Protein 6Z9U (pdb70)

Secondary structure (DSSP, 8-state):
-HHHHHHHHHHHHHTT-EEE--GGGTT-EEEE---SSEEEPEEEEEE--TTSEEETT-----SSEEEEEEEE-TTS-EEEEEEEE---/-TTGGGGGSHHHHHHHHT--S-HHHHHHHHHHHHIIIIIS--SEEEEEEETTTTEEEEEEESSTTSPEEEEEEEETT---BHHHHHHHHHHHHHHTTS-SS--EEEEEEE-TT--EEEEEEEES---/-THHHHHHHHHHHHHTT-EEES---BTB-EEEE-SHHHHTS--EEEEE--TTSB--THHHHHHHHTT-STT-EEEEEEE-TTS-EEEEEEEEE--/-GGGGG-HHHHHHHHT--S-HHHHHHHHHHHHIIIIIS--SEEEEEEETTTTEEEEEEESSTTS--EEEEEEETT-EEEHHHHHHHHHHHHHHHT-TTS--EEEEEEE-TTS-EEEEEEEES---S-TT-EEE-

Sequence (444 aa):
AHELRYSIYRDLWERGFFLSAAGKFGGDFLVYPGDPLRFHAHYIAQCWAPEDTIPLQDLGTSVRKTLLLCSPQPDGKVVYTSLQWASLPEDAWMGTHPKYLEMMELDIGDATQVYVAFLVYLDLMESKSWHEVNCVGLPELQLICLVGTEIEGEGLQTVVPTPITASLSHNRIREILKASRKLQGDPDLPMSFTLAIVESDSTIVYYKLTDGFMLPAHELRYSIYRDLWERGFFLSAAGKFGGDFLVYPGDPLRFHAHYIAQCCWAPEDTIPLQDLVAAGRLGTSVRKTLLLCSPQPDGKVVYTSLQWASLDAWMGTHPKYLEMMELDIGDATQVYVAFLVYLDLMESKSWHEVNCVGLPELQLICLVGTEIEGEGLQTVVPTPITASLSHNRIREILKASRKLQGDPDLPMSFTLAIVESDSTIVYYKLTDGFMLPDPQNISLR

Structure (mmCIF, N/CA/C/O backbone):
data_6Z9U
#
_entry.id   6Z9U
#
_cell.length_a   34.848
_cell.length_b   69.277
_cell.length_c   94.790
_cell.angle_alpha   90.000
_cell.angle_beta   98.308
_cell.angle_gamma   90.000
#
_symmetry.space_group_name_H-M   'P 1 21 1'
#
loop_
_entity.id
_entity.type
_entity.pdbx_description
1 polymer 'tRNA-splicing endonuclease subunit Sen34'
2 polymer 'tRNA-splicing endonuclease subunit Sen15'
3 non-polymer GLYCEROL
4 water water
#
loop_
_atom_site.group_PDB
_atom_site.id
_atom_site.type_symbol
_atom_site.label_atom_id
_atom_site.label_alt_id
_atom_site.label_comp_id
_atom_site.label_asym_id
_atom_site.label_entity_id
_atom_site.label_seq_id
_atom_site.pdbx_PDB_ins_code
_atom_site.Cartn_x
_atom_site.Cartn_y
_atom_site.Cartn_z
_atom_site.occupancy
_atom_site.B_iso_or_equiv
_atom_site.auth_seq_id
_atom_site.auth_comp_id
_atom_site.auth_asym_id
_atom_site.auth_atom_id
_atom_site.pdbx_PDB_model_num
ATOM 1 N N . ALA A 1 10 ? -5.67159 -29.27115 -34.12668 1.000 80.23080 216 ALA A N 1
ATOM 2 C CA . ALA A 1 10 ? -6.05842 -27.87330 -34.25453 1.000 71.24943 216 ALA A CA 1
ATOM 3 C C . ALA A 1 10 ? -5.81660 -27.11098 -32.95405 1.000 68.89122 216 ALA A C 1
ATOM 4 O O . ALA A 1 10 ? -5.04360 -26.14497 -32.92106 1.000 54.36566 216 ALA A O 1
ATOM 6 N N . HIS A 1 11 ? -6.43938 -27.60641 -31.88061 1.000 68.91202 217 HIS A N 1
ATOM 7 C CA . HIS A 1 11 ? -6.78688 -26.76547 -30.73599 1.000 74.64630 217 HIS A CA 1
ATOM 8 C C . HIS A 1 11 ? -5.57428 -26.43079 -29.87013 1.000 70.61031 217 HIS A C 1
ATOM 9 O O . HIS A 1 11 ? -5.28769 -25.25406 -29.61535 1.000 61.08821 217 HIS A O 1
ATOM 16 N N . GLU A 1 12 ? -4.88352 -27.45552 -29.35522 1.000 76.90867 218 GLU A N 1
ATOM 17 C CA . GLU A 1 12 ? -3.70672 -27.21725 -28.51815 1.000 79.06185 218 GLU A CA 1
ATOM 18 C C . GLU A 1 12 ? -2.66520 -26.39546 -29.26737 1.000 73.66856 218 GLU A C 1
ATOM 19 O O . GLU A 1 12 ? -1.89823 -25.63160 -28.66621 1.000 71.89942 218 GLU A O 1
ATOM 25 N N . LEU A 1 13 ? -2.67831 -26.50247 -30.58683 1.000 70.19358 219 LEU A N 1
ATOM 26 C CA . LEU A 1 13 ? -1.75200 -25.80774 -31.46109 1.000 66.05452 219 LEU A CA 1
ATOM 27 C C . LEU A 1 13 ? -2.15905 -24.34187 -31.66061 1.000 61.15802 219 LEU A C 1
ATOM 28 O O . LEU A 1 13 ? -1.30794 -23.44214 -31.65572 1.000 49.77350 219 LEU A O 1
ATOM 33 N N . ARG A 1 14 ? -3.45956 -24.07744 -31.79094 1.000 51.00170 220 ARG A N 1
ATOM 34 C CA . ARG A 1 14 ? -3.93163 -22.69793 -31.86850 1.000 60.04630 220 ARG A CA 1
ATOM 35 C C . ARG A 1 14 ? -3.73137 -21.96131 -30.55126 1.000 53.81762 220 ARG A C 1
ATOM 36 O O . ARG A 1 14 ? -3.40505 -20.76759 -30.54935 1.000 49.65518 220 ARG A O 1
ATOM 44 N N . TYR A 1 15 ? -3.91266 -22.64823 -29.41659 1.000 52.39264 221 TYR A N 1
ATOM 45 C CA . TYR A 1 15 ? -3.79252 -21.93540 -28.15337 1.000 48.13876 221 TYR A CA 1
ATOM 46 C C . TYR A 1 15 ? -2.34503 -21.66189 -27.79163 1.000 50.14325 221 TYR A C 1
ATOM 47 O O . TYR A 1 15 ? -2.07098 -20.68258 -27.09064 1.000 47.13553 221 TYR A O 1
ATOM 56 N N . SER A 1 16 ? -1.40190 -22.46581 -28.28956 1.000 48.17391 222 SER A N 1
ATOM 57 C CA . SER A 1 16 ? -0.00824 -22.10969 -28.06581 1.000 47.13596 222 SER A CA 1
ATOM 58 C C . SER A 1 16 ? 0.32337 -20.78544 -28.73924 1.000 42.17023 222 SER A C 1
ATOM 59 O O . SER A 1 16 ? 1.16932 -20.03199 -28.25236 1.000 49.61425 222 SER A O 1
ATOM 62 N N . ILE A 1 17 ? -0.34347 -20.47077 -29.84400 1.000 44.15606 223 ILE A N 1
ATOM 63 C CA . ILE A 1 17 ? -0.09932 -19.18983 -30.49523 1.000 43.41218 223 ILE A CA 1
ATOM 64 C C . ILE A 1 17 ? -0.84336 -18.06983 -29.78559 1.000 47.47309 223 ILE A C 1
ATOM 65 O O . ILE A 1 17 ? -0.27955 -16.99235 -29.53981 1.000 48.23400 223 ILE A O 1
ATOM 70 N N . TYR A 1 18 ? -2.11112 -18.30706 -29.44373 1.000 36.94868 224 TYR A N 1
ATOM 71 C CA . TYR A 1 18 ? -2.87240 -17.33140 -28.66264 1.000 38.04725 224 TYR A CA 1
ATOM 72 C C . TYR A 1 18 ? -2.09636 -16.86055 -27.43893 1.000 33.08382 224 TYR A C 1
ATOM 73 O O . TYR A 1 18 ? -1.93885 -15.65616 -27.21649 1.000 45.22930 224 TYR A O 1
ATOM 82 N N . ARG A 1 19 ? -1.57845 -17.80134 -26.64036 1.000 39.83265 225 ARG A N 1
ATOM 83 C CA . ARG A 1 19 ? -0.91095 -17.40792 -25.40520 1.000 39.80668 225 ARG A CA 1
ATOM 84 C C . ARG A 1 19 ? 0.34145 -16.59859 -25.68966 1.000 48.47112 225 ARG A C 1
ATOM 85 O O . ARG A 1 19 ? 0.67512 -15.67650 -24.92857 1.000 42.90922 225 ARG A O 1
ATOM 93 N N . ASP A 1 20 ? 1.05713 -16.93349 -26.77675 1.000 43.38275 226 ASP A N 1
ATOM 94 C CA . ASP A 1 20 ? 2.24196 -16.16357 -27.14406 1.000 41.37355 226 ASP A CA 1
ATOM 95 C C . ASP A 1 20 ? 1.85941 -14.75154 -27.56183 1.000 38.07994 226 ASP A C 1
ATOM 96 O O . ASP A 1 20 ? 2.50602 -13.77552 -27.15993 1.000 41.26069 226 ASP A O 1
ATOM 101 N N . LEU A 1 21 ? 0.80578 -14.62489 -28.36092 1.000 35.06327 227 LEU A N 1
ATOM 102 C CA . LEU A 1 21 ? 0.32667 -13.29860 -28.72704 1.000 35.27780 227 LEU A CA 1
ATOM 103 C C . LEU A 1 21 ? -0.20619 -12.55482 -27.51116 1.000 43.37869 227 LEU A C 1
ATOM 104 O O . LEU A 1 21 ? 0.03835 -11.35251 -27.35171 1.000 43.87425 227 LEU A O 1
ATOM 109 N N . TRP A 1 22 ? -0.92328 -13.25105 -26.63105 1.000 32.85657 228 TRP A N 1
ATOM 110 C CA . TRP A 1 22 ? -1.33541 -12.60300 -25.39111 1.000 28.46530 228 TRP A CA 1
ATOM 111 C C . TRP A 1 22 ? -0.12361 -12.12694 -24.60477 1.000 35.99448 228 TRP A C 1
ATOM 112 O O . TRP A 1 22 ? -0.07301 -10.96709 -24.17453 1.000 33.62777 228 TRP A O 1
ATOM 123 N N . GLU A 1 23 ? 0.90257 -12.97897 -24.46751 1.000 33.42087 229 GLU A N 1
ATOM 124 C CA . GLU A 1 23 ? 2.06170 -12.56919 -23.67550 1.000 38.48550 229 GLU A CA 1
ATOM 125 C C . GLU A 1 23 ? 2.78266 -11.37384 -24.29516 1.000 38.80055 229 GLU A C 1
ATOM 126 O O . GLU A 1 23 ? 3.38605 -10.56634 -23.57587 1.000 37.95353 229 GLU A O 1
ATOM 132 N N . ARG A 1 24 ? 2.74887 -11.24803 -25.62273 1.000 41.02037 230 ARG A N 1
ATOM 133 C CA . ARG A 1 24 ? 3.33114 -10.09372 -26.30050 1.000 43.52645 230 ARG A CA 1
ATOM 134 C C . ARG A 1 24 ? 2.44724 -8.85141 -26.21865 1.000 48.94334 230 ARG A C 1
ATOM 135 O O . ARG A 1 24 ? 2.87011 -7.78069 -26.66456 1.000 48.75934 230 ARG A O 1
ATOM 143 N N . GLY A 1 25 ? 1.24258 -8.96009 -25.66329 1.000 47.68829 231 GLY A N 1
ATOM 144 C CA . GLY A 1 25 ? 0.39341 -7.81142 -25.44595 1.000 36.35562 231 GLY A CA 1
ATOM 145 C C . GLY A 1 25 ? -0.67868 -7.54911 -26.48368 1.000 38.18548 231 GLY A C 1
ATOM 146 O O . GLY A 1 25 ? -1.28802 -6.47536 -26.45157 1.000 43.57813 231 GLY A O 1
ATOM 147 N N . PHE A 1 26 ? -0.94028 -8.47965 -27.39718 1.000 36.67713 232 PHE A N 1
ATOM 148 C CA . PHE A 1 26 ? -1.94281 -8.22494 -28.41904 1.000 42.77084 232 PHE A CA 1
ATOM 149 C C . PHE A 1 26 ? -3.35262 -8.47676 -27.88928 1.000 36.68796 232 PHE A C 1
ATOM 150 O O . PHE A 1 26 ? -3.55599 -9.23989 -26.94303 1.000 40.92760 232 PHE A O 1
ATOM 158 N N . PHE A 1 27 ? -4.33054 -7.82492 -28.51952 1.000 38.85013 233 PHE A N 1
ATOM 159 C CA . PHE A 1 27 ? -5.72091 -8.25978 -28.44356 1.000 34.67627 233 PHE A CA 1
ATOM 160 C C . PHE A 1 27 ? -6.00197 -9.30924 -29.51143 1.000 38.93911 233 PHE A C 1
ATOM 161 O O . PHE A 1 27 ? -5.54355 -9.18354 -30.65332 1.000 40.12380 233 PHE A O 1
ATOM 169 N N . LEU A 1 28 ? -6.85382 -10.28280 -29.17540 1.000 35.27022 234 LEU A N 1
ATOM 170 C CA . LEU A 1 28 ? -7.23771 -11.34804 -30.09144 1.000 35.60344 234 LEU A CA 1
ATOM 171 C C . LEU A 1 28 ? -8.75150 -11.50166 -30.17959 1.000 40.74407 234 LEU A C 1
ATOM 17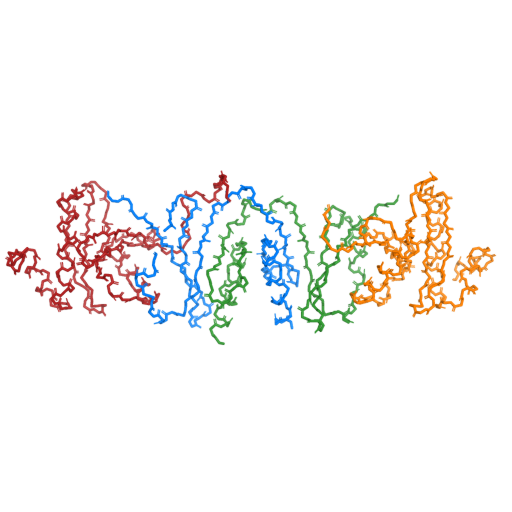2 O O . LEU A 1 28 ? -9.45932 -11.44866 -29.16551 1.000 39.05728 234 LEU A O 1
ATOM 177 N N . SER A 1 29 ? -9.23865 -11.74500 -31.39418 1.000 33.10559 235 SER A N 1
ATOM 178 C CA . SER A 1 29 ? -10.56922 -12.30053 -31.61054 1.000 43.09503 235 SER A CA 1
ATOM 179 C C . SER A 1 29 ? -10.45525 -13.49068 -32.54291 1.000 51.26943 235 SER A C 1
ATOM 180 O O . SER A 1 29 ? -9.98063 -13.34279 -33.67363 1.000 48.78004 235 SER A O 1
ATOM 183 N N . ALA A 1 30 ? -10.90740 -14.65203 -32.07839 1.000 51.07281 236 ALA A N 1
ATOM 184 C CA . ALA A 1 30 ? -10.90023 -15.89649 -32.83708 1.000 37.92740 236 ALA A CA 1
ATOM 185 C C . ALA A 1 30 ? -12.30923 -16.45337 -32.96515 1.000 41.64268 236 ALA A C 1
ATOM 186 O O . ALA A 1 30 ? -12.54956 -17.65064 -32.79184 1.000 53.11974 236 ALA A O 1
ATOM 188 N N . ALA A 1 31 ? -13.26270 -15.58114 -33.26985 1.000 43.42038 237 ALA A N 1
ATOM 189 C CA . ALA A 1 31 ? -14.62807 -16.01897 -33.49135 1.000 52.50318 237 ALA A CA 1
ATOM 190 C C . ALA A 1 31 ? -14.68212 -17.02443 -34.63917 1.000 54.81809 237 ALA A C 1
ATOM 191 O O . ALA A 1 31 ? -13.77754 -17.10355 -35.46811 1.000 56.80532 237 ALA A O 1
ATOM 193 N N . GLY A 1 32 ? -15.76600 -17.80147 -34.68027 1.000 59.68645 238 GLY A N 1
ATOM 194 C CA . GLY A 1 32 ? -15.95314 -18.74268 -35.77128 1.000 62.46382 238 GLY A CA 1
ATOM 195 C C . GLY A 1 32 ? -16.24635 -18.08458 -37.10390 1.000 65.89489 238 GLY A C 1
ATOM 196 O O . GLY A 1 32 ? -16.07868 -18.72464 -38.14575 1.000 70.46575 238 GLY A O 1
ATOM 197 N N . LYS A 1 33 ? -16.67114 -16.81700 -37.08627 1.000 62.07395 239 LYS A N 1
ATOM 198 C CA . LYS A 1 33 ? -16.92104 -16.06412 -38.31151 1.000 67.34028 239 LYS A CA 1
ATOM 199 C C . LYS A 1 33 ? -15.70129 -16.05952 -39.22289 1.000 70.80538 239 LYS A C 1
ATOM 200 O O . LYS A 1 33 ? -15.81402 -16.26005 -40.43876 1.000 65.57377 239 LYS A O 1
ATOM 206 N N . PHE A 1 34 ? -14.52770 -15.82383 -38.64969 1.000 72.44120 240 PHE A N 1
ATOM 207 C CA . PHE A 1 34 ? -13.29718 -15.68117 -39.42007 1.000 79.51619 240 PHE A CA 1
ATOM 208 C C . PHE A 1 34 ? -12.80562 -16.99091 -39.99762 1.000 79.49343 240 PHE A C 1
ATOM 209 O O . PHE A 1 34 ? -11.64660 -17.01175 -40.46034 1.000 84.14162 240 PHE A O 1
ATOM 217 N N . GLY A 1 35 ? -13.62920 -18.03908 -39.99961 1.000 69.33287 241 GLY A N 1
ATOM 218 C CA . GLY A 1 35 ? -13.14398 -19.34690 -40.39398 1.000 75.81196 241 GLY A CA 1
ATOM 219 C C . GLY A 1 35 ? -11.94177 -19.72435 -39.55636 1.000 83.83148 241 GLY A C 1
ATOM 220 O O . GLY A 1 35 ? -11.91167 -19.51629 -38.33880 1.000 92.01003 241 GLY A O 1
ATOM 221 N N . GLY A 1 36 ? -10.91820 -20.26346 -40.21455 1.000 82.90941 242 GLY A N 1
ATOM 222 C CA . GLY A 1 36 ? -9.70121 -20.56818 -39.49049 1.000 74.71552 242 GLY A CA 1
ATOM 223 C C . GLY A 1 36 ? -8.86199 -19.35886 -39.14660 1.000 66.99359 242 GLY A C 1
ATOM 224 O O . GLY A 1 36 ? -7.91838 -19.48728 -38.36067 1.000 78.74702 242 GLY A O 1
ATOM 225 N N . ASP A 1 37 ? -9.16648 -18.19979 -39.71826 1.000 52.67304 243 ASP A N 1
ATOM 226 C CA . ASP A 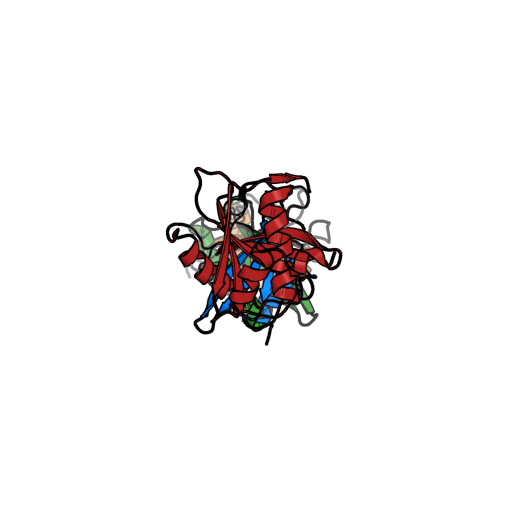1 37 ? -8.36941 -17.02624 -39.42746 1.000 42.87614 243 ASP A CA 1
ATOM 227 C C . ASP A 1 37 ? -8.77746 -16.45081 -38.07549 1.000 51.23115 243 ASP A C 1
ATOM 228 O O . ASP A 1 37 ? -9.83588 -16.77754 -37.52927 1.000 53.28031 243 ASP A O 1
ATOM 233 N N . PHE A 1 38 ? -7.91298 -15.60280 -37.52181 1.000 39.31921 244 PHE A N 1
ATOM 234 C CA . PHE A 1 38 ? -8.28654 -14.81458 -36.35392 1.000 44.17465 244 PHE A CA 1
ATOM 235 C C . PHE A 1 38 ? -7.60489 -13.46628 -36.48056 1.000 49.08387 244 PHE A C 1
ATOM 236 O O . PHE A 1 38 ? -6.64999 -13.30765 -37.24580 1.000 44.50242 244 PHE A O 1
ATOM 244 N N . LEU A 1 39 ? -8.10997 -12.48537 -35.74104 1.000 36.81522 245 LEU A N 1
ATOM 245 C CA . LEU A 1 39 ? -7.63108 -11.11858 -35.87770 1.000 36.45921 245 LEU A CA 1
ATOM 246 C C . LEU A 1 39 ? -6.71566 -10.75983 -34.72070 1.000 44.82339 245 LEU A C 1
ATOM 247 O O . LEU A 1 39 ? -6.99456 -11.08968 -33.55831 1.000 45.59308 245 LEU A O 1
ATOM 252 N N . VAL A 1 40 ? -5.63658 -10.05105 -35.03933 1.000 38.18539 246 VAL A N 1
ATOM 253 C CA . VAL A 1 40 ? -4.61171 -9.71909 -34.06079 1.000 35.71750 246 VAL A CA 1
ATOM 254 C C . VAL A 1 40 ? -4.35115 -8.22294 -34.11793 1.000 39.47824 246 VAL A C 1
ATOM 255 O O . VAL A 1 40 ? -3.88191 -7.71141 -35.14236 1.000 40.28381 246 VAL A O 1
ATOM 259 N N . TYR A 1 41 ? -4.62759 -7.52280 -32.99744 1.000 33.99719 247 TYR A N 1
ATOM 260 C CA . TYR A 1 41 ? -4.51198 -6.06811 -32.86189 1.000 36.82097 247 TYR A CA 1
ATOM 261 C C . TYR A 1 41 ? -3.37643 -5.72044 -31.90994 1.000 45.11006 247 TYR A C 1
ATOM 262 O O . TYR A 1 41 ? -3.30264 -6.29822 -30.81284 1.000 44.45932 247 TYR A O 1
ATOM 271 N N . PRO A 1 42 ? -2.50091 -4.77650 -32.26674 1.000 38.60387 248 PRO A N 1
ATOM 272 C CA . PRO A 1 42 ? -1.43942 -4.36332 -31.33721 1.000 35.09206 248 PRO A CA 1
ATOM 273 C C . PRO A 1 42 ? -1.98652 -3.80824 -30.02569 1.000 44.42206 248 PRO A C 1
ATOM 274 O O . PRO A 1 42 ? -2.94070 -3.02841 -29.99640 1.000 35.30136 248 PRO A O 1
ATOM 278 N N . GLY A 1 43 ? -1.34357 -4.18683 -28.92933 1.000 43.34382 249 GLY A N 1
ATOM 279 C CA . GLY A 1 43 ? -1.65157 -3.55393 -27.66508 1.000 47.74429 249 GLY A CA 1
ATOM 280 C C . GLY A 1 43 ? -1.34096 -2.07056 -27.69235 1.000 50.64985 249 GLY A C 1
ATOM 281 O O . GLY A 1 43 ? -0.57027 -1.57920 -28.52133 1.000 47.63490 249 GLY A O 1
ATOM 282 N N . ASP A 1 44 ? -1.98516 -1.33516 -26.78851 1.000 38.89418 250 ASP A N 1
ATOM 283 C CA . ASP A 1 44 ? -1.68627 0.08344 -26.60327 1.000 43.64040 250 ASP A CA 1
ATOM 284 C C . ASP A 1 44 ? -1.19572 0.29058 -25.17809 1.000 55.77743 250 ASP A C 1
ATOM 285 O O . ASP A 1 44 ? -2.00706 0.31541 -24.23364 1.000 51.68917 250 ASP A O 1
ATOM 290 N N . PRO A 1 45 ? 0.11383 0.43613 -24.96261 1.000 60.89572 251 PRO A N 1
ATOM 291 C CA . PRO A 1 45 ? 0.59525 0.72769 -23.59777 1.000 61.36992 251 PRO A CA 1
ATOM 292 C C . PRO A 1 45 ? 0.26696 2.12970 -23.12556 1.000 61.61963 251 PRO A C 1
ATOM 293 O O . PRO A 1 45 ? 0.26071 2.36770 -21.91467 1.000 76.03849 251 PRO A O 1
ATOM 297 N N . LEU A 1 46 ? -0.02366 3.06346 -24.02701 1.000 58.81877 252 LEU A N 1
ATOM 298 C CA . LEU A 1 46 ? -0.32736 4.42287 -23.59296 1.000 55.18156 252 LEU A CA 1
ATOM 299 C C . LEU A 1 46 ? -1.75217 4.55006 -23.05008 1.000 45.58915 252 LEU A C 1
ATOM 300 O O . LEU A 1 46 ? -1.96692 5.15463 -21.99537 1.000 53.72629 252 LEU A O 1
ATOM 305 N N . ARG A 1 47 ? -2.73851 4.01270 -23.76426 1.000 50.14129 253 ARG A N 1
ATOM 306 C CA . ARG A 1 47 ? -4.13733 4.35089 -23.53687 1.000 51.57236 253 ARG A CA 1
ATOM 307 C C . ARG A 1 47 ? -4.83831 3.21547 -22.81736 1.000 53.75835 253 ARG A C 1
ATOM 308 O O . ARG A 1 47 ? -4.68454 2.04192 -23.17779 1.000 54.31985 253 ARG A O 1
ATOM 316 N N . PHE A 1 48 ? -5.62685 3.58776 -21.82513 1.000 46.10625 254 PHE A N 1
ATOM 317 C CA . PHE A 1 48 ? -6.53119 2.67507 -21.15281 1.000 57.32040 254 PHE A CA 1
ATOM 318 C C . PHE A 1 48 ? -7.86047 2.68736 -21.89352 1.000 50.05386 254 PHE A C 1
ATOM 319 O O . PHE A 1 48 ? -8.49579 3.74188 -22.02804 1.000 43.62267 254 PHE A O 1
ATOM 327 N N . HIS A 1 49 ? -8.26883 1.52662 -22.37795 1.000 46.29406 255 HIS A N 1
ATOM 328 C CA . HIS A 1 49 ? -9.58027 1.35030 -22.98390 1.000 47.57898 255 HIS A CA 1
ATOM 329 C C . HIS A 1 49 ? -10.49225 0.66123 -21.98261 1.000 40.45282 255 HIS A C 1
ATOM 330 O O . HIS A 1 49 ? -10.13618 -0.39646 -21.45098 1.000 39.53702 255 HIS A O 1
ATOM 337 N N . ALA A 1 50 ? -11.67013 1.24103 -21.74898 1.000 39.36850 256 ALA A N 1
ATOM 338 C CA . ALA A 1 50 ? -12.59676 0.66779 -20.77647 1.000 45.26435 256 ALA A CA 1
ATOM 339 C C . ALA A 1 50 ? -12.82642 -0.80220 -21.08843 1.000 46.19352 256 ALA A C 1
ATOM 340 O O . ALA A 1 50 ? -13.04680 -1.17302 -22.24720 1.000 48.81391 256 ALA A O 1
ATOM 342 N N . HIS A 1 51 ? -12.71093 -1.64655 -20.06162 1.000 37.67125 257 HIS A N 1
ATOM 343 C CA . HIS A 1 51 ? -12.80141 -3.08539 -20.27007 1.000 41.94415 257 HIS A CA 1
ATOM 344 C C . HIS A 1 51 ? -13.27212 -3.78054 -19.00501 1.000 42.98846 257 HIS A C 1
ATOM 345 O O . HIS A 1 51 ? -13.29839 -3.19927 -17.91505 1.000 45.29325 257 HIS A O 1
ATOM 352 N N . TYR A 1 52 ? -13.61724 -5.05976 -19.17826 1.000 34.27588 258 TYR A N 1
ATOM 353 C CA . TYR A 1 52 ? -13.88292 -5.97210 -18.07363 1.000 42.18835 258 TYR A CA 1
ATOM 354 C C . TYR A 1 52 ? -12.61355 -6.69577 -17.65100 1.000 44.81394 258 TYR A C 1
ATOM 355 O O . TYR A 1 52 ? -11.78902 -7.07986 -18.49242 1.000 35.37830 258 TYR A O 1
ATOM 364 N N . ILE A 1 53 ? -12.46384 -6.89150 -16.34525 1.000 35.81441 259 ILE A N 1
ATOM 365 C CA . ILE A 1 53 ? -11.50199 -7.84974 -15.81502 1.000 33.08362 259 ILE A CA 1
ATOM 366 C C . ILE A 1 53 ? -12.29787 -9.09003 -15.43792 1.000 44.59363 259 ILE A C 1
ATOM 367 O O . ILE A 1 53 ? -13.13594 -9.06051 -14.52395 1.000 44.15762 259 ILE A O 1
ATOM 372 N N . ALA A 1 54 ? -12.06535 -10.17104 -16.17224 1.000 38.87390 260 ALA A N 1
ATOM 373 C CA . ALA A 1 54 ? -12.95409 -11.31999 -16.19432 1.000 39.36113 260 ALA A CA 1
ATOM 374 C C . ALA A 1 54 ? -12.34840 -12.49111 -15.44115 1.000 48.59475 260 ALA A C 1
ATOM 375 O O . ALA A 1 54 ? -11.13323 -12.58439 -15.26418 1.000 43.63506 260 ALA A O 1
ATOM 377 N N . GLN A 1 55 ? -13.23309 -13.38282 -14.98637 1.000 47.11248 261 GLN A N 1
ATOM 378 C CA . GLN A 1 55 ? -12.85265 -14.57576 -14.25240 1.000 32.16093 261 GLN A CA 1
ATOM 379 C C . GLN A 1 55 ? -13.66994 -15.75028 -14.75661 1.000 35.72487 261 GLN A C 1
ATOM 380 O O . GLN A 1 55 ? -14.86918 -15.61666 -15.02241 1.000 45.54602 261 GLN A O 1
ATOM 386 N N . CYS A 1 56 ? -13.00453 -16.89345 -14.89164 1.000 40.62002 262 CYS A N 1
ATOM 387 C CA . CYS A 1 56 ? -13.64162 -18.14790 -15.25808 1.000 42.74203 262 CYS A CA 1
ATOM 388 C C . CYS A 1 56 ? -13.98700 -18.92764 -14.00222 1.000 45.13130 262 CYS A C 1
ATOM 389 O O . CYS A 1 56 ? -13.11893 -19.17423 -13.15555 1.000 43.14345 262 CYS A O 1
ATOM 392 N N . TRP A 1 57 ? -15.24848 -19.32713 -13.88679 1.000 48.54032 263 TRP A N 1
ATOM 393 C CA . TRP A 1 57 ? -15.71381 -20.03520 -12.70432 1.000 48.56754 263 TRP A CA 1
ATOM 394 C C . TRP A 1 57 ? -16.56421 -21.21434 -13.12073 1.000 46.87865 263 TRP A C 1
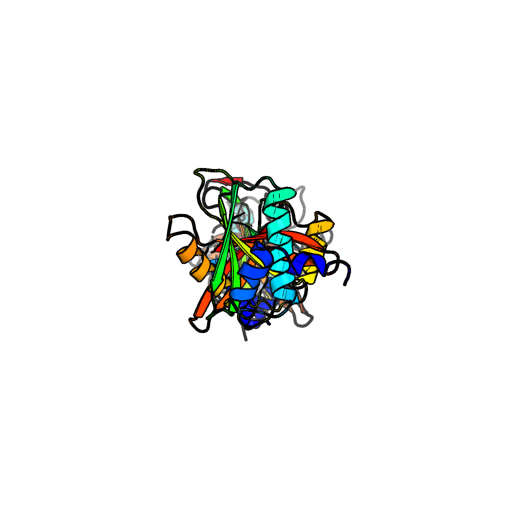ATOM 395 O O . TRP A 1 57 ? -17.49282 -21.06022 -13.91525 1.000 47.82139 263 TRP A O 1
ATOM 406 N N . ALA A 1 58 ? -16.24882 -22.38386 -12.59159 1.000 51.08847 264 ALA A N 1
ATOM 407 C CA . ALA A 1 58 ? -17.20953 -23.46502 -12.67316 1.000 55.72550 264 ALA A CA 1
ATOM 408 C C . ALA A 1 58 ? -18.45553 -23.04211 -11.89910 1.000 53.12598 264 ALA A C 1
ATOM 409 O O . ALA A 1 58 ? -18.33954 -22.38454 -10.85394 1.000 47.54659 264 ALA A O 1
ATOM 411 N N . PRO A 1 59 ? -19.65434 -23.35558 -12.39788 1.000 51.37170 265 PRO A N 1
ATOM 412 C CA . PRO A 1 59 ? -20.86523 -22.76389 -11.80478 1.000 50.96298 265 PRO A CA 1
ATOM 413 C C . PRO A 1 59 ? -21.03413 -23.07282 -10.32773 1.000 47.74092 265 PRO A C 1
ATOM 414 O O . PRO A 1 59 ? -21.59939 -22.24703 -9.60307 1.000 52.73326 265 PRO A O 1
ATOM 418 N N . GLU A 1 60 ? -20.53214 -24.21842 -9.85506 1.000 55.28960 266 GLU A N 1
ATOM 419 C CA . GLU A 1 60 ? -20.74743 -24.66246 -8.47962 1.000 55.33159 266 GLU A CA 1
ATOM 420 C C . GLU A 1 60 ? -19.62483 -24.27681 -7.52142 1.000 56.20334 266 GLU A C 1
ATOM 421 O O . GLU A 1 60 ? -19.81317 -24.37708 -6.30388 1.000 58.84706 266 GLU A O 1
ATOM 427 N N . ASP A 1 61 ? -18.47244 -23.84403 -8.02725 1.000 58.50568 267 ASP A N 1
ATOM 428 C CA . ASP A 1 61 ? -17.35208 -23.51583 -7.15378 1.000 59.42673 267 ASP A CA 1
ATOM 429 C C . ASP A 1 61 ? -17.64973 -22.26548 -6.34647 1.000 46.60202 267 ASP A C 1
ATOM 430 O O . ASP A 1 61 ? -18.04414 -21.23437 -6.89899 1.000 50.46941 267 ASP A O 1
ATOM 435 N N . THR A 1 62 ? -17.45725 -22.34572 -5.03603 1.000 53.46121 268 THR A N 1
ATOM 436 C CA . THR A 1 62 ? -17.75222 -21.19984 -4.19555 1.000 61.82436 268 THR A CA 1
ATOM 437 C C . THR A 1 62 ? -16.62296 -20.19572 -4.33751 1.000 57.90677 268 THR A C 1
ATOM 438 O O . THR A 1 62 ? -15.44822 -20.54825 -4.21148 1.000 56.68247 268 THR A O 1
ATOM 442 N N . ILE A 1 63 ? -16.98187 -18.95286 -4.62949 1.000 57.85682 269 ILE A N 1
ATOM 443 C CA . ILE A 1 63 ? -16.01630 -17.86699 -4.74524 1.000 56.72599 269 ILE A CA 1
ATOM 444 C C . ILE A 1 63 ? -15.87926 -17.20251 -3.38332 1.000 59.46947 269 ILE A C 1
ATOM 445 O O . ILE A 1 63 ? -16.88322 -16.75716 -2.81749 1.000 60.33168 269 ILE A O 1
ATOM 450 N N . PRO A 1 64 ? -14.67680 -17.10416 -2.82402 1.000 65.04624 270 PRO A N 1
ATOM 451 C CA . PRO A 1 64 ? -14.53161 -16.47585 -1.50483 1.000 69.39276 270 PRO A CA 1
ATOM 452 C C . PRO A 1 64 ? -14.70603 -14.96551 -1.60193 1.000 68.57946 270 PRO A C 1
ATOM 453 O O . PRO A 1 64 ? -14.06308 -14.29860 -2.41665 1.000 64.22817 270 PRO A O 1
ATOM 457 N N . LEU A 1 65 ? -15.58263 -14.43021 -0.74834 1.000 71.62942 271 LEU A N 1
ATOM 458 C CA . LEU A 1 65 ? -15.93490 -13.01783 -0.81364 1.000 73.20158 271 LEU A CA 1
ATOM 459 C C . LEU A 1 65 ? -14.78551 -12.10083 -0.41835 1.000 78.81856 271 LEU A C 1
ATOM 460 O O . LEU A 1 65 ? -14.80133 -10.92726 -0.79645 1.000 78.35748 271 LEU A O 1
ATOM 465 N N . GLN A 1 66 ? -13.79652 -12.59552 0.33260 1.000 84.90939 272 GLN A N 1
ATOM 466 C CA . GLN A 1 66 ? -12.60361 -11.79235 0.59051 1.000 88.58701 272 GLN A CA 1
ATOM 467 C C . GLN A 1 66 ? -11.83230 -11.52403 -0.69169 1.000 79.74131 272 GLN A C 1
ATOM 468 O O . GLN A 1 66 ? -11.22648 -10.45765 -0.84228 1.000 89.67026 272 GLN A O 1
ATOM 474 N N . ASP A 1 67 ? -11.83648 -12.47865 -1.62104 1.000 67.85462 273 ASP A N 1
ATOM 475 C CA . ASP A 1 67 ? -11.17374 -12.31367 -2.91265 1.000 75.26104 273 ASP A CA 1
ATOM 476 C C . ASP A 1 67 ? -12.05544 -11.45163 -3.81278 1.000 88.81201 273 ASP A C 1
ATOM 477 O O . ASP A 1 67 ? -12.65962 -11.90908 -4.78394 1.000 81.10086 273 ASP A O 1
ATOM 482 N N . LEU A 1 68 ? -12.13029 -10.17399 -3.46237 1.000 106.88146 274 LEU A N 1
ATOM 483 C CA . LEU A 1 68 ? -12.93678 -9.24481 -4.23613 1.000 103.82653 274 LEU A CA 1
ATOM 484 C C . LEU A 1 68 ? -12.16876 -7.94671 -4.49710 1.000 108.04229 274 LEU A C 1
ATOM 485 O O . LEU A 1 68 ? -11.41804 -7.46971 -3.64588 1.000 109.99942 274 LEU A O 1
ATOM 490 N N . GLY A 1 75 ? -11.49326 -2.99347 -6.91486 1.000 97.76351 281 GLY A N 1
ATOM 491 C CA . GLY A 1 75 ? -11.01456 -2.19089 -8.02689 1.000 96.65894 281 GLY A CA 1
ATOM 492 C C . GLY A 1 75 ? -12.00303 -2.10165 -9.17439 1.000 96.13980 281 GLY A C 1
ATOM 493 O O . GLY A 1 75 ? -12.02661 -2.96405 -10.05200 1.000 97.65151 281 GLY A O 1
ATOM 494 N N . THR A 1 76 ? -12.81321 -1.04419 -9.17053 1.000 94.08635 282 THR A N 1
ATOM 495 C CA . THR A 1 76 ? -13.88243 -0.85449 -10.14359 1.000 91.60461 282 THR A CA 1
ATOM 496 C C . THR A 1 76 ? -14.12307 0.64281 -10.30211 1.000 84.96882 282 THR A C 1
ATOM 497 O O . THR A 1 76 ? -13.88195 1.41811 -9.37307 1.000 88.38429 282 THR A O 1
ATOM 501 N N . SER A 1 77 ? -14.57060 1.04731 -11.49090 1.000 78.03891 283 SER A N 1
ATOM 502 C CA . SER A 1 77 ? -14.87144 2.45584 -11.74490 1.000 78.15897 283 SER A CA 1
ATOM 503 C C . SER A 1 77 ? -15.70230 2.55760 -13.02515 1.000 72.65917 283 SER A C 1
ATOM 504 O O . SER A 1 77 ? -16.37535 1.58832 -13.41052 1.000 74.89020 283 SER A O 1
ATOM 507 N N . VAL A 1 78 ? -15.65895 3.71723 -13.68001 1.000 73.04226 284 VAL A N 1
ATOM 508 C CA . VAL A 1 78 ? -16.37395 3.92654 -14.93561 1.000 76.96958 284 VAL A CA 1
ATOM 509 C C . VAL A 1 78 ? -15.71694 3.19216 -16.10330 1.000 80.15857 284 VAL A C 1
ATOM 510 O O . VAL A 1 78 ? -16.38985 2.87081 -17.09664 1.000 85.71414 284 VAL A O 1
ATOM 514 N N . ARG A 1 79 ? -14.42773 2.88120 -15.99811 1.000 67.75527 285 ARG A N 1
ATOM 515 C CA . ARG A 1 79 ? -13.68969 2.26602 -17.08799 1.000 62.04062 285 ARG A CA 1
ATOM 516 C C . ARG A 1 79 ? -13.34114 0.80626 -16.83930 1.000 55.80164 285 ARG A C 1
ATOM 517 O O . ARG A 1 79 ? -12.73408 0.18126 -17.71200 1.000 57.52826 285 ARG A O 1
ATOM 525 N N . LYS A 1 80 ? -13.68666 0.24336 -15.67689 1.000 48.21205 286 LYS A N 1
ATOM 526 C CA . LYS A 1 80 ? -13.41804 -1.16597 -15.41899 1.000 46.28956 286 LYS A CA 1
ATOM 527 C C . LYS A 1 80 ? -14.53356 -1.76919 -14.56994 1.000 52.73242 286 LYS A C 1
ATOM 528 O O . LYS A 1 80 ? -15.06552 -1.11684 -13.67241 1.000 52.78593 286 LYS A O 1
ATOM 534 N N . THR A 1 81 ? -14.86973 -3.02262 -14.86434 1.000 45.17609 287 THR A N 1
ATOM 535 C CA . THR A 1 81 ? -15.95016 -3.75652 -14.23466 1.000 41.44453 287 THR A CA 1
ATOM 536 C C . THR A 1 81 ? -15.47565 -5.18806 -14.06698 1.000 42.77289 287 THR A C 1
ATOM 537 O O . THR A 1 81 ? -14.80011 -5.71872 -14.94647 1.000 34.55880 287 THR A O 1
ATOM 541 N N . LEU A 1 82 ? -15.76134 -5.80153 -12.92525 1.000 36.74066 288 LEU A N 1
ATOM 542 C CA . LEU A 1 82 ? -15.39004 -7.20383 -12.77241 1.000 27.83895 288 LEU A CA 1
ATOM 543 C C . LEU A 1 82 ? -16.47899 -8.06636 -13.39839 1.000 34.87890 288 LEU A C 1
ATOM 544 O O . LEU A 1 82 ? -17.66672 -7.73749 -13.31427 1.000 38.76160 288 LEU A O 1
ATOM 549 N N . LEU A 1 83 ? -16.06599 -9.14251 -14.08194 1.000 37.14010 289 LEU A N 1
ATOM 550 C CA . LEU A 1 83 ? -16.95732 -9.94200 -14.92499 1.000 34.19617 289 LEU A CA 1
ATOM 551 C C . LEU A 1 83 ? -16.82651 -11.41735 -14.55543 1.000 40.34306 289 LEU A C 1
ATOM 552 O O . LEU A 1 83 ? -15.78534 -12.02659 -14.81092 1.000 44.40067 289 LEU A O 1
ATOM 557 N N . LEU A 1 84 ? -17.87879 -11.99731 -13.95424 1.000 32.12714 290 LEU A N 1
ATOM 558 C CA . LEU A 1 84 ? -17.88092 -13.41969 -13.62808 1.000 30.21668 290 LEU A CA 1
ATOM 559 C C . LEU A 1 84 ? -18.48551 -14.18011 -14.80664 1.000 30.00037 290 LEU A C 1
ATOM 560 O O . LEU A 1 84 ? -19.51079 -13.75957 -15.34946 1.000 39.01669 290 LEU A O 1
ATOM 565 N N . CYS A 1 85 ? -17.86877 -15.31124 -15.18088 1.000 28.43742 291 CYS A N 1
ATOM 566 C CA . CYS A 1 85 ? -18.27343 -16.08715 -16.35000 1.000 33.28010 291 CYS A CA 1
ATOM 567 C C . CYS A 1 85 ? -18.32143 -17.55670 -15.97848 1.000 41.61297 291 CYS A C 1
ATOM 568 O O . CYS A 1 85 ? -17.38341 -18.07225 -15.35846 1.000 41.72086 291 CYS A O 1
ATOM 571 N N . SER A 1 86 ? -19.40710 -18.23360 -16.37080 1.000 37.72323 292 SER A N 1
ATOM 572 C CA . SER A 1 86 ? -19.57579 -19.64242 -16.04996 1.000 40.03435 292 SER A CA 1
ATOM 573 C C . SER A 1 86 ? -20.36035 -20.31150 -17.16400 1.000 44.63591 292 SER A C 1
ATOM 574 O O . SER A 1 86 ? -21.44353 -19.81974 -17.51135 1.000 44.88554 292 SER A O 1
ATOM 577 N N . PRO A 1 87 ? -19.85551 -21.40095 -17.74248 1.000 47.76046 293 PRO A N 1
ATOM 578 C CA . PRO A 1 87 ? -20.64592 -22.14227 -18.73170 1.000 46.70563 293 PRO A CA 1
ATOM 579 C C . PRO A 1 87 ? -21.61644 -23.10189 -18.06473 1.000 58.10061 293 PRO A C 1
ATOM 580 O O . PRO A 1 87 ? -21.29532 -23.75909 -17.07172 1.000 62.28049 293 PRO A O 1
ATOM 584 N N . GLN A 1 88 ? -22.80696 -23.18355 -18.62627 1.000 62.50302 294 GLN A N 1
ATOM 585 C CA . GLN A 1 88 ? -23.84486 -24.03185 -18.07150 1.000 66.20196 294 GLN A CA 1
ATOM 586 C C . GLN A 1 88 ? -23.91268 -25.35489 -18.81271 1.000 68.53432 294 GLN A C 1
ATOM 587 O O . GLN A 1 88 ? -23.40905 -25.47705 -19.93392 1.000 71.07624 294 GLN A O 1
ATOM 593 N N . PRO A 1 89 ? -24.52017 -26.38756 -18.19175 1.000 69.74431 295 PRO A N 1
ATOM 594 C CA . PRO A 1 89 ? -24.72659 -27.67160 -18.87838 1.000 75.31630 295 PRO A CA 1
ATOM 595 C C . PRO A 1 89 ? -25.16301 -27.55114 -20.33125 1.000 86.07127 295 PRO A C 1
ATOM 596 O O . PRO A 1 89 ? -24.67473 -28.29514 -21.18979 1.000 83.64192 295 PRO A O 1
ATOM 600 N N . ASP A 1 90 ? -26.06382 -26.60600 -20.62167 1.000 87.85678 296 ASP A N 1
ATOM 601 C CA . ASP A 1 90 ? -26.64605 -26.45509 -21.95144 1.000 86.51589 296 ASP A CA 1
ATOM 602 C C . ASP A 1 90 ? -25.74788 -25.68427 -22.91930 1.000 87.69619 296 ASP A C 1
ATOM 603 O O . ASP A 1 90 ? -26.25598 -25.05129 -23.85335 1.000 96.08988 296 ASP A O 1
ATOM 608 N N . GLY A 1 91 ? -24.42903 -25.71213 -22.72917 1.000 79.24202 297 GLY A N 1
ATOM 609 C CA . GLY A 1 91 ? -23.52690 -25.00860 -23.62287 1.000 72.70760 297 GLY A CA 1
ATOM 610 C C . GLY A 1 91 ? -23.55702 -23.49899 -23.52351 1.000 72.59548 297 GLY A C 1
ATOM 611 O O . GLY A 1 91 ? -22.67171 -22.84308 -24.07844 1.000 72.64315 297 GLY A O 1
ATOM 612 N N . LYS A 1 92 ? -24.53713 -22.92081 -22.84267 1.000 68.78768 298 LYS A N 1
ATOM 613 C CA . LYS A 1 92 ? -24.62403 -21.47780 -22.69326 1.000 65.96116 298 LYS A CA 1
ATOM 614 C C . LYS A 1 92 ? -23.79441 -21.03780 -21.49435 1.000 54.49241 298 LYS A C 1
ATOM 615 O O . LYS A 1 92 ? -23.75231 -21.72869 -20.47381 1.000 72.27258 298 LYS A O 1
ATOM 621 N N . VAL A 1 93 ? -23.12733 -19.89179 -21.61817 1.000 36.72004 299 VAL A N 1
ATOM 622 C CA . VAL A 1 93 ? -22.37249 -19.30185 -20.51516 1.000 39.74553 299 VAL A CA 1
ATOM 623 C C . VAL A 1 93 ? -23.15186 -18.11566 -19.95847 1.000 45.50627 299 VAL A C 1
ATOM 624 O O . VAL A 1 93 ? -23.80228 -17.37359 -20.70350 1.000 49.26003 299 VAL A O 1
ATOM 628 N N . VAL A 1 94 ? -23.10845 -17.94853 -18.64439 1.000 40.19564 300 VAL A N 1
ATOM 629 C CA . VAL A 1 94 ? -23.76178 -16.81808 -18.01148 1.000 39.55917 300 VAL A CA 1
ATOM 630 C C . VAL A 1 94 ? -22.69063 -15.84982 -17.54032 1.000 41.71421 300 VAL A C 1
ATOM 631 O O . VAL A 1 94 ? -21.56769 -16.24374 -17.19336 1.000 37.69372 300 VAL A O 1
ATOM 635 N N . TYR A 1 95 ? -23.03772 -14.56761 -17.56922 1.000 31.14820 301 TYR A N 1
ATOM 636 C CA . TYR A 1 95 ? -22.14374 -13.48419 -17.20750 1.000 28.40518 301 TYR A CA 1
ATOM 637 C C . TYR A 1 95 ? -22.79667 -12.59107 -16.16081 1.000 32.69104 301 TYR A C 1
ATOM 638 O O . TYR A 1 95 ? -23.97040 -12.21949 -16.29012 1.000 31.05200 301 TYR A O 1
ATOM 647 N N . THR A 1 96 ? -22.01500 -12.21857 -15.15325 1.000 30.33256 302 THR A N 1
ATOM 648 C CA . THR A 1 96 ? -22.47288 -11.33240 -14.09062 1.000 35.03963 302 THR A CA 1
ATOM 649 C C . THR A 1 96 ? -21.43967 -10.24079 -13.89279 1.000 30.91672 302 THR A C 1
ATOM 650 O O . THR A 1 96 ? -20.28184 -10.53746 -13.58640 1.000 31.39534 302 THR A O 1
ATOM 654 N N . SER A 1 97 ? -21.84809 -8.98637 -14.09094 1.000 26.51704 303 SER A N 1
ATOM 655 C CA . SER A 1 97 ? -20.96510 -7.85435 -13.85003 1.000 31.00810 303 SER A CA 1
ATOM 656 C C . SER A 1 97 ? -21.02863 -7.46743 -12.37813 1.000 38.23318 303 SER A C 1
ATOM 657 O O . SER A 1 97 ? -22.08187 -7.55488 -11.74897 1.000 34.33761 303 SER A O 1
ATOM 660 N N . LEU A 1 98 ? -19.89313 -7.03315 -11.84128 1.000 36.19556 304 LEU A N 1
ATOM 661 C CA . LEU A 1 98 ? -19.73120 -6.74931 -10.42560 1.000 39.84078 304 LEU A CA 1
ATOM 662 C C . LEU A 1 98 ? -19.05979 -5.39450 -10.30978 1.000 45.24206 304 LEU A C 1
ATOM 663 O O . LEU A 1 98 ? -17.97920 -5.18628 -10.87373 1.000 39.62149 304 LEU A O 1
ATOM 668 N N . GLN A 1 99 ? -19.70295 -4.47756 -9.59307 1.000 40.64686 305 GLN A N 1
ATOM 669 C CA . GLN A 1 99 ? -19.27827 -3.09082 -9.54310 1.000 38.02155 305 GLN A CA 1
ATOM 670 C C . GLN A 1 99 ? -19.37161 -2.54369 -8.13058 1.000 50.75143 305 GLN A C 1
ATOM 671 O O . GLN A 1 99 ? -20.34410 -2.79544 -7.39418 1.000 43.87185 305 GLN A O 1
ATOM 677 N N . TRP A 1 100 ? -18.35569 -1.76823 -7.77630 1.000 42.51109 306 TRP A N 1
ATOM 678 C CA . TRP A 1 100 ? -18.38472 -1.03769 -6.52901 1.000 46.67780 306 TRP A CA 1
ATOM 679 C C . TRP A 1 100 ? -19.56028 -0.07211 -6.54115 1.000 55.66976 306 TRP A C 1
ATOM 680 O O . TRP A 1 100 ? -19.68556 0.75992 -7.44389 1.000 50.43785 306 TRP A O 1
ATOM 691 N N . ALA A 1 101 ? -20.44008 -0.21821 -5.55540 1.000 55.81071 307 ALA A N 1
ATOM 692 C CA . ALA A 1 101 ? -21.60699 0.63001 -5.41522 1.000 58.40168 307 ALA A CA 1
ATOM 693 C C . ALA A 1 101 ? -21.26665 1.84215 -4.56576 1.000 81.16839 307 ALA A C 1
ATOM 694 O O . ALA A 1 101 ? -20.58363 1.73348 -3.54139 1.000 79.15531 307 ALA A O 1
ATOM 696 N N . SER A 1 102 ? -21.76630 2.99465 -4.99030 1.000 106.45102 308 SER A N 1
ATOM 697 C CA . SER A 1 102 ? -21.57488 4.25235 -4.27647 1.000 114.68086 308 SER A CA 1
ATOM 698 C C . SER A 1 102 ? -22.88016 4.56439 -3.54955 1.000 122.17395 308 SER A C 1
ATOM 699 O O . SER A 1 102 ? -23.76721 5.22796 -4.08709 1.000 138.49048 308 SER A O 1
ATOM 702 N N . LEU A 1 103 ? -23.00739 4.06693 -2.32159 1.000 109.19076 309 LEU A N 1
ATOM 703 C CA . LEU A 1 103 ? -24.21556 4.31883 -1.53976 1.000 93.26097 309 LEU A CA 1
ATOM 704 C C . LEU A 1 103 ? -23.99089 5.46033 -0.55748 1.000 89.78771 309 LEU A C 1
ATOM 705 O O . LEU A 1 103 ? -24.32525 6.60679 -0.85112 1.000 88.85450 309 LEU A O 1
ATOM 710 N N . PRO B 2 32 ? 4.47411 -24.05383 -75.09811 1.000 97.99261 35 PRO B N 1
ATOM 711 C CA . PRO B 2 32 ? 3.78927 -24.30079 -76.37185 1.000 102.85434 35 PRO B CA 1
ATOM 712 C C . PRO B 2 32 ? 3.89529 -23.10704 -77.32619 1.000 109.86233 35 PRO B C 1
ATOM 713 O O . PRO B 2 32 ? 4.65109 -23.15226 -78.29381 1.000 105.35917 35 PRO B O 1
ATOM 717 N N . GLU B 2 33 ? 3.12513 -22.05432 -77.04539 1.000 117.06945 36 GLU B N 1
ATOM 718 C CA . GLU B 2 33 ? 3.24307 -20.75932 -77.70350 1.000 118.00461 36 GLU B CA 1
ATOM 719 C C . GLU B 2 33 ? 4.48766 -19.99770 -77.27064 1.000 107.62332 36 GLU B C 1
ATOM 720 O O . GLU B 2 33 ? 4.73265 -18.88957 -77.76636 1.000 102.05171 36 GLU B O 1
ATOM 726 N N . ASP B 2 34 ? 5.27575 -20.57139 -76.36286 1.000 99.01732 37 ASP B N 1
ATOM 727 C CA . ASP B 2 34 ? 6.37604 -19.87321 -75.71840 1.000 86.42904 37 ASP B CA 1
ATOM 728 C C . ASP B 2 34 ? 7.70651 -20.58860 -75.90208 1.000 76.52175 37 ASP B C 1
ATOM 729 O O . ASP B 2 34 ? 8.67850 -20.27092 -75.20612 1.000 71.17798 37 ASP B O 1
ATOM 734 N N . ALA B 2 35 ? 7.77913 -21.53520 -76.84268 1.000 73.32606 38 ALA B N 1
ATOM 735 C CA . ALA B 2 35 ? 9.02746 -22.25509 -77.05662 1.000 70.97287 38 ALA B CA 1
ATOM 736 C C . ALA B 2 35 ? 10.16496 -21.32411 -77.44895 1.000 65.94605 38 ALA B C 1
ATOM 737 O O . ALA B 2 35 ? 11.33228 -21.67581 -77.25307 1.000 71.36020 38 ALA B O 1
ATOM 739 N N . TRP B 2 36 ? 9.84816 -20.13473 -77.96694 1.000 62.34387 39 TRP B N 1
ATOM 740 C CA . TRP B 2 36 ? 10.87047 -19.16283 -78.34150 1.000 63.08133 39 TRP B CA 1
ATOM 741 C C . TRP B 2 36 ? 11.69511 -18.69440 -77.15124 1.000 54.87917 39 TRP B C 1
ATOM 742 O O . TRP B 2 36 ? 12.84474 -18.26998 -77.32875 1.000 48.13903 39 TRP B O 1
ATOM 753 N N . MET B 2 37 ? 11.14085 -18.76025 -75.94219 1.000 51.60745 40 MET B N 1
ATOM 754 C CA . MET B 2 37 ? 11.87702 -18.27461 -74.78181 1.000 48.22985 40 MET B CA 1
ATOM 755 C C . MET B 2 37 ? 13.06804 -19.15656 -74.44405 1.000 54.54702 40 MET B C 1
ATOM 756 O O . MET B 2 37 ? 14.04151 -18.65570 -73.87613 1.000 46.75720 40 MET B O 1
ATOM 761 N N . GLY B 2 38 ? 13.04585 -20.43111 -74.84273 1.000 55.00622 41 GLY B N 1
ATOM 762 C CA . GLY B 2 38 ? 14.20536 -21.28553 -74.65737 1.000 57.07895 41 GLY B CA 1
ATOM 763 C C . GLY B 2 38 ? 15.45848 -20.77912 -75.34568 1.000 51.76676 41 GLY B C 1
ATOM 764 O O . GLY B 2 38 ? 16.55961 -21.18631 -74.97352 1.000 50.99497 41 GLY B O 1
ATOM 765 N N . THR B 2 39 ? 15.31621 -19.88316 -76.32394 1.000 47.14970 42 THR B N 1
ATOM 766 C CA . THR B 2 39 ? 16.46526 -19.28008 -76.99682 1.000 47.54191 42 THR B CA 1
ATOM 767 C C . THR B 2 39 ? 17.08128 -18.14216 -76.18253 1.000 52.07704 42 THR B C 1
ATOM 768 O O . THR B 2 39 ? 18.25847 -17.81816 -76.37522 1.000 58.65144 42 THR B O 1
ATOM 772 N N . HIS B 2 40 ? 16.34010 -17.57307 -75.23924 1.000 49.65016 43 HIS B N 1
ATOM 773 C CA . HIS B 2 40 ? 16.79559 -16.35819 -74.57639 1.000 44.22845 43 HIS B CA 1
ATOM 774 C C . HIS B 2 40 ? 17.98407 -16.65756 -73.67013 1.000 46.11371 43 HIS B C 1
ATOM 775 O O . HIS B 2 40 ? 18.00523 -17.69321 -73.00473 1.000 49.73868 43 HIS B O 1
ATOM 782 N N . PRO B 2 41 ? 19.00082 -15.78957 -73.65035 1.000 48.29261 44 PRO B N 1
ATOM 783 C CA . PRO B 2 41 ? 20.22705 -16.12745 -72.91089 1.000 49.01524 44 PRO B CA 1
ATOM 784 C C . PRO B 2 41 ? 20.01840 -16.14059 -71.41161 1.000 46.22201 44 PRO B C 1
ATOM 785 O O . PRO B 2 41 ? 20.71953 -16.86931 -70.69957 1.000 44.88374 44 PRO B O 1
ATOM 789 N N . LYS B 2 42 ? 19.06097 -15.37003 -70.91202 1.000 42.98897 45 LYS B N 1
ATOM 790 C CA . LYS B 2 42 ? 18.78954 -15.40943 -69.48345 1.000 39.78191 45 LYS B CA 1
ATOM 791 C C . LYS B 2 42 ? 17.92903 -16.61034 -69.13110 1.000 49.04598 45 LYS B C 1
ATOM 792 O O . LYS B 2 42 ? 18.03244 -17.13333 -68.01433 1.000 50.18466 45 LYS B O 1
ATOM 798 N N . TYR B 2 43 ? 17.09313 -17.07704 -70.06335 1.000 43.74499 46 TYR B N 1
ATOM 799 C CA . TYR B 2 43 ? 16.43821 -18.36429 -69.85692 1.000 48.15275 46 TYR B CA 1
ATOM 800 C C . TYR B 2 43 ? 17.47569 -19.47101 -69.76016 1.000 45.39372 46 TYR B C 1
ATOM 801 O O . TYR B 2 43 ? 17.42881 -20.31433 -68.85534 1.000 43.27507 46 TYR B O 1
ATOM 810 N N . LEU B 2 44 ? 18.41197 -19.49291 -70.70784 1.000 39.57921 47 LEU B N 1
ATOM 811 C CA . LEU B 2 44 ? 19.41568 -20.54917 -70.72724 1.000 39.67470 47 LEU B CA 1
ATOM 812 C C . LEU B 2 44 ? 20.30566 -20.46713 -69.49374 1.000 37.86853 47 LEU B C 1
ATOM 813 O O . LEU B 2 44 ? 20.75108 -21.49148 -68.96778 1.000 46.45825 47 LEU B O 1
ATOM 818 N N . GLU B 2 45 ? 20.59318 -19.25484 -69.03385 1.000 41.26439 48 GLU B N 1
ATOM 819 C CA . GLU B 2 45 ? 21.34295 -19.09150 -67.79428 1.000 49.47564 48 GLU B CA 1
ATOM 820 C C . GLU B 2 45 ? 20.59189 -19.70609 -66.60953 1.000 47.33226 48 GLU B C 1
ATOM 821 O O . GLU B 2 45 ? 21.16393 -20.46779 -65.82065 1.000 52.40835 48 GLU B O 1
ATOM 827 N N . MET B 2 46 ? 19.30916 -19.37959 -66.46362 1.000 45.86400 49 MET B N 1
ATOM 828 C CA . MET B 2 46 ? 18.52551 -19.98739 -65.38929 1.000 43.09895 49 MET B CA 1
ATOM 829 C C . MET B 2 46 ? 18.50564 -21.50034 -65.51315 1.000 46.10204 49 MET B C 1
ATOM 830 O O . MET B 2 46 ? 18.67564 -22.21204 -64.51645 1.000 41.92376 49 MET B O 1
ATOM 835 N N . MET B 2 47 ? 18.28960 -22.01042 -66.73217 1.000 45.48659 50 MET B N 1
ATOM 836 C CA . MET B 2 47 ? 18.21070 -23.45321 -66.92779 1.000 47.30068 50 MET B CA 1
ATOM 837 C C . MET B 2 47 ? 19.53923 -24.11805 -66.58869 1.000 48.71338 50 MET B C 1
ATOM 838 O O . MET B 2 47 ? 19.57229 -25.23906 -66.06212 1.000 42.96793 50 MET B O 1
ATOM 843 N N . GLU B 2 48 ? 20.64516 -23.44220 -66.89355 1.000 40.64402 51 GLU B N 1
ATOM 844 C CA . GLU B 2 48 ? 21.95741 -23.99091 -66.59857 1.000 41.54576 51 GLU B CA 1
ATOM 845 C C . GLU B 2 48 ? 22.23202 -24.08086 -65.10637 1.000 46.60458 51 GLU B C 1
ATOM 846 O O . GLU B 2 48 ? 23.19840 -24.74110 -64.72045 1.000 52.81518 51 GLU B O 1
ATOM 852 N N . LEU B 2 49 ? 21.41972 -23.43261 -64.26049 1.000 43.78933 52 LEU B N 1
ATOM 853 C CA . LEU B 2 49 ? 21.53032 -23.67643 -62.82716 1.000 47.40275 52 LEU B CA 1
ATOM 854 C C . LEU B 2 49 ? 21.25576 -25.13299 -62.49443 1.000 49.10573 52 LEU B C 1
ATOM 855 O O . LEU B 2 49 ? 21.70432 -25.61830 -61.44972 1.000 49.37732 52 LEU B O 1
ATOM 860 N N . ASP B 2 50 ? 20.54174 -25.83026 -63.37514 1.000 41.77770 53 ASP B N 1
ATOM 861 C CA . ASP B 2 50 ? 20.13624 -27.21098 -63.17256 1.000 40.01818 53 ASP B CA 1
ATOM 862 C C . ASP B 2 50 ? 19.36556 -27.36641 -61.85483 1.000 44.80464 53 ASP B C 1
ATOM 863 O O . ASP B 2 50 ? 19.61499 -28.27273 -61.06051 1.000 51.74503 53 ASP B O 1
ATOM 868 N N . ILE B 2 51 ? 18.41831 -26.45580 -61.65055 1.000 44.94636 54 ILE B N 1
ATOM 869 C CA . ILE B 2 51 ? 17.49743 -26.44097 -60.52475 1.000 52.34431 54 ILE B CA 1
ATOM 870 C C . ILE B 2 51 ? 16.08932 -26.33116 -61.10397 1.000 54.79169 54 ILE B C 1
ATOM 871 O O . ILE B 2 51 ? 15.77417 -25.35769 -61.80139 1.000 51.28782 54 ILE B O 1
ATOM 876 N N . GLY B 2 52 ? 15.25788 -27.33310 -60.83846 1.000 55.92420 55 GLY B N 1
ATOM 877 C CA . GLY B 2 52 ? 13.83901 -27.27804 -61.12842 1.000 55.82320 55 GLY B CA 1
ATOM 878 C C . GLY B 2 52 ? 13.47208 -27.91283 -62.46083 1.000 56.33498 55 GLY B C 1
ATOM 879 O O . GLY B 2 52 ? 14.32117 -28.28391 -63.28166 1.000 44.05907 55 GLY B O 1
ATOM 880 N N . ASP B 2 53 ? 12.16151 -28.02629 -62.67172 1.000 45.93227 56 ASP B N 1
ATOM 881 C CA . ASP B 2 53 ? 11.65890 -28.51012 -63.94511 1.000 57.84290 56 ASP B CA 1
ATOM 882 C C . ASP B 2 53 ? 11.33718 -27.33256 -64.86986 1.000 56.19441 56 ASP B C 1
ATOM 883 O O . ASP B 2 53 ? 11.61216 -26.16870 -64.56024 1.000 48.20566 56 ASP B O 1
ATOM 888 N N . ALA B 2 54 ? 10.72851 -27.64143 -66.02063 1.000 58.45596 57 ALA B N 1
ATOM 889 C CA . ALA B 2 54 ? 10.47433 -26.60994 -67.02256 1.000 54.38580 57 ALA B CA 1
ATOM 890 C C . ALA B 2 54 ? 9.51119 -25.54654 -66.49178 1.000 52.74011 57 ALA B C 1
ATOM 891 O O . ALA B 2 54 ? 9.70230 -24.34752 -66.73603 1.000 49.36014 57 ALA B O 1
ATOM 893 N N . THR B 2 55 ? 8.49030 -25.95529 -65.73448 1.000 51.70660 58 THR B N 1
ATOM 894 C CA . THR B 2 55 ? 7.60704 -24.96634 -65.11366 1.000 42.80155 58 THR B CA 1
ATOM 895 C C . THR B 2 55 ? 8.38167 -24.00384 -64.20995 1.000 45.03640 58 THR B C 1
ATOM 896 O O . THR B 2 55 ? 8.13503 -22.79164 -64.22991 1.000 45.96297 58 THR B O 1
ATOM 900 N N . GLN B 2 56 ? 9.34197 -24.51394 -63.43233 1.000 41.74391 59 GLN B N 1
ATOM 901 C CA . GLN B 2 56 ? 10.09981 -23.64982 -62.52731 1.000 43.91636 59 GLN B CA 1
ATOM 902 C C . GLN B 2 56 ? 10.98157 -22.67374 -63.30118 1.000 48.09952 59 GLN B C 1
ATOM 903 O O . GLN B 2 56 ? 10.98232 -21.46368 -63.02737 1.000 39.11998 59 GLN B O 1
ATOM 909 N N . VAL B 2 57 ? 11.76044 -23.18724 -64.26209 1.000 40.24815 60 VAL B N 1
ATOM 910 C CA . VAL B 2 57 ? 12.60610 -22.31639 -65.07246 1.000 42.16872 60 VAL B CA 1
ATOM 911 C C . VAL B 2 57 ? 11.75422 -21.31046 -65.83309 1.000 40.92203 60 VAL B C 1
ATOM 912 O O . VAL B 2 57 ? 12.09518 -20.12712 -65.93034 1.000 39.91958 60 VAL B O 1
ATOM 916 N N . TYR B 2 58 ? 10.62677 -21.76868 -66.37088 1.000 42.60658 61 TYR B N 1
ATOM 917 C CA . TYR B 2 58 ? 9.74554 -20.90021 -67.14418 1.000 48.49852 61 TYR B CA 1
ATOM 918 C C . TYR B 2 58 ? 9.19583 -19.76576 -66.27928 1.000 52.86512 61 TYR B C 1
ATOM 919 O O . TYR B 2 58 ? 9.28473 -18.58780 -66.65207 1.000 46.00940 61 TYR B O 1
ATOM 928 N N . VAL B 2 59 ? 8.65948 -20.08938 -65.09485 1.000 44.92704 62 VAL B N 1
ATOM 929 C CA . VAL B 2 59 ? 8.08887 -19.00921 -64.28980 1.000 42.01004 62 VAL B CA 1
ATOM 930 C C . VAL B 2 59 ? 9.18600 -18.09647 -63.76631 1.000 38.31524 62 VAL B C 1
ATOM 931 O O . VAL B 2 59 ? 8.95737 -16.89732 -63.55991 1.000 42.44840 62 VAL B O 1
ATOM 935 N N . ALA B 2 60 ? 10.39535 -18.62272 -63.56282 1.000 35.72985 63 ALA B N 1
ATOM 936 C CA . ALA B 2 60 ? 11.48740 -17.73617 -63.18100 1.000 39.78280 63 ALA B CA 1
ATOM 937 C C . ALA B 2 60 ? 11.78967 -16.76998 -64.31274 1.000 47.16159 63 ALA B C 1
ATOM 938 O O . ALA B 2 60 ? 12.00840 -15.57082 -64.08583 1.000 40.82351 63 ALA B O 1
ATOM 940 N N . PHE B 2 61 ? 11.75486 -17.27242 -65.54934 1.000 44.58371 64 PHE B N 1
ATOM 941 C CA . PHE B 2 61 ? 12.02882 -16.42424 -66.69843 1.000 38.41495 64 PHE B CA 1
ATOM 942 C C . PHE B 2 61 ? 10.92046 -15.39856 -66.89225 1.000 37.90918 64 PHE B C 1
ATOM 943 O O . PHE B 2 61 ? 11.19420 -14.20754 -67.06703 1.000 40.04042 64 PHE B O 1
ATOM 951 N N . 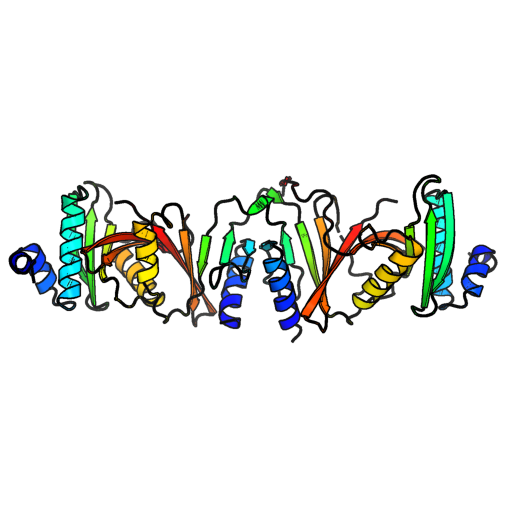LEU B 2 62 ? 9.65824 -15.83967 -66.81518 1.000 42.59215 65 LEU B N 1
ATOM 952 C CA . LEU B 2 62 ? 8.52866 -14.91367 -66.87506 1.000 46.52550 65 LEU B CA 1
ATOM 953 C C . LEU B 2 62 ? 8.64601 -13.79177 -65.84283 1.000 48.27406 65 LEU B C 1
ATOM 954 O O . LEU B 2 62 ? 8.32447 -12.63448 -66.13584 1.000 47.41272 65 LEU B O 1
ATOM 959 N N . VAL B 2 63 ? 9.08871 -14.10995 -64.62262 1.000 43.91882 66 VAL B N 1
ATOM 960 C CA . VAL B 2 63 ? 9.19482 -13.06115 -63.60605 1.000 44.76996 66 VAL B CA 1
ATOM 961 C C . VAL B 2 63 ? 10.35236 -12.12707 -63.93600 1.000 41.48795 66 VAL B C 1
ATOM 962 O O . VAL B 2 63 ? 10.26399 -10.90626 -63.74652 1.000 39.09672 66 VAL B O 1
ATOM 966 N N . TYR B 2 64 ? 11.44423 -12.68240 -64.46120 1.000 47.44014 67 TYR B N 1
ATOM 967 C CA . TYR B 2 64 ? 12.53988 -11.86009 -64.96634 1.000 44.15934 67 TYR B CA 1
ATOM 968 C C . TYR B 2 64 ? 12.04488 -10.82287 -65.97844 1.000 47.05996 67 TYR B C 1
ATOM 969 O O . TYR B 2 64 ? 12.33419 -9.62203 -65.86030 1.000 39.82949 67 TYR B O 1
ATOM 978 N N . LEU B 2 65 ? 11.28560 -11.27138 -66.98272 1.000 51.52194 68 LEU B N 1
ATOM 979 C CA . LEU B 2 65 ? 10.77137 -10.34041 -67.98202 1.000 50.57586 68 LEU B CA 1
ATOM 980 C C . LEU B 2 65 ? 9.85151 -9.30062 -67.35398 1.000 51.35642 68 LEU B C 1
ATOM 981 O O . LEU B 2 65 ? 9.92021 -8.11699 -67.69772 1.000 57.86942 68 LEU B O 1
ATOM 986 N N . ASP B 2 66 ? 8.96431 -9.72154 -66.45080 1.000 51.77979 69 ASP B N 1
ATOM 987 C CA . ASP B 2 66 ? 8.06102 -8.76470 -65.81292 1.000 55.85156 69 ASP B CA 1
ATOM 988 C C . ASP B 2 66 ? 8.82846 -7.68888 -65.04713 1.000 53.13550 69 ASP B C 1
ATOM 989 O O . ASP B 2 66 ? 8.51201 -6.49520 -65.14539 1.000 47.99222 69 ASP B O 1
ATOM 994 N N . LEU B 2 67 ? 9.83279 -8.09238 -64.26490 1.000 46.85042 70 LEU B N 1
ATOM 995 C CA . LEU B 2 67 ? 10.57613 -7.11796 -63.47398 1.000 49.92266 70 LEU B CA 1
ATOM 996 C C . LEU B 2 67 ? 11.32617 -6.11832 -64.36133 1.000 58.72771 70 LEU B C 1
ATOM 997 O O . LEU B 2 67 ? 11.38588 -4.92330 -64.03472 1.000 64.77129 70 LEU B O 1
ATOM 1002 N N . MET B 2 68 ? 11.86765 -6.57298 -65.50348 1.000 51.92530 71 MET B N 1
ATOM 1003 C CA . MET B 2 68 ? 12.62786 -5.66494 -66.36421 1.000 70.33627 71 MET B CA 1
ATOM 1004 C C . MET B 2 68 ? 11.74073 -4.85846 -67.31644 1.000 74.19031 71 MET B C 1
ATOM 1005 O O . MET B 2 68 ? 12.12852 -3.76031 -67.71834 1.000 72.78856 71 MET B O 1
ATOM 1010 N N . GLU B 2 69 ? 10.52695 -5.32944 -67.64939 1.000 86.43745 72 GLU B N 1
ATOM 1011 C CA . GLU B 2 69 ? 9.68430 -4.66939 -68.65561 1.000 94.49819 72 GLU B CA 1
ATOM 1012 C C . GLU B 2 69 ? 8.37375 -4.10822 -68.10733 1.000 103.08637 72 GLU B C 1
ATOM 1013 O O . GLU B 2 69 ? 7.96275 -3.02323 -68.52265 1.000 105.16898 72 GLU B O 1
ATOM 1019 N N . SER B 2 70 ? 7.68630 -4.82741 -67.21158 1.000 110.93848 73 SER B N 1
ATOM 1020 C CA . SER B 2 70 ? 6.41470 -4.33043 -66.69181 1.000 121.14220 73 SER B CA 1
ATOM 1021 C C . SER B 2 70 ? 6.63412 -3.43342 -65.48697 1.000 116.82536 73 SER B C 1
ATOM 1022 O O . SER B 2 70 ? 5.78978 -2.58453 -65.17962 1.000 122.17553 73 SER B O 1
ATOM 1025 N N . LYS B 2 71 ? 7.74025 -3.64210 -64.78666 1.000 104.86844 74 LYS B N 1
ATOM 1026 C CA . LYS B 2 71 ? 8.37080 -2.63616 -63.95763 1.000 91.15900 74 LYS B CA 1
ATOM 1027 C C . LYS B 2 71 ? 9.58157 -2.11937 -64.72983 1.000 92.36017 74 LYS B C 1
ATOM 1028 O O . LYS B 2 71 ? 9.84864 -2.53253 -65.86262 1.000 89.14245 74 LYS B O 1
ATOM 1034 N N . SER B 2 72 ? 10.33525 -1.21861 -64.11405 1.000 88.96433 75 SER B N 1
ATOM 1035 C CA . SER B 2 72 ? 11.51037 -0.69646 -64.79451 1.000 94.42157 75 SER B CA 1
ATOM 1036 C C . SER B 2 72 ? 12.76490 -1.02118 -64.00297 1.000 90.91360 75 SER B C 1
ATOM 1037 O O . SER B 2 72 ? 13.62073 -0.15164 -63.81170 1.000 100.51657 75 SER B O 1
ATOM 1040 N N . TRP B 2 73 ? 12.88128 -2.26434 -63.53889 1.000 81.39653 76 TRP B N 1
ATOM 1041 C CA . TRP B 2 73 ? 13.97749 -2.61596 -62.64852 1.000 71.87102 76 TRP B CA 1
ATOM 1042 C C . TRP B 2 73 ? 15.32054 -2.34427 -63.31343 1.000 78.77126 76 TRP B C 1
ATOM 1043 O O . TRP B 2 73 ? 15.46170 -2.43707 -64.53544 1.000 79.63844 76 TRP B O 1
ATOM 1054 N N . HIS B 2 74 ? 16.29587 -1.95747 -62.49530 1.000 83.16700 77 HIS B N 1
ATOM 1055 C CA . HIS B 2 74 ? 17.62895 -1.63094 -62.97329 1.000 81.39677 77 HIS B CA 1
ATOM 1056 C C . HIS B 2 74 ? 18.32187 -2.88765 -63.47276 1.000 81.15208 77 HIS B C 1
ATOM 1057 O O . HIS B 2 74 ? 18.54845 -3.04308 -64.67809 1.000 80.39150 77 HIS B O 1
ATOM 1064 N N . GLU B 2 75 ? 18.65964 -3.78992 -62.55743 1.000 81.35157 78 GLU B N 1
ATOM 1065 C CA . GLU B 2 75 ? 19.25438 -5.06757 -62.91271 1.000 85.96494 78 GLU B CA 1
ATOM 1066 C C . GLU B 2 75 ? 18.56315 -6.17162 -62.13341 1.000 84.59341 78 GLU B C 1
ATOM 1067 O O . GLU B 2 75 ? 18.09587 -5.96529 -61.00935 1.000 87.90939 78 GLU B O 1
ATOM 1073 N N . VAL B 2 76 ? 18.48796 -7.34189 -62.75567 1.000 76.47928 79 VAL B N 1
ATOM 1074 C CA . VAL B 2 76 ? 17.96134 -8.54653 -62.13286 1.000 63.48532 79 VAL B CA 1
ATOM 1075 C C . VAL B 2 76 ? 18.93571 -9.67071 -62.43437 1.000 55.62690 79 VAL B C 1
ATOM 1076 O O . VAL B 2 76 ? 19.19113 -9.97826 -63.60778 1.000 44.60883 79 VAL B O 1
ATOM 1080 N N . ASN B 2 77 ? 19.49321 -10.26831 -61.38644 1.000 53.11307 80 ASN B N 1
ATOM 1081 C CA . ASN B 2 77 ? 20.39162 -11.40281 -61.53339 1.000 55.97687 80 ASN B CA 1
ATOM 1082 C C . ASN B 2 77 ? 19.73787 -12.66013 -60.97784 1.000 56.43555 80 ASN B C 1
ATOM 1083 O O . ASN B 2 77 ? 18.97168 -12.60790 -60.00607 1.000 53.59224 80 ASN B O 1
ATOM 1088 N N . CYS B 2 78 ? 20.02573 -13.79191 -61.61567 1.000 41.80967 81 CYS B N 1
ATOM 1089 C CA . CYS B 2 78 ? 19.53185 -15.06477 -61.11942 1.000 50.44554 81 CYS B CA 1
ATOM 1090 C C . CYS B 2 78 ? 20.62706 -15.75778 -60.32391 1.000 52.43013 81 CYS B C 1
ATOM 1091 O O . CYS B 2 78 ? 21.81569 -15.60144 -60.60031 1.000 52.67897 81 CYS B O 1
ATOM 1094 N N . VAL B 2 79 ? 20.20194 -16.50161 -59.30846 1.000 49.36117 82 VAL B N 1
ATOM 1095 C CA . VAL B 2 79 ? 21.07418 -17.13511 -58.33138 1.000 49.17932 82 VAL B CA 1
ATOM 1096 C C . VAL B 2 79 ? 20.47217 -18.49369 -58.00997 1.000 45.10111 82 VAL B C 1
ATOM 1097 O O . VAL B 2 79 ? 19.27055 -18.59571 -57.76536 1.000 43.93725 82 VAL B O 1
ATOM 1101 N N . GLY B 2 80 ? 21.29365 -19.53951 -58.00054 1.000 41.94774 83 GLY B N 1
ATOM 1102 C CA . GLY B 2 80 ? 20.81871 -20.86916 -57.67422 1.000 45.30854 83 GLY B CA 1
ATOM 1103 C C . GLY B 2 80 ? 21.10997 -21.20041 -56.22079 1.000 51.95403 83 GLY B C 1
ATOM 1104 O O . GLY B 2 80 ? 22.24256 -21.05971 -55.75875 1.000 67.17730 83 GLY B O 1
ATOM 1105 N N . LEU B 2 81 ? 20.07116 -21.63896 -55.50436 1.000 45.46253 84 LEU B N 1
ATOM 1106 C CA . LEU B 2 81 ? 20.20715 -22.19805 -54.15641 1.000 52.68478 84 LEU B CA 1
ATOM 1107 C C . LEU B 2 81 ? 19.89584 -23.69273 -54.21872 1.000 52.96192 84 LEU B C 1
ATOM 1108 O O . LEU B 2 81 ? 18.76287 -24.11256 -53.92375 1.000 52.95201 84 LEU B O 1
ATOM 1113 N N . PRO B 2 82 ? 20.86897 -24.54192 -54.57753 1.000 52.31874 85 PRO B N 1
ATOM 1114 C CA . PRO B 2 82 ? 20.54988 -25.96663 -54.80720 1.000 63.87936 85 PRO B CA 1
ATOM 1115 C C . PRO B 2 82 ? 20.15774 -26.73531 -53.55400 1.000 69.10929 85 PRO B C 1
ATOM 1116 O O . PRO B 2 82 ? 19.40495 -27.71219 -53.64981 1.000 68.56274 85 PRO B O 1
ATOM 1120 N N . GLU B 2 83 ? 20.65144 -26.34205 -52.38297 1.000 77.70422 86 GLU B N 1
ATOM 1121 C CA . GLU B 2 83 ? 20.16083 -26.92508 -51.13816 1.000 71.93334 86 GLU B CA 1
ATOM 1122 C C . GLU B 2 83 ? 18.63930 -26.83360 -51.06495 1.000 62.64174 86 GLU B C 1
ATOM 1123 O O . GLU B 2 83 ? 17.94520 -27.83727 -50.86092 1.000 65.63466 86 GLU B O 1
ATOM 1129 N N . LEU B 2 84 ? 18.10353 -25.63412 -51.27693 1.000 52.39443 87 LEU B N 1
ATOM 1130 C CA . LEU B 2 84 ? 16.66781 -25.43477 -51.32414 1.000 42.69303 87 LEU B CA 1
ATOM 1131 C C . LEU B 2 84 ? 16.04871 -25.82534 -52.65253 1.000 49.78946 87 LEU B C 1
ATOM 1132 O O . LEU B 2 84 ? 14.81718 -25.86858 -52.74986 1.000 53.24269 87 LEU B O 1
ATOM 1137 N N . GLN B 2 85 ? 16.85555 -26.10105 -53.67392 1.000 46.72400 88 GLN B N 1
ATOM 1138 C CA . GLN B 2 85 ? 16.33867 -26.33837 -55.00782 1.000 45.06279 88 GLN B CA 1
ATOM 1139 C C . GLN B 2 85 ? 15.38112 -25.20821 -55.39325 1.000 45.86406 88 GLN B C 1
ATOM 1140 O O . GLN B 2 85 ? 14.22452 -25.40422 -55.77039 1.000 47.95728 88 GLN B O 1
ATOM 1146 N N . LEU B 2 86 ? 15.91591 -23.99491 -55.28804 1.000 43.23303 89 LEU B N 1
ATOM 1147 C CA . LEU B 2 86 ? 15.20752 -22.78795 -55.67389 1.000 48.56099 89 LEU B CA 1
ATOM 1148 C C . LEU B 2 86 ? 16.06586 -21.92917 -56.58148 1.000 42.93020 89 LEU B C 1
ATOM 1149 O O . LEU B 2 86 ? 17.26641 -21.75200 -56.36412 1.000 44.89661 89 LEU B O 1
ATOM 1154 N N . ILE B 2 87 ? 15.42122 -21.36386 -57.57783 1.000 46.40759 90 ILE B N 1
ATOM 1155 C CA . ILE B 2 87 ? 15.97410 -20.24486 -58.31535 1.000 50.99668 90 ILE B CA 1
ATOM 1156 C C . ILE B 2 87 ? 15.38054 -18.97874 -57.72745 1.000 53.64404 90 ILE B C 1
ATOM 1157 O O . ILE B 2 87 ? 14.15533 -18.86193 -57.60070 1.000 55.02991 90 ILE B O 1
ATOM 1162 N N . CYS B 2 88 ? 16.22313 -18.01159 -57.40484 1.000 46.33623 91 CYS B N 1
ATOM 1163 C CA . CYS B 2 88 ? 15.67398 -16.70363 -57.10362 1.000 52.91293 91 CYS B CA 1
ATOM 1164 C C . CYS B 2 88 ? 16.36124 -15.63983 -57.93993 1.000 50.55148 91 CYS B C 1
ATOM 1165 O O . CYS B 2 88 ? 17.44090 -15.83999 -58.50265 1.000 55.23317 91 CYS B O 1
ATOM 1168 N N . LEU B 2 89 ? 15.66815 -14.51889 -58.04058 1.000 37.59749 92 LEU B N 1
ATOM 1169 C CA . LEU B 2 89 ? 16.12409 -13.33304 -58.72950 1.000 39.29332 92 LEU B CA 1
ATOM 1170 C C . LEU B 2 89 ? 16.53739 -12.31537 -57.67496 1.000 46.05979 92 LEU B C 1
ATOM 1171 O O . LEU B 2 89 ? 15.76982 -12.03215 -56.74726 1.000 48.76208 92 LEU B O 1
ATOM 1176 N N . VAL B 2 90 ? 17.75122 -11.78483 -57.80228 1.000 39.33172 93 VAL B N 1
ATOM 1177 C CA . VAL B 2 90 ? 18.27001 -10.78662 -56.87339 1.000 45.49704 93 VAL B CA 1
ATOM 1178 C C . VAL B 2 90 ? 18.55034 -9.52578 -57.66971 1.000 51.44821 93 VAL B C 1
ATOM 1179 O O . VAL B 2 90 ? 19.27365 -9.57236 -58.66657 1.000 57.65693 93 VAL B O 1
ATOM 1183 N N . GLY B 2 91 ? 17.97304 -8.40422 -57.24911 1.000 57.73133 94 GLY B N 1
ATOM 1184 C CA . GLY B 2 91 ? 18.04740 -7.22574 -58.08448 1.000 64.33947 94 GLY B CA 1
ATOM 1185 C C . GLY B 2 91 ? 18.03396 -5.93704 -57.29852 1.000 75.14882 94 GLY B C 1
ATOM 1186 O O . GLY B 2 91 ? 17.75894 -5.90529 -56.09697 1.000 71.02928 94 GLY B O 1
ATOM 1187 N N . THR B 2 92 ? 18.35766 -4.86531 -58.01388 1.000 83.72608 95 THR B N 1
ATOM 1188 C CA . THR B 2 92 ? 18.21371 -3.49843 -57.53189 1.000 90.67398 95 THR B CA 1
ATOM 1189 C C . THR B 2 92 ? 17.04729 -2.88274 -58.29406 1.000 89.97506 95 THR B C 1
ATOM 1190 O O . THR B 2 92 ? 17.12777 -2.68001 -59.50967 1.000 82.59768 95 THR B O 1
ATOM 1194 N N . GLU B 2 93 ? 15.95247 -2.62220 -57.58035 1.000 95.00906 96 GLU B N 1
ATOM 1195 C CA . GLU B 2 93 ? 14.79218 -1.97892 -58.18742 1.000 102.82616 96 GLU B CA 1
ATOM 1196 C C . GLU B 2 93 ? 15.14248 -0.59582 -58.72220 1.000 105.78061 96 GLU B C 1
ATOM 1197 O O . GLU B 2 93 ? 14.54738 -0.13788 -59.70431 1.000 105.21780 96 GLU B O 1
ATOM 1203 N N . ILE B 2 94 ? 16.10382 0.07472 -58.08837 1.000 109.28948 97 ILE B N 1
ATOM 1204 C CA . ILE B 2 94 ? 16.62979 1.36735 -58.51540 1.000 105.49921 97 ILE B CA 1
ATOM 1205 C C . ILE B 2 94 ? 18.13596 1.34332 -58.27924 1.000 106.78112 97 ILE B C 1
ATOM 1206 O O . ILE B 2 94 ? 18.59734 0.79501 -57.27273 1.000 111.34271 97 ILE B O 1
ATOM 1211 N N . GLU B 2 95 ? 18.90457 1.91302 -59.21457 1.000 102.74354 98 GLU B N 1
ATOM 1212 C CA . GLU B 2 95 ? 20.36384 1.88486 -59.11167 1.000 107.02080 98 GLU B CA 1
ATOM 1213 C C . GLU B 2 95 ? 20.83139 2.54595 -57.81757 1.000 114.11542 98 GLU B C 1
ATOM 1214 O O . GLU B 2 95 ? 20.35388 3.62135 -57.44165 1.000 114.44670 98 GLU B O 1
ATOM 1220 N N . GLY B 2 96 ? 21.76426 1.88530 -57.12863 1.000 119.76003 99 GLY B N 1
ATOM 1221 C CA . GLY B 2 96 ? 22.25909 2.32125 -55.84169 1.000 125.46509 99 GLY B CA 1
ATOM 1222 C C . GLY B 2 96 ? 21.48414 1.76733 -54.66218 1.000 125.09022 99 GLY B C 1
ATOM 1223 O O . GLY B 2 96 ? 22.07465 1.50116 -53.61205 1.000 127.20889 99 GLY B O 1
ATOM 1224 N N . GLU B 2 97 ? 20.17607 1.58508 -54.81902 1.000 124.59687 100 GLU B N 1
ATOM 1225 C CA . GLU B 2 97 ? 19.31741 1.02555 -53.78765 1.000 119.52663 100 GLU B CA 1
ATOM 1226 C C . GLU B 2 97 ? 19.70780 -0.42567 -53.49473 1.000 112.41581 100 GLU B C 1
ATOM 1227 O O . GLU B 2 97 ? 20.29278 -1.12055 -54.33139 1.000 116.74699 100 GLU B O 1
ATOM 1233 N N . GLY B 2 98 ? 19.38141 -0.87772 -52.28531 1.000 100.66176 101 GLY B N 1
ATOM 1234 C CA . GLY B 2 98 ? 19.72164 -2.22668 -51.86213 1.000 92.23961 101 GLY B CA 1
ATOM 1235 C C . GLY B 2 98 ? 19.02157 -3.30319 -52.68124 1.000 86.03809 101 GLY B C 1
ATOM 1236 O O . GLY B 2 98 ? 18.08521 -3.06334 -53.44607 1.000 82.45613 101 GLY B O 1
ATOM 1237 N N . LEU B 2 99 ? 19.49614 -4.53413 -52.49605 1.000 81.56858 102 LEU B N 1
ATOM 1238 C CA . LEU B 2 99 ? 19.04638 -5.65687 -53.30516 1.000 78.46643 102 LEU B CA 1
ATOM 1239 C C . LEU B 2 99 ? 17.83516 -6.33795 -52.68542 1.000 74.08875 102 LEU B C 1
ATOM 1240 O O . LEU B 2 99 ? 17.74704 -6.49865 -51.46423 1.000 65.71955 102 LEU B O 1
ATOM 1245 N N . GLN B 2 100 ? 16.90643 -6.74518 -53.54265 1.000 74.63075 103 GLN B N 1
ATOM 1246 C CA . GLN B 2 100 ? 15.74194 -7.51808 -53.14454 1.000 61.92643 103 GLN B CA 1
ATOM 1247 C C . GLN B 2 100 ? 15.83877 -8.91277 -53.74565 1.000 54.57968 103 GLN B C 1
ATOM 1248 O O . GLN B 2 100 ? 16.42343 -9.10766 -54.81891 1.000 55.57652 103 GLN B O 1
ATOM 1254 N N . THR B 2 101 ? 15.27506 -9.88139 -53.03763 1.000 41.37557 104 THR B N 1
ATOM 1255 C CA . THR B 2 101 ? 15.22695 -11.26712 -53.47379 1.000 41.58023 104 THR B CA 1
ATOM 1256 C C . THR B 2 101 ? 13.80950 -11.59347 -53.91273 1.000 52.32608 104 THR B C 1
ATOM 1257 O O . THR B 2 101 ? 12.86120 -11.47650 -53.11782 1.000 51.13431 104 THR B O 1
ATOM 1261 N N . VAL B 2 102 ? 13.66445 -12.02757 -55.16144 1.000 40.27496 105 VAL B N 1
ATOM 1262 C CA . VAL B 2 102 ? 12.37074 -12.41470 -55.70763 1.000 39.24169 105 VAL B CA 1
ATOM 1263 C C . VAL B 2 102 ? 12.40883 -13.90397 -56.00123 1.000 50.13264 105 VAL B C 1
ATOM 1264 O O . VAL B 2 102 ? 13.31860 -14.38888 -56.69608 1.000 44.95770 105 VAL B O 1
ATOM 1268 N N . VAL B 2 103 ? 11.40152 -14.61493 -55.50816 1.000 28.85067 106 VAL B N 1
ATOM 1269 C CA . VAL B 2 103 ? 11.35032 -16.07159 -55.53801 1.000 45.09811 106 VAL B CA 1
ATOM 1270 C C . VAL B 2 103 ? 10.17832 -16.45868 -56.42227 1.000 42.19072 106 VAL B C 1
ATOM 1271 O O . VAL B 2 103 ? 9.04679 -16.53402 -55.93671 1.000 43.44699 106 VAL B O 1
ATOM 1275 N N . PRO B 2 104 ? 10.40512 -16.70150 -57.71232 1.000 42.90244 107 PRO B N 1
ATOM 1276 C CA . PRO B 2 104 ? 9.29813 -17.06671 -58.60343 1.000 39.05677 107 PRO B CA 1
ATOM 1277 C C . PRO B 2 104 ? 8.74284 -18.43623 -58.25588 1.000 41.88664 107 PRO B C 1
ATOM 1278 O O . PRO B 2 104 ? 9.48787 -19.38464 -58.00165 1.000 40.07088 107 PRO B O 1
ATOM 1282 N N . THR B 2 105 ? 7.41464 -18.54236 -58.26497 1.000 41.79556 108 THR B N 1
ATOM 1283 C CA . THR B 2 105 ? 6.81526 -19.80428 -57.88419 1.000 41.98210 108 THR B CA 1
ATOM 1284 C C . THR B 2 105 ? 5.54988 -20.02577 -58.69425 1.000 42.66907 108 THR B C 1
ATOM 1285 O O . THR B 2 105 ? 4.73656 -19.09169 -58.82803 1.000 45.20616 108 THR B O 1
ATOM 1289 N N . PRO B 2 106 ? 5.35818 -21.21890 -59.24644 1.000 42.68274 109 PRO B N 1
ATOM 1290 C CA . PRO B 2 106 ? 4.06999 -21.53095 -59.86103 1.000 44.22782 109 PRO B CA 1
ATOM 1291 C C . PRO B 2 106 ? 2.97305 -21.50108 -58.81478 1.000 45.74036 109 PRO B C 1
ATOM 1292 O O . PRO B 2 106 ? 3.21791 -21.62532 -57.60963 1.000 46.64796 109 PRO B O 1
ATOM 1296 N N . ILE B 2 107 ? 1.74599 -21.31255 -59.30272 1.000 49.91209 110 ILE B N 1
ATOM 1297 C CA . ILE B 2 107 ? 0.57825 -21.25577 -58.43534 1.000 57.17682 110 ILE B CA 1
ATOM 1298 C C . ILE B 2 107 ? 0.38070 -22.57116 -57.69693 1.000 63.23360 110 ILE B C 1
ATOM 1299 O O . ILE B 2 107 ? -0.20725 -22.59823 -56.60929 1.000 70.44726 110 ILE B O 1
ATOM 1304 N N . THR B 2 108 ? 0.90820 -23.66283 -58.23982 1.000 63.05005 111 THR B N 1
ATOM 1305 C CA . THR B 2 108 ? 0.67727 -24.99982 -57.71436 1.000 65.63869 111 THR B CA 1
ATOM 1306 C C . THR B 2 108 ? 1.80516 -25.52179 -56.83571 1.000 61.32364 111 THR B C 1
ATOM 1307 O O . THR B 2 108 ? 1.73253 -26.66740 -56.38944 1.000 69.71326 111 THR B O 1
ATOM 1311 N N . ALA B 2 109 ? 2.85121 -24.73883 -56.59914 1.000 50.18721 112 ALA B N 1
ATOM 1312 C CA . ALA B 2 109 ? 3.95322 -25.22118 -55.78391 1.000 51.75208 112 ALA B CA 1
ATOM 1313 C C . ALA B 2 109 ? 3.48460 -25.46090 -54.34278 1.000 59.13844 112 ALA B C 1
ATOM 1314 O O . ALA B 2 109 ? 2.40784 -25.02264 -53.92669 1.000 58.28507 112 ALA B O 1
ATOM 13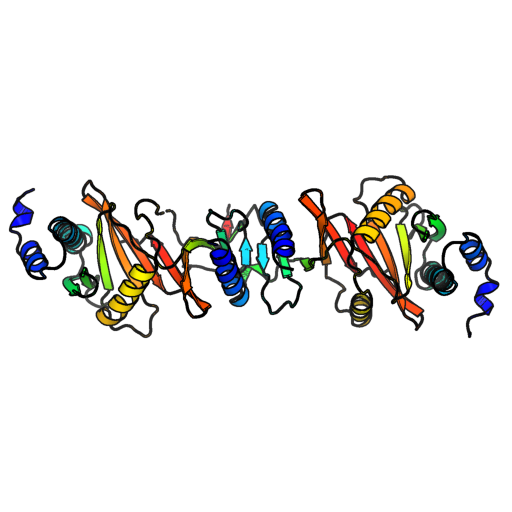16 N N . SER B 2 110 ? 4.30893 -26.18085 -53.58234 1.000 59.87677 113 SER B N 1
ATOM 1317 C CA . SER B 2 110 ? 4.05177 -26.46308 -52.17275 1.000 63.32068 113 SER B CA 1
ATOM 1318 C C . SER B 2 110 ? 4.97116 -25.59498 -51.33023 1.000 56.74863 113 SER B C 1
ATOM 1319 O O . SER B 2 110 ? 6.19571 -25.66347 -51.47731 1.000 77.32120 113 SER B O 1
ATOM 1322 N N . LEU B 2 111 ? 4.38361 -24.77017 -50.46892 1.000 58.57918 114 LEU B N 1
ATOM 1323 C CA . LEU B 2 111 ? 5.13127 -23.89546 -49.56820 1.000 60.82176 114 LEU B CA 1
ATOM 1324 C C . LEU B 2 111 ? 4.69459 -24.16170 -48.13435 1.000 60.12740 114 LEU B C 1
ATOM 1325 O O . LEU B 2 111 ? 3.56113 -23.84744 -47.75640 1.000 56.25653 114 LEU B O 1
ATOM 1330 N N . SER B 2 112 ? 5.58808 -24.72766 -47.33858 1.000 57.35478 115 SER B N 1
ATOM 1331 C CA . SER B 2 112 ? 5.37968 -24.81608 -45.90776 1.000 47.87737 115 SER B CA 1
ATOM 1332 C C . SER B 2 112 ? 5.87588 -23.53670 -45.24684 1.000 45.16544 115 SER B C 1
ATOM 1333 O O . SER B 2 112 ? 6.73381 -22.82952 -45.78199 1.000 51.65473 115 SER B O 1
ATOM 1336 N N . HIS B 2 113 ? 5.34841 -23.25079 -44.05321 1.000 47.50238 116 HIS B N 1
ATOM 1337 C CA . HIS B 2 113 ? 5.90495 -22.13961 -43.28651 1.000 37.29175 116 HIS B CA 1
ATOM 1338 C C . HIS B 2 113 ? 7.38368 -22.37579 -43.01736 1.000 40.65741 116 HIS B C 1
ATOM 1339 O O . HIS B 2 113 ? 8.19347 -21.44954 -43.13129 1.000 45.33385 116 HIS B O 1
ATOM 1346 N N . ASN B 2 114 ? 7.75660 -23.61836 -42.68000 1.000 38.48916 117 ASN B N 1
ATOM 1347 C CA . ASN B 2 114 ? 9.17136 -23.96315 -42.53326 1.000 39.83499 117 ASN B CA 1
ATOM 1348 C C . ASN B 2 114 ? 9.96700 -23.62284 -43.78783 1.000 45.64015 117 ASN B C 1
ATOM 1349 O O . ASN B 2 114 ? 11.06540 -23.05720 -43.70242 1.000 45.77456 117 ASN B O 1
ATOM 1354 N N . ARG B 2 115 ? 9.43610 -23.94603 -44.96466 1.000 42.48399 118 ARG B N 1
ATOM 1355 C CA . ARG B 2 115 ? 10.18199 -23.61762 -46.17767 1.000 48.61965 118 ARG B CA 1
ATOM 1356 C C . ARG B 2 115 ? 10.34056 -22.11677 -46.32114 1.000 47.24616 118 ARG B C 1
ATOM 1357 O O . ARG B 2 115 ? 11.41534 -21.63008 -46.70320 1.000 40.13085 118 ARG B O 1
ATOM 1365 N N . ILE B 2 116 ? 9.27914 -21.36885 -46.00811 1.000 41.06610 119 ILE B N 1
ATOM 1366 C CA . ILE B 2 116 ? 9.34932 -19.91203 -46.04704 1.000 39.58541 119 ILE B CA 1
ATOM 1367 C C . ILE B 2 116 ? 10.44782 -19.40607 -45.11821 1.000 40.15552 119 ILE B C 1
ATOM 1368 O O . ILE B 2 116 ? 11.19706 -18.48073 -45.46171 1.000 42.67158 119 ILE B O 1
ATOM 1373 N N . ARG B 2 117 ? 10.58416 -20.01692 -43.93716 1.000 36.77462 120 ARG B N 1
ATOM 1374 C CA . ARG B 2 117 ? 11.60718 -19.54544 -43.01564 1.000 39.08453 120 ARG B CA 1
ATOM 1375 C C . ARG B 2 117 ? 13.00062 -19.79364 -43.58703 1.000 42.59374 120 ARG B C 1
ATOM 1376 O O . ARG B 2 117 ? 13.89650 -18.95161 -43.44447 1.000 43.14640 120 ARG B O 1
ATOM 1384 N N . GLU B 2 118 ? 13.19524 -20.93679 -44.24538 1.000 40.73385 121 GLU B N 1
ATOM 1385 C CA . GLU B 2 118 ? 14.48155 -21.20886 -44.88384 1.000 49.06627 121 GLU B CA 1
ATOM 1386 C C . GLU B 2 118 ? 14.76512 -20.23048 -46.02594 1.000 40.20700 121 GLU B C 1
ATOM 1387 O O . GLU B 2 118 ? 15.90241 -19.76690 -46.18728 1.000 42.30689 121 GLU B O 1
ATOM 1393 N N . ILE B 2 119 ? 13.74669 -19.88269 -46.81629 1.000 38.50669 122 ILE B N 1
ATOM 1394 C CA . ILE B 2 119 ? 13.94541 -18.87770 -47.85956 1.000 47.81298 122 ILE B CA 1
ATOM 1395 C C . ILE B 2 119 ? 14.29329 -17.52328 -47.23926 1.000 49.28637 122 ILE B C 1
ATOM 1396 O O . ILE B 2 119 ? 15.16551 -16.80405 -47.74612 1.000 42.58207 122 ILE B O 1
ATOM 1401 N N . LEU B 2 120 ? 13.63667 -17.16223 -46.12243 1.000 38.31249 123 LEU B N 1
ATOM 1402 C CA . LEU B 2 120 ? 13.97456 -15.91822 -45.42772 1.000 37.72160 123 LEU B CA 1
ATOM 1403 C C . LEU B 2 120 ? 15.45060 -15.88624 -45.03569 1.000 40.16192 123 LEU B C 1
ATOM 1404 O O . LEU B 2 120 ? 16.13913 -14.87970 -45.24040 1.000 40.66493 123 LEU B O 1
ATOM 1409 N N . LYS B 2 121 ? 15.94346 -16.97876 -44.44382 1.000 39.61526 124 LYS B N 1
ATOM 1410 C CA . LYS B 2 121 ? 17.32960 -17.05107 -43.99083 1.000 39.84365 124 LYS B CA 1
ATOM 1411 C C . LYS B 2 121 ? 18.30119 -16.99127 -45.16870 1.000 43.74295 124 LYS B C 1
ATOM 1412 O O . LYS B 2 121 ? 19.33490 -16.30572 -45.10306 1.000 45.33796 124 LYS B O 1
ATOM 1418 N N . ALA B 2 122 ? 18.02149 -17.75044 -46.23340 1.000 45.05781 125 ALA B N 1
ATOM 1419 C CA . ALA B 2 122 ? 18.87324 -17.65929 -47.41688 1.000 45.94339 125 ALA B CA 1
ATOM 1420 C C . ALA B 2 122 ? 18.80063 -16.26652 -48.01899 1.000 45.61086 125 ALA B C 1
ATOM 1421 O O . ALA B 2 122 ? 19.82437 -15.70560 -48.42644 1.000 44.57598 125 ALA B O 1
ATOM 1423 N N . SER B 2 123 ? 17.60715 -15.66841 -48.03298 1.000 38.75258 126 SER B N 1
ATOM 1424 C CA . SER B 2 123 ? 17.45996 -14.35187 -48.64468 1.000 47.07370 126 SER B CA 1
ATOM 1425 C C . SER B 2 123 ? 18.32848 -13.31149 -47.95340 1.000 55.46527 126 SER B C 1
ATOM 1426 O O . SER B 2 123 ? 18.83308 -12.38599 -48.60356 1.000 57.85941 126 SER B O 1
ATOM 1429 N N . ARG B 2 124 ? 18.50965 -13.44624 -46.64134 1.000 50.03476 127 ARG B N 1
ATOM 1430 C CA . ARG B 2 124 ? 19.31729 -12.48850 -45.89825 1.000 57.25412 127 ARG B CA 1
ATOM 1431 C C . ARG B 2 124 ? 20.77936 -12.57983 -46.30125 1.000 60.57022 127 ARG B C 1
ATOM 1432 O O . ARG B 2 124 ? 21.48197 -11.56316 -46.36287 1.000 58.67364 127 ARG B O 1
ATOM 1440 N N . LYS B 2 125 ? 21.25782 -13.79130 -46.57434 1.000 69.53771 128 LYS B N 1
ATOM 1441 C CA . LYS B 2 125 ? 22.63451 -13.94761 -47.02236 1.000 65.15062 128 LYS B CA 1
ATOM 1442 C C . LYS B 2 125 ? 22.83271 -13.31948 -48.39428 1.000 69.75869 128 LYS B C 1
ATOM 1443 O O . LYS B 2 125 ? 23.81811 -12.60840 -48.62626 1.000 68.13196 128 LYS B O 1
ATOM 1449 N N . LEU B 2 126 ? 21.89386 -13.55502 -49.31442 1.000 65.12188 129 LEU B N 1
ATOM 1450 C CA . LEU B 2 126 ? 22.01582 -12.96225 -50.64174 1.000 59.34092 129 LEU B CA 1
ATOM 1451 C C . LEU B 2 126 ? 21.92616 -11.44724 -50.58788 1.000 62.55695 129 LEU B C 1
ATOM 1452 O O . LEU B 2 126 ? 22.57554 -10.76606 -51.37996 1.000 69.41763 129 LEU B O 1
ATOM 1457 N N . GLN B 2 127 ? 21.13894 -10.89690 -49.66818 1.000 61.81103 130 GLN B N 1
ATOM 1458 C CA . GLN B 2 127 ? 21.05197 -9.44712 -49.56690 1.000 64.23839 130 GLN B CA 1
ATOM 1459 C C . GLN B 2 127 ? 22.26579 -8.84093 -48.88374 1.000 71.86673 130 GLN B C 1
ATOM 1460 O O . GLN B 2 127 ? 22.39753 -7.61211 -48.86597 1.000 62.87436 130 GLN B O 1
ATOM 1466 N N . GLY B 2 128 ? 23.14278 -9.67278 -48.32407 1.000 83.27590 131 GLY B N 1
ATOM 1467 C CA . GLY B 2 128 ? 24.36044 -9.20960 -47.69160 1.000 93.68924 131 GLY B CA 1
ATOM 1468 C C . GLY B 2 128 ? 24.18243 -8.72467 -46.26703 1.000 96.61256 131 GLY B C 1
ATOM 1469 O O . GLY B 2 128 ? 24.66637 -7.63832 -45.92923 1.000 96.43093 131 GLY B O 1
ATOM 1470 N N . ASP B 2 129 ? 23.50380 -9.53895 -45.42427 1.000 100.90648 132 ASP B N 1
ATOM 1471 C CA . ASP B 2 129 ? 23.23950 -9.32914 -43.99568 1.000 110.14502 132 ASP B CA 1
ATOM 1472 C C . ASP B 2 129 ? 23.16171 -7.84959 -43.63350 1.000 111.50984 132 ASP B C 1
ATOM 1473 O O . ASP B 2 129 ? 24.07902 -7.31702 -42.99205 1.000 119.84491 132 ASP B O 1
ATOM 1478 N N . PRO B 2 130 ? 22.09877 -7.15030 -44.03471 1.000 102.32133 133 PRO B N 1
ATOM 1479 C CA . PRO B 2 130 ? 22.03158 -5.70489 -43.77739 1.000 100.35169 133 PRO B CA 1
ATOM 1480 C C . PRO B 2 130 ? 21.65666 -5.37842 -42.33968 1.000 104.55278 133 PRO B C 1
ATOM 1481 O O . PRO B 2 130 ? 22.43576 -5.62091 -41.41164 1.000 110.53381 133 PRO B O 1
ATOM 1485 N N . ASP B 2 131 ? 20.46239 -4.82227 -42.14652 1.000 95.40169 134 ASP B N 1
ATOM 1486 C CA . ASP B 2 131 ? 20.01248 -4.42317 -40.82100 1.000 94.24791 134 ASP B CA 1
ATOM 1487 C C . ASP B 2 131 ? 18.49340 -4.47173 -40.75419 1.000 92.41691 134 ASP B C 1
ATOM 1488 O O . ASP B 2 131 ? 17.91622 -4.57539 -39.66832 1.000 102.47257 134 ASP B O 1
ATOM 1493 N N . LEU B 2 132 ? 17.84235 -4.40983 -41.91627 1.000 86.89544 135 LEU B N 1
ATOM 1494 C CA . LEU B 2 132 ? 16.42348 -4.70425 -42.00988 1.000 80.53522 135 LEU B CA 1
ATOM 1495 C C . LEU B 2 132 ? 16.14728 -6.11729 -41.49480 1.000 72.61707 135 LEU B C 1
ATOM 1496 O O . LEU B 2 132 ? 17.05392 -6.94684 -41.40080 1.000 71.90015 135 LEU B O 1
ATOM 1501 N N . PRO B 2 133 ? 14.90394 -6.41147 -41.13213 1.000 70.41832 136 PRO B N 1
ATOM 1502 C CA . PRO B 2 133 ? 14.53934 -7.80652 -40.86834 1.000 67.42899 136 PRO B CA 1
ATOM 1503 C C . PRO B 2 133 ? 14.47619 -8.60605 -42.16359 1.000 54.37867 136 PRO B C 1
ATOM 1504 O O . PRO B 2 133 ? 14.17728 -8.06906 -43.23251 1.000 44.47981 136 PRO B O 1
ATOM 1508 N N . MET B 2 134 ? 14.77965 -9.90228 -42.04786 1.000 54.04805 137 MET B N 1
ATOM 1509 C CA . MET B 2 134 ? 14.71178 -10.82822 -43.17707 1.000 53.30397 137 MET B CA 1
ATOM 1510 C C . MET B 2 134 ? 13.43104 -10.63805 -43.96908 1.000 51.07053 137 MET B C 1
ATOM 1511 O O . MET B 2 134 ? 12.33192 -10.71735 -43.41444 1.000 45.88383 137 MET B O 1
ATOM 1516 N N . SER B 2 135 ? 13.57017 -10.43055 -45.27472 1.000 44.07304 138 SER B N 1
ATOM 1517 C CA . SER B 2 135 ? 12.40393 -10.44856 -46.14054 1.000 43.36583 138 SER B CA 1
ATOM 1518 C C . SER B 2 135 ? 12.79466 -10.91312 -47.53035 1.000 48.89257 138 SER B C 1
ATOM 1519 O O . SER B 2 135 ? 13.94729 -10.78111 -47.95262 1.000 43.29639 138 SER B O 1
ATOM 1522 N N . PHE B 2 136 ? 11.80620 -11.45805 -48.22853 1.000 45.63852 139 PHE B N 1
ATOM 1523 C CA . PHE B 2 136 ? 11.90109 -11.68004 -49.65612 1.000 44.65825 139 PHE B CA 1
ATOM 1524 C C . PHE B 2 136 ? 10.52349 -11.45091 -50.25114 1.000 47.86950 139 PHE B C 1
ATOM 1525 O O . PHE B 2 136 ? 9.51951 -11.37900 -49.53362 1.000 39.07194 139 PHE B O 1
ATOM 1533 N N . THR B 2 137 ? 10.49720 -11.30049 -51.56861 1.000 43.70299 140 THR B N 1
ATOM 1534 C CA . THR B 2 137 ? 9.26662 -11.21535 -52.34255 1.000 46.21867 140 THR B CA 1
ATOM 1535 C C . THR B 2 137 ? 8.98081 -12.55639 -53.00962 1.000 50.86054 140 THR B C 1
ATOM 1536 O O . THR B 2 137 ? 9.83842 -13.10922 -53.71478 1.000 45.83788 140 THR B O 1
ATOM 1540 N N . LEU B 2 138 ? 7.77900 -13.06676 -52.78523 1.000 39.22281 141 LEU B N 1
ATOM 1541 C CA . LEU B 2 138 ? 7.28920 -14.26156 -53.44768 1.000 39.05556 141 LEU B CA 1
ATOM 1542 C C . LEU B 2 138 ? 6.53178 -13.82850 -54.69458 1.000 43.93968 141 LEU B C 1
ATOM 1543 O O . LEU B 2 138 ? 5.58012 -13.04308 -54.58970 1.000 37.93937 141 LEU B O 1
ATOM 1548 N N . ALA B 2 139 ? 6.96631 -14.31812 -55.87784 1.000 36.07161 142 ALA B N 1
ATOM 1549 C CA . ALA B 2 139 ? 6.34655 -13.95602 -57.16056 1.000 45.99618 142 ALA B CA 1
ATOM 1550 C C . ALA B 2 139 ? 5.53296 -15.14929 -57.65462 1.000 48.06145 142 ALA B C 1
ATOM 1551 O O . ALA B 2 139 ? 6.08045 -16.09516 -58.23300 1.000 46.10183 142 ALA B O 1
ATOM 1553 N N . ILE B 2 140 ? 4.22631 -15.10100 -57.44814 1.000 52.55950 143 ILE B N 1
ATOM 1554 C CA . ILE B 2 140 ? 3.37239 -16.23578 -57.76121 1.000 44.32728 143 ILE B CA 1
ATOM 1555 C C . ILE B 2 140 ? 2.85017 -16.08669 -59.17679 1.000 46.49717 143 ILE B C 1
ATOM 1556 O O . ILE B 2 140 ? 2.30707 -15.03974 -59.55223 1.000 45.62171 143 ILE B O 1
ATOM 1561 N N . VAL B 2 141 ? 2.99356 -17.15059 -59.95211 1.000 40.16608 144 VAL B N 1
ATOM 1562 C CA . VAL B 2 141 ? 2.74010 -17.14085 -61.38555 1.000 40.96792 144 VAL B CA 1
ATOM 1563 C C . VAL B 2 141 ? 1.59828 -18.10597 -61.64733 1.000 54.42790 144 VAL B C 1
ATOM 1564 O O . VAL B 2 141 ? 1.69933 -19.29777 -61.33211 1.000 55.91167 144 VAL B O 1
ATOM 1568 N N . GLU B 2 142 ? 0.50330 -17.58581 -62.17711 1.000 61.06023 145 GLU B N 1
ATOM 1569 C CA . GLU B 2 142 ? -0.64170 -18.40204 -62.53222 1.000 74.60012 145 GLU B CA 1
ATOM 1570 C C . GLU B 2 142 ? -0.43318 -18.99539 -63.92134 1.000 78.09705 145 GLU B C 1
ATOM 1571 O O . GLU B 2 142 ? 0.41052 -18.53761 -64.70104 1.000 63.82342 145 GLU B O 1
ATOM 1577 N N . SER B 2 143 ? -1.21080 -20.03863 -64.22203 1.000 95.11576 146 SER B N 1
ATOM 1578 C CA . SER B 2 143 ? -1.06832 -20.70965 -65.51021 1.000 106.32022 146 SER B CA 1
ATOM 1579 C C . SER B 2 143 ? -1.23900 -19.73862 -66.67273 1.000 115.24688 146 SER B C 1
ATOM 1580 O O . SER B 2 143 ? -0.68445 -19.96740 -67.75444 1.000 132.53414 146 SER B O 1
ATOM 1583 N N . ASP B 2 144 ? -1.98136 -18.64633 -66.46926 1.000 98.94412 147 ASP B N 1
ATOM 1584 C CA . ASP B 2 144 ? -2.16484 -17.62571 -67.49403 1.000 93.75834 147 ASP B CA 1
ATOM 1585 C C . ASP B 2 144 ? -1.02504 -16.61436 -67.53875 1.000 87.39687 147 ASP B C 1
ATOM 1586 O O . ASP B 2 144 ? -1.10613 -15.64783 -68.30786 1.000 87.21094 147 ASP B O 1
ATOM 1591 N N . SER B 2 145 ? 0.02131 -16.81462 -66.73688 1.000 83.82116 148 SER B N 1
ATOM 1592 C CA . SER B 2 145 ? 1.22484 -15.99069 -66.68523 1.000 79.04132 148 SER B CA 1
ATOM 1593 C C . SER B 2 145 ? 1.00356 -14.66441 -65.96762 1.000 78.52029 148 SER B C 1
ATOM 1594 O O . SER B 2 145 ? 1.92000 -13.83802 -65.94068 1.000 92.13155 148 SER B O 1
ATOM 1597 N N . THR B 2 146 ? -0.18474 -14.41312 -65.42227 1.000 75.39733 149 THR B N 1
ATOM 1598 C CA . THR B 2 146 ? -0.34202 -13.32482 -64.46562 1.000 73.16375 149 THR B CA 1
ATOM 1599 C C . THR B 2 146 ? 0.58357 -13.56236 -63.28358 1.000 62.64739 149 THR B C 1
ATOM 1600 O O . THR B 2 146 ? 0.80269 -14.70291 -62.86692 1.000 59.82940 149 THR B O 1
ATOM 1604 N N . ILE B 2 147 ? 1.13382 -12.48190 -62.74319 1.000 59.53833 150 ILE B N 1
ATOM 1605 C CA . ILE B 2 147 ? 2.06086 -12.55498 -61.62232 1.000 57.67172 150 ILE B CA 1
ATOM 1606 C C . ILE B 2 147 ? 1.52340 -11.69669 -60.48658 1.000 49.56377 150 ILE B C 1
ATOM 1607 O O . ILE B 2 147 ? 1.08842 -10.56131 -60.70990 1.000 60.34349 150 ILE B O 1
ATOM 1612 N N . VAL B 2 148 ? 1.54722 -12.22961 -59.27440 1.000 50.25792 151 VAL B N 1
ATOM 1613 C CA . VAL B 2 148 ? 1.16353 -11.46073 -58.09606 1.000 51.16867 151 VAL B CA 1
ATOM 1614 C C . VAL B 2 148 ? 2.33617 -11.47365 -57.12823 1.000 45.97733 151 VAL B C 1
ATOM 1615 O O . VAL B 2 148 ? 2.95173 -12.52198 -56.90342 1.000 44.04428 151 VAL B O 1
ATOM 1619 N N . TYR B 2 149 ? 2.67551 -10.30265 -56.59686 1.000 39.37251 152 TYR B N 1
ATOM 1620 C CA . TYR B 2 149 ? 3.86666 -10.14444 -55.77271 1.000 39.33199 152 TYR B CA 1
ATOM 1621 C C . TYR B 2 149 ? 3.46775 -9.93190 -54.32218 1.000 46.60593 152 TYR B C 1
ATOM 1622 O O . TYR B 2 149 ? 2.63029 -9.07644 -54.02134 1.000 56.33989 152 TYR B O 1
ATOM 1631 N N . TYR B 2 150 ? 4.06530 -10.71253 -53.43066 1.000 46.49865 153 TYR B N 1
ATOM 1632 C CA . TYR B 2 150 ? 3.83529 -10.58643 -52.00104 1.000 44.08911 153 TYR B CA 1
ATOM 1633 C C . TYR B 2 150 ? 5.17409 -10.45305 -51.29835 1.000 48.51181 153 TYR B C 1
ATOM 1634 O O . TYR B 2 150 ? 6.10490 -11.21855 -51.57684 1.000 45.74445 153 TYR B O 1
ATOM 1643 N N . LYS B 2 151 ? 5.26675 -9.47644 -50.40466 1.000 38.11205 154 LYS B N 1
ATOM 1644 C CA . LYS B 2 151 ? 6.43025 -9.30083 -49.55916 1.000 42.66337 154 LYS B CA 1
ATOM 1645 C C . LYS B 2 151 ? 6.23289 -10.11716 -48.29065 1.000 47.30126 154 LYS B C 1
ATOM 1646 O O . LYS B 2 151 ? 5.18840 -10.01144 -47.64024 1.000 48.96257 154 LYS B O 1
ATOM 1652 N N . LEU B 2 152 ? 7.21878 -10.94834 -47.96344 1.000 36.51071 155 LEU B N 1
ATOM 1653 C CA . LEU B 2 152 ? 7.22143 -11.74763 -46.74743 1.000 34.84501 155 LEU B CA 1
ATOM 1654 C C . LEU B 2 152 ? 8.33967 -11.26597 -45.84946 1.000 40.48473 155 LEU B C 1
ATOM 1655 O O . LEU B 2 152 ? 9.48860 -11.21258 -46.27708 1.000 40.78484 155 LEU B O 1
ATOM 1660 N N . THR B 2 153 ? 8.01159 -10.94315 -44.59820 1.000 39.52078 156 THR B N 1
ATOM 1661 C CA . THR B 2 153 ? 8.98561 -10.37899 -43.67616 1.000 40.23211 156 THR B CA 1
ATOM 1662 C C . THR B 2 153 ? 8.92284 -11.10215 -42.34249 1.000 44.03885 156 THR B C 1
ATOM 1663 O O . THR B 2 153 ? 7.84044 -11.43989 -41.85433 1.000 47.00935 156 THR B O 1
ATOM 1667 N N . ASP B 2 154 ? 10.09340 -11.34561 -41.76817 1.000 42.04019 157 ASP B N 1
ATOM 1668 C CA . ASP B 2 154 ? 10.16913 -11.95705 -40.45447 1.000 44.57618 157 ASP B CA 1
ATOM 1669 C C . ASP B 2 154 ? 9.41695 -11.09367 -39.44896 1.000 43.93570 157 ASP B C 1
ATOM 1670 O O . ASP B 2 154 ? 9.63344 -9.87858 -39.37947 1.000 38.37949 157 ASP B O 1
ATOM 1675 N N . GLY B 2 155 ? 8.49344 -11.71307 -38.70516 1.000 44.62037 158 GLY B N 1
ATOM 1676 C CA . GLY B 2 155 ? 7.82998 -11.01204 -37.61837 1.000 47.29309 158 GLY B CA 1
ATOM 1677 C C . GLY B 2 155 ? 6.56568 -10.24759 -37.98513 1.000 50.26870 158 GLY B C 1
ATOM 1678 O O . GLY B 2 155 ? 5.76312 -10.67141 -38.82976 1.000 40.93087 158 GLY B O 1
ATOM 1679 N N . PHE B 2 156 ? 6.40840 -9.09048 -37.34938 1.000 45.08894 159 PHE B N 1
ATOM 1680 C CA . PHE B 2 156 ? 5.16654 -8.32511 -37.31759 1.000 47.06588 159 PHE B CA 1
ATOM 1681 C C . PHE B 2 156 ? 5.38499 -7.01684 -38.07343 1.000 47.07184 159 PHE B C 1
ATOM 1682 O O . PHE B 2 156 ? 6.10492 -6.14257 -37.58424 1.000 50.06288 159 PHE B O 1
ATOM 1690 N N . MET B 2 157 ? 4.75397 -6.84928 -39.24270 1.000 44.24402 160 MET B N 1
ATOM 1691 C CA . MET B 2 157 ? 4.99281 -5.59308 -39.94893 1.000 60.94296 160 MET B CA 1
ATOM 1692 C C . MET B 2 157 ? 3.82784 -4.59110 -39.92132 1.000 69.64538 160 MET B C 1
ATOM 1693 O O . MET B 2 157 ? 3.89390 -3.60449 -39.17497 1.000 74.12941 160 MET B O 1
ATOM 1698 N N . LEU B 2 158 ? 2.76599 -4.83343 -40.69700 1.000 64.97247 161 LEU B N 1
ATOM 1699 C CA . LEU B 2 158 ? 1.77128 -3.80729 -41.11688 1.000 74.02991 161 LEU B CA 1
ATOM 1700 C C . LEU B 2 158 ? 2.36205 -2.82946 -42.13749 1.000 80.53052 161 LEU B C 1
ATOM 1701 O O . LEU B 2 158 ? 1.74742 -1.79983 -42.44534 1.000 81.90625 161 LEU B O 1
ATOM 1706 N N . PRO C 1 9 ? -10.93101 -30.52720 -18.53117 1.000 114.35018 215 PRO C N 1
ATOM 1707 C CA . PRO C 1 9 ? -10.52120 -30.05055 -17.20562 1.000 113.42653 215 PRO C CA 1
ATOM 1708 C C . PRO C 1 9 ? -11.26590 -28.77325 -16.78619 1.000 114.05814 215 PRO C C 1
ATOM 1709 O O . PRO C 1 9 ? -12.33278 -28.48049 -17.32503 1.000 116.49039 215 PRO C O 1
AT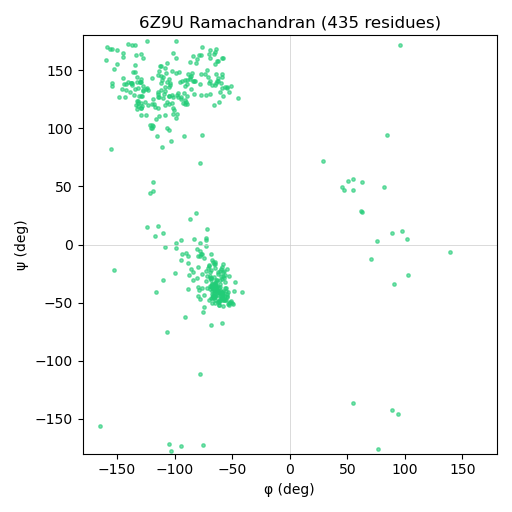OM 1713 N N . ALA C 1 10 ? -10.70212 -28.02124 -15.83544 1.000 106.02023 216 ALA C N 1
ATOM 1714 C CA . ALA C 1 10 ? -11.04161 -26.61242 -15.64706 1.000 93.93665 216 ALA C CA 1
ATOM 1715 C C . ALA C 1 10 ? -10.46468 -25.74432 -16.75645 1.000 88.15715 216 ALA C C 1
ATOM 1716 O O . ALA C 1 10 ? -10.53816 -24.51295 -16.71533 1.000 87.22770 216 ALA C O 1
ATOM 1718 N N . HIS C 1 11 ? -9.87805 -26.40570 -17.73849 1.000 93.66503 217 HIS C N 1
ATOM 1719 C CA . HIS C 1 11 ? -9.18860 -25.83433 -18.87865 1.000 90.85906 217 HIS C CA 1
ATOM 1720 C C . HIS C 1 11 ? -10.07350 -25.83405 -20.11603 1.000 77.48002 217 HIS C C 1
ATOM 1721 O O . HIS C 1 11 ? -9.89693 -24.98992 -21.00254 1.000 64.88591 217 HIS C O 1
ATOM 1728 N N . GLU C 1 12 ? -11.05040 -26.75018 -20.15716 1.000 73.58009 218 GLU C N 1
ATOM 1729 C CA . GLU C 1 12 ? -12.19090 -26.61761 -21.05717 1.000 68.99793 218 GLU C CA 1
ATOM 1730 C C . GLU C 1 12 ? -13.08016 -25.45285 -20.65068 1.000 66.73114 218 GLU C C 1
ATOM 1731 O O . GLU C 1 12 ? -13.75081 -24.85510 -21.49869 1.000 57.88163 218 GLU C O 1
ATOM 1737 N N . LEU C 1 13 ? -13.12455 -25.14724 -19.35255 1.000 70.41349 219 LEU C N 1
ATOM 1738 C CA . LEU C 1 13 ? -13.88231 -24.00178 -18.87006 1.000 57.21362 219 LEU C CA 1
ATOM 1739 C C . LEU C 1 13 ? -13.49086 -22.73007 -19.61199 1.000 57.15865 219 LEU C C 1
ATOM 1740 O O . LEU C 1 13 ? -14.35159 -21.99503 -20.11096 1.000 56.60290 219 LEU C O 1
ATOM 1745 N N . ARG C 1 14 ? -12.18369 -22.45539 -19.69287 1.000 50.49649 220 ARG C N 1
ATOM 1746 C CA . ARG C 1 14 ? -11.73388 -21.19417 -20.26887 1.000 52.05719 220 ARG C CA 1
ATOM 1747 C C . ARG C 1 14 ? -12.01806 -21.12818 -21.76179 1.000 55.59484 220 ARG C C 1
ATOM 1748 O O . ARG C 1 14 ? -12.34543 -20.05391 -22.28536 1.000 49.84756 220 ARG C O 1
ATOM 1756 N N . TYR C 1 15 ? -11.90687 -22.26649 -22.45215 1.000 59.27873 221 TYR C N 1
ATOM 1757 C CA . TYR C 1 15 ? -12.17526 -22.32363 -23.88715 1.000 60.10665 221 TYR C CA 1
ATOM 1758 C C . TYR C 1 15 ? -13.61302 -21.94390 -24.20710 1.000 55.10002 221 TYR C C 1
ATOM 1759 O O . TYR C 1 15 ? -13.86444 -21.09482 -25.07411 1.000 51.71029 221 TYR C O 1
ATOM 1768 N N . SER C 1 16 ? -14.57443 -22.59174 -23.53947 1.000 44.71727 222 SER C N 1
ATOM 1769 C CA . SER C 1 16 ? -15.97614 -22.27938 -23.78422 1.000 51.26326 222 SER C CA 1
ATOM 1770 C C . SER C 1 16 ? -16.25076 -20.79086 -23.58220 1.000 46.25933 222 SER C C 1
ATOM 1771 O O . SER C 1 16 ? -16.87247 -20.14119 -24.43228 1.000 47.83331 222 SER C O 1
ATOM 1774 N N . ILE C 1 17 ? -15.76866 -20.22792 -22.46963 1.000 41.88030 223 ILE C N 1
ATOM 1775 C CA . ILE C 1 17 ? -15.96047 -18.80145 -22.21192 1.000 40.32656 223 ILE C CA 1
ATOM 1776 C C . ILE C 1 17 ? -15.28801 -17.96619 -23.30763 1.000 41.91537 223 ILE C C 1
ATOM 1777 O O . ILE C 1 17 ? -15.92355 -17.10873 -23.93985 1.000 38.85345 223 ILE C O 1
ATOM 1782 N N . TYR C 1 18 ? -14.00100 -18.23074 -23.57508 1.000 41.73587 224 TYR C N 1
ATOM 1783 C CA . TYR C 1 18 ? -13.27393 -17.46089 -24.58589 1.000 44.17465 224 TYR C CA 1
ATOM 1784 C C . TYR C 1 18 ? -14.00259 -17.48367 -25.92456 1.000 42.25941 224 TYR C C 1
ATOM 1785 O O . TYR C 1 18 ? -14.10893 -16.45854 -26.61426 1.000 41.26727 224 TYR C O 1
ATOM 1794 N N . ARG C 1 19 ? -14.50416 -18.65205 -26.31048 1.000 41.34581 225 ARG C N 1
ATOM 1795 C CA . ARG C 1 19 ? -15.16343 -18.76012 -27.59721 1.000 42.83377 225 ARG C CA 1
ATOM 1796 C C . ARG C 1 19 ? -16.45784 -17.96874 -27.59876 1.000 48.23203 225 ARG C C 1
ATOM 1797 O O . ARG C 1 19 ? -16.73438 -17.21676 -28.54121 1.000 52.16988 225 ARG C O 1
ATOM 1805 N N . ASP C 1 20 ? -17.25986 -18.11551 -26.53703 1.000 42.35045 226 ASP C N 1
ATOM 1806 C CA . ASP C 1 20 ? -18.49682 -17.35482 -26.44855 1.000 42.58913 226 ASP C CA 1
ATOM 1807 C C . ASP C 1 20 ? -18.21768 -15.85768 -26.50660 1.000 37.15112 226 ASP C C 1
ATOM 1808 O O . ASP C 1 20 ? -18.86949 -15.12614 -27.25850 1.000 42.81413 226 ASP C O 1
ATOM 1813 N N . LEU C 1 21 ? -17.23816 -15.38251 -25.72125 1.000 31.10771 227 LEU C N 1
ATOM 1814 C CA . LEU C 1 21 ? -16.90362 -13.96115 -25.76135 1.000 26.65522 227 LEU C CA 1
ATOM 1815 C C . LEU C 1 21 ? -16.48670 -13.53130 -27.16904 1.000 39.88407 227 LEU C C 1
ATOM 1816 O O . LEU C 1 21 ? -16.90147 -12.46521 -27.64956 1.000 38.38234 227 LEU C O 1
ATOM 1821 N N . TRP C 1 22 ? -15.66754 -14.34871 -27.84420 1.000 36.58009 228 TRP C N 1
ATOM 1822 C CA . TRP C 1 22 ? -15.34253 -14.06719 -29.24234 1.000 33.91402 228 TRP C CA 1
ATOM 1823 C C . TRP C 1 22 ? -16.60013 -13.99753 -30.09464 1.000 36.00947 228 TRP C C 1
ATOM 1824 O O . TRP C 1 22 ? -16.81317 -13.00915 -30.80653 1.000 42.44115 228 TRP C O 1
ATOM 1835 N N . GLU C 1 23 ? -17.45238 -15.03414 -30.03948 1.000 38.74456 229 GLU C N 1
ATOM 1836 C CA . GLU C 1 23 ? -18.66834 -15.01873 -30.85894 1.000 40.75932 229 GLU C CA 1
ATOM 1837 C C . GLU C 1 23 ? -19.51282 -13.77432 -30.59182 1.000 46.23569 229 GLU C C 1
ATOM 1838 O O . GLU C 1 23 ? -20.19643 -13.28768 -31.49473 1.000 47.95719 229 GLU C O 1
ATOM 1844 N N . ARG C 1 24 ? -19.49746 -13.25131 -29.36082 1.000 42.09561 230 ARG C N 1
ATOM 1845 C CA . ARG C 1 24 ? -20.28163 -12.05832 -29.06688 1.000 46.47767 230 ARG C CA 1
ATOM 1846 C C . ARG C 1 24 ? -19.64305 -10.77618 -29.59903 1.000 51.48721 230 ARG C C 1
ATOM 1847 O O . ARG C 1 24 ? -20.28763 -9.72310 -29.56066 1.000 49.78359 230 ARG C O 1
ATOM 1855 N N . GLY C 1 25 ? -18.41006 -10.82972 -30.10997 1.000 44.64793 231 GLY C N 1
ATOM 1856 C CA . GLY C 1 25 ? -17.75282 -9.64958 -30.64344 1.000 37.69215 231 GLY C CA 1
ATOM 1857 C C . GLY C 1 25 ? -16.71809 -9.00292 -29.73694 1.000 37.13066 231 GLY C C 1
ATOM 1858 O O . GLY C 1 25 ? -16.17588 -7.94791 -30.09381 1.000 39.05973 231 GLY C O 1
ATOM 1859 N N . PHE C 1 26 ? -16.41555 -9.59482 -28.58772 1.000 31.75890 232 PHE C N 1
ATOM 1860 C CA . PHE C 1 26 ? -15.40223 -9.01323 -27.71927 1.000 36.94967 232 PHE C CA 1
ATOM 1861 C C . PHE C 1 26 ? -14.00239 -9.38819 -28.20189 1.000 43.33454 232 PHE C C 1
ATOM 1862 O O . PHE C 1 26 ? -13.81334 -10.36195 -28.93543 1.000 41.30808 232 PHE C O 1
ATOM 1870 N N . PHE C 1 27 ? -13.02039 -8.59325 -27.76954 1.000 34.86363 233 PHE C N 1
ATOM 1871 C CA . PHE C 1 27 ? -11.60201 -8.89659 -27.90718 1.000 35.45924 233 PHE C CA 1
ATOM 1872 C C . PHE C 1 27 ? -11.02332 -9.29667 -26.55407 1.000 47.18220 233 PHE C C 1
ATOM 1873 O O . PHE C 1 27 ? -11.34610 -8.68148 -25.52647 1.000 40.66766 233 PHE C O 1
ATOM 1881 N N . LEU C 1 28 ? -10.14470 -10.30514 -26.55939 1.000 42.27640 234 LEU C N 1
ATOM 1882 C CA . LEU C 1 28 ? -9.47442 -10.78048 -25.34825 1.000 37.33637 234 LEU C CA 1
ATOM 1883 C C . LEU C 1 28 ? -8.00723 -10.37878 -25.37123 1.000 41.04032 234 LEU C C 1
ATOM 1884 O O . LEU C 1 28 ? -7.31839 -10.57001 -26.38598 1.000 36.51099 234 LEU C O 1
ATOM 1889 N N . SER C 1 29 ? -7.53176 -9.81715 -24.26218 1.000 30.56553 235 SER C N 1
ATOM 1890 C CA . SER C 1 29 ? -6.11159 -9.63507 -24.04002 1.000 33.36654 235 SER C CA 1
ATOM 1891 C C . SER C 1 29 ? -5.75545 -10.18980 -22.67240 1.000 45.02367 235 SER C C 1
ATOM 1892 O O . SER C 1 29 ? -6.63015 -10.40881 -21.81666 1.000 37.40500 235 SER C O 1
ATOM 1895 N N . ALA C 1 30 ? -4.44756 -10.39760 -22.49227 1.000 39.80939 236 ALA C N 1
ATOM 1896 C CA . ALA C 1 30 ? -3.85719 -10.93724 -21.27123 1.000 44.56876 236 ALA C CA 1
ATOM 1897 C C . ALA C 1 30 ? -4.64864 -12.13951 -20.77760 1.000 44.63249 236 ALA C C 1
ATOM 1898 O O . ALA C 1 30 ? -5.04750 -12.22414 -19.61184 1.000 38.26432 236 ALA C O 1
ATOM 1900 N N . ALA C 1 31 ? -4.90102 -13.07037 -21.70003 1.000 40.11531 237 ALA C N 1
ATOM 1901 C CA . ALA C 1 31 ? -5.75520 -14.21965 -21.42860 1.000 41.57323 237 ALA C CA 1
ATOM 1902 C C . ALA C 1 31 ? -4.98103 -15.52700 -21.46405 1.000 44.34399 237 ALA C C 1
ATOM 1903 O O . ALA C 1 31 ? -5.59060 -16.59872 -21.55073 1.000 44.09702 237 ALA C O 1
ATOM 1905 N N . GLY C 1 32 ? -3.64445 -15.45641 -21.40142 1.000 39.19041 238 GLY C N 1
ATOM 1906 C CA . GLY C 1 32 ? -2.82875 -16.64813 -21.46256 1.000 36.07696 238 GLY C CA 1
ATOM 1907 C C . GLY C 1 32 ? -2.50279 -17.29343 -20.14780 1.000 49.48945 238 GLY C C 1
ATOM 1908 O O . GLY C 1 32 ? -1.93977 -18.38995 -20.14037 1.000 58.02591 238 GLY C O 1
ATOM 1909 N N . LYS C 1 33 ? -2.84863 -16.65229 -19.03084 1.000 53.52874 239 LYS C N 1
ATOM 1910 C CA . LYS C 1 33 ? -2.55168 -17.17787 -17.69852 1.000 51.44001 239 LYS C CA 1
ATOM 1911 C C . LYS C 1 33 ? -3.75805 -17.99658 -17.25661 1.000 57.36722 239 LYS C C 1
ATOM 1912 O O . LYS C 1 33 ? -4.73502 -17.46902 -16.72287 1.000 56.18774 239 LYS C O 1
ATOM 1918 N N . PHE C 1 34 ? -3.70337 -19.30297 -17.51208 1.000 64.38242 240 PHE C N 1
ATOM 1919 C CA . PHE C 1 34 ? -4.80688 -20.21165 -17.19790 1.000 69.66099 240 PHE C CA 1
ATOM 1920 C C . PHE C 1 34 ? -4.76668 -20.44762 -15.69605 1.000 66.30624 240 PHE C C 1
ATOM 1921 O O . PHE C 1 34 ? -4.04120 -21.30369 -15.19565 1.000 76.30200 240 PHE C O 1
ATOM 1929 N N . GLY C 1 35 ? -5.54891 -19.66275 -14.97210 1.000 58.23045 241 GLY C N 1
ATOM 1930 C CA . GLY C 1 35 ? -5.47270 -19.61815 -13.52615 1.000 63.49447 241 GLY C CA 1
ATOM 1931 C C . GLY C 1 35 ? -5.59489 -18.18763 -13.04731 1.000 58.97607 241 GLY C C 1
ATOM 1932 O O . GLY C 1 35 ? -5.68177 -17.92624 -11.84746 1.000 51.12082 241 GLY C O 1
ATOM 1933 N N . GLY C 1 36 ? -5.60730 -17.24009 -13.98888 1.000 57.21492 242 GLY C N 1
ATOM 1934 C CA . GLY C 1 36 ? -5.63378 -15.83470 -13.66552 1.000 49.59154 242 GLY C CA 1
ATOM 1935 C C . GLY C 1 36 ? -6.81728 -15.14532 -14.32178 1.000 45.44747 242 GLY C C 1
ATOM 1936 O O . GLY C 1 36 ? -7.57956 -15.74353 -15.08924 1.000 42.44046 242 GLY C O 1
ATOM 1937 N N . ASP C 1 37 ? -6.96600 -13.86916 -13.99834 1.000 34.68962 243 ASP C N 1
ATOM 1938 C CA . ASP C 1 37 ? -7.95518 -13.07157 -14.68791 1.000 29.95810 243 ASP C CA 1
ATOM 1939 C C . ASP C 1 37 ? -7.51480 -12.82813 -16.12591 1.000 37.98076 243 ASP C C 1
ATOM 1940 O O . ASP C 1 37 ? -6.34761 -12.99107 -16.49018 1.000 35.16812 243 ASP C O 1
ATOM 1945 N N . PHE C 1 38 ? -8.46239 -12.41387 -16.94236 1.000 35.12549 244 PHE C N 1
ATOM 1946 C CA . PHE C 1 38 ? -8.15182 -11.99391 -18.29326 1.000 32.43272 244 PHE C CA 1
ATOM 1947 C C . PHE C 1 38 ? -8.94747 -10.73331 -18.56461 1.000 45.94646 244 PHE C C 1
ATOM 1948 O O . PHE C 1 38 ? -9.77939 -10.30443 -17.74664 1.000 38.19967 244 PHE C O 1
ATOM 1956 N N . LEU C 1 39 ? -8.65647 -10.11227 -19.69953 1.000 28.81780 245 LEU C N 1
ATOM 1957 C CA . LEU C 1 39 ? -9.25128 -8.83069 -20.03405 1.000 33.33369 245 LEU C CA 1
ATOM 1958 C C . LEU C 1 39 ? -10.21879 -9.05546 -21.18642 1.000 35.87105 245 LEU C C 1
ATOM 1959 O O . LEU C 1 39 ? -10.00013 -9.92915 -22.02902 1.000 38.11251 245 LEU C O 1
ATOM 1964 N N . VAL C 1 40 ? -11.32188 -8.31822 -21.18173 1.000 34.73100 246 VAL C N 1
ATOM 1965 C CA . VAL C 1 40 ? -12.37192 -8.46069 -22.18100 1.000 33.54369 246 VAL C CA 1
ATOM 1966 C C . VAL C 1 40 ? -12.71378 -7.06709 -22.64969 1.000 39.09456 246 VAL C C 1
ATOM 1967 O O . VAL C 1 40 ? -13.18800 -6.24988 -21.85425 1.000 38.67540 246 VAL C O 1
ATOM 1971 N N . TYR C 1 41 ? -12.46629 -6.79062 -23.94671 1.000 37.18740 247 TYR C N 1
ATOM 1972 C CA . TYR C 1 41 ? -12.65883 -5.46864 -24.50681 1.000 37.97442 247 TYR C CA 1
ATOM 1973 C C . TYR C 1 41 ? -13.86333 -5.43274 -25.43744 1.000 42.40632 247 TYR C C 1
ATOM 1974 O O . TYR C 1 41 ? -14.03696 -6.33778 -26.26116 1.000 47.45037 247 TYR C O 1
ATOM 1983 N N . PRO C 1 42 ? -14.70122 -4.40489 -25.33263 1.000 38.81261 248 PRO C N 1
ATOM 1984 C CA . PRO C 1 42 ? -15.71336 -4.16790 -26.36865 1.000 46.42660 248 PRO C CA 1
ATOM 1985 C C . PRO C 1 42 ? -15.07712 -4.03324 -27.74914 1.000 47.18447 248 PRO C C 1
ATOM 1986 O O . PRO C 1 42 ? -14.06229 -3.35566 -27.93140 1.000 40.82316 248 PRO C O 1
ATOM 1990 N N . GLY C 1 43 ? -15.69322 -4.69071 -28.72818 1.000 46.93940 249 GLY C N 1
ATOM 1991 C CA . GLY C 1 43 ? -15.11831 -4.70889 -30.06408 1.000 44.79119 249 GLY C CA 1
ATOM 1992 C C . GLY C 1 43 ? -15.10137 -3.34651 -30.72907 1.000 47.75180 249 GLY C C 1
ATOM 1993 O O . GLY C 1 43 ? -14.10509 -2.95505 -31.34066 1.000 50.12649 249 GLY C O 1
ATOM 1994 N N . ASP C 1 44 ? -16.19889 -2.60184 -30.61826 1.000 47.02432 250 ASP C N 1
ATOM 1995 C CA . ASP C 1 44 ? -16.34864 -1.40584 -31.44744 1.000 54.32748 250 ASP C CA 1
ATOM 1996 C C . ASP C 1 44 ? -15.23939 -0.36942 -31.27575 1.000 60.44540 250 ASP C C 1
ATOM 1997 O O . ASP C 1 44 ? -14.79176 0.17969 -32.29916 1.000 60.98259 250 ASP C O 1
ATOM 2002 N N . PRO C 1 45 ? -14.77181 -0.03378 -30.06808 1.000 53.23704 251 PRO C N 1
ATOM 2003 C CA . PRO C 1 45 ? -13.69125 0.96328 -29.97160 1.000 49.68263 251 PRO C CA 1
ATOM 2004 C C . PRO C 1 45 ? -12.38087 0.50513 -30.60393 1.000 54.25959 251 PRO C C 1
ATOM 2005 O O . PRO C 1 45 ? -11.50924 1.34455 -30.87515 1.000 55.76789 251 PRO C O 1
ATOM 2009 N N . LEU C 1 46 ? -12.21921 -0.79292 -30.85456 1.000 52.33530 252 LEU C N 1
ATOM 2010 C CA . LEU C 1 46 ? -10.93770 -1.36046 -31.24284 1.000 56.40743 252 LEU C CA 1
ATOM 2011 C C . LEU C 1 46 ? -10.86662 -1.83073 -32.68031 1.000 61.11969 252 LEU C C 1
ATOM 2012 O O . LEU C 1 46 ? -9.78889 -1.77856 -33.26688 1.000 61.24638 252 LEU C O 1
ATOM 2017 N N . ARG C 1 47 ? -11.98187 -2.28105 -33.25574 1.000 61.26788 253 ARG C N 1
ATOM 2018 C CA . ARG C 1 47 ? -11.91301 -3.07216 -34.47772 1.000 63.48044 253 ARG C CA 1
ATOM 2019 C C . ARG C 1 47 ? -11.37753 -2.27142 -35.66226 1.000 61.73845 253 ARG C C 1
ATOM 2020 O O . ARG C 1 47 ? -10.79137 -2.84924 -36.58823 1.000 52.92328 253 ARG C O 1
ATOM 2028 N N . PHE C 1 48 ? -11.58096 -0.95778 -35.66906 1.000 56.08547 254 PHE C N 1
ATOM 2029 C CA . PHE C 1 48 ? -11.19221 -0.15548 -36.81886 1.000 57.80154 254 PHE C CA 1
ATOM 2030 C C . PHE C 1 48 ? -9.71000 0.19027 -36.83393 1.000 60.63766 254 PHE C C 1
ATOM 2031 O O . PHE C 1 48 ? -9.23865 0.79960 -37.80873 1.000 51.18822 254 PHE C O 1
ATOM 2039 N N . HIS C 1 49 ? -8.97208 -0.18545 -35.79334 1.000 49.12877 255 HIS C N 1
ATOM 2040 C CA . HIS C 1 49 ? -7.52857 -0.01157 -35.78482 1.000 49.82502 255 HIS C CA 1
ATOM 2041 C C . HIS C 1 49 ? -6.86385 -0.95250 -36.78437 1.000 44.79768 255 HIS C C 1
ATOM 2042 O O . HIS C 1 49 ? -7.42538 -1.97469 -37.18174 1.000 47.16773 255 HIS C O 1
ATOM 2049 N N . ALA C 1 50 ? -5.62891 -0.61691 -37.15718 1.000 47.74252 256 ALA C N 1
ATOM 2050 C CA . ALA C 1 50 ? -4.82164 -1.52822 -37.96254 1.000 47.59080 256 ALA C CA 1
ATOM 2051 C C . ALA C 1 50 ? -4.56839 -2.82804 -37.20240 1.000 48.79444 256 ALA C C 1
ATOM 2052 O O . ALA C 1 50 ? -4.40039 -2.83276 -35.97661 1.000 46.08734 256 ALA C O 1
ATOM 2054 N N . HIS C 1 51 ? -4.56490 -3.94045 -37.93203 1.000 41.83307 257 HIS C N 1
ATOM 2055 C CA . HIS C 1 51 ? -4.45014 -5.25098 -37.30624 1.000 37.95229 257 HIS C CA 1
ATOM 2056 C C . HIS C 1 51 ? -3.96281 -6.27187 -38.31933 1.000 39.03558 257 HIS C C 1
ATOM 2057 O O . HIS C 1 51 ? -3.92244 -6.02184 -39.52761 1.000 44.98849 257 HIS C O 1
ATOM 2064 N N . TYR C 1 52 ? -3.62027 -7.44133 -37.80784 1.000 39.03024 258 TYR C N 1
ATOM 2065 C CA . TYR C 1 52 ? -3.25408 -8.57436 -38.64394 1.000 40.72023 258 TYR C CA 1
ATOM 2066 C C . TYR C 1 52 ? -4.45023 -9.48351 -38.85783 1.000 48.74491 258 TYR C C 1
ATOM 2067 O O . TYR C 1 52 ? -5.30263 -9.64199 -37.97810 1.000 40.98231 258 TYR C O 1
ATOM 2076 N N . ILE C 1 53 ? -4.47826 -10.11041 -40.02415 1.000 39.07977 259 ILE C N 1
ATOM 2077 C CA . ILE C 1 53 ? -5.29280 -11.28895 -40.26454 1.000 35.70259 259 ILE C CA 1
ATOM 2078 C C . ILE C 1 53 ? -4.37093 -12.48673 -40.10371 1.000 42.47424 259 ILE C C 1
ATOM 2079 O O . ILE C 1 53 ? -3.45114 -12.68963 -40.90403 1.000 45.92288 259 ILE C O 1
ATOM 2084 N N . ALA C 1 54 ? -4.59884 -13.27979 -39.06816 1.000 35.01477 260 ALA C N 1
ATOM 2085 C CA . ALA C 1 54 ? -3.60665 -14.23500 -38.61720 1.000 33.14251 260 ALA C CA 1
ATOM 2086 C C . ALA C 1 54 ? -4.08111 -15.65125 -38.87384 1.000 42.44531 260 ALA C C 1
ATOM 2087 O O . ALA C 1 54 ? -5.28297 -15.92609 -38.95138 1.000 36.92639 260 ALA C O 1
ATOM 2089 N N . GLN C 1 55 ? -3.11349 -16.55010 -39.02001 1.000 40.18722 261 GLN C N 1
ATOM 2090 C CA . GLN C 1 55 ? -3.41590 -17.90230 -39.43285 1.000 40.44857 261 GLN C CA 1
ATOM 2091 C C . GLN C 1 55 ? -2.48442 -18.86956 -38.73430 1.000 48.42818 261 GLN C C 1
ATOM 2092 O O . GLN C 1 55 ? -1.27826 -18.62109 -38.61237 1.000 48.24580 261 GLN C O 1
ATOM 2098 N N . CYS C 1 56 ? -3.06539 -19.97981 -38.30135 1.000 51.45662 262 CYS C N 1
ATOM 2099 C CA A CYS C 1 56 ? -2.36943 -21.03213 -37.57701 0.500 56.90337 262 CYS C CA 1
ATOM 2100 C CA B CYS C 1 56 ? -2.33996 -21.01502 -37.58258 0.500 56.85485 262 CYS C CA 1
ATOM 2101 C C . CYS C 1 56 ? -1.95502 -22.12593 -38.55205 1.000 57.63955 262 CYS C C 1
ATOM 2102 O O . CYS C 1 56 ? -2.81678 -22.73523 -39.19431 1.000 61.04438 262 CYS C O 1
ATOM 2107 N N . TRP C 1 57 ? -0.65338 -22.38101 -38.65818 1.000 56.18604 263 TRP C N 1
ATOM 2108 C CA . TRP C 1 57 ? -0.13505 -23.39476 -39.56964 1.000 48.63701 263 TRP C CA 1
ATOM 2109 C C . TRP C 1 57 ? 0.84832 -24.27097 -38.82345 1.000 43.87341 263 TRP C C 1
ATOM 2110 O O . TRP C 1 57 ? 1.81872 -23.76269 -38.25233 1.000 42.41713 263 TRP C O 1
ATOM 2121 N N . ALA C 1 58 ? 0.60306 -25.57404 -38.82049 1.000 45.81095 264 ALA C N 1
ATOM 2122 C CA . ALA C 1 58 ? 1.68291 -26.48525 -38.49084 1.000 47.46893 264 ALA C CA 1
ATOM 2123 C C . ALA C 1 58 ? 2.85307 -26.18579 -39.42560 1.000 53.25047 264 ALA C C 1
ATOM 2124 O O . ALA C 1 58 ? 2.63809 -25.94472 -40.62034 1.000 47.93888 264 ALA C O 1
ATOM 2126 N N . PRO C 1 59 ? 4.08347 -26.12914 -38.91367 1.000 56.28861 265 PRO C N 1
ATOM 2127 C CA . PRO C 1 59 ? 5.20472 -25.64968 -39.74344 1.000 55.49655 265 PRO C CA 1
ATOM 2128 C C . PRO C 1 59 ? 5.44599 -26.46444 -41.00822 1.000 57.02122 265 PRO C C 1
ATOM 2129 O O . PRO C 1 59 ? 5.97541 -25.92163 -41.98705 1.000 58.52233 265 PRO C O 1
ATOM 2133 N N . GLU C 1 60 ? 5.07951 -27.74308 -41.02388 1.000 60.88313 266 GLU C N 1
ATOM 2134 C CA . GLU C 1 60 ? 5.27959 -28.58219 -42.19947 1.000 69.85052 266 GLU C CA 1
ATOM 2135 C C . GLU C 1 60 ? 4.11171 -28.53619 -43.17725 1.000 70.17914 266 GLU C C 1
ATOM 2136 O O . GLU C 1 60 ? 4.24312 -29.04635 -44.29889 1.000 69.07257 266 GLU C O 1
ATOM 2142 N N . ASP C 1 61 ? 2.98714 -27.93958 -42.78754 1.000 58.47604 267 ASP C N 1
ATOM 2143 C CA . ASP C 1 61 ? 1.81910 -27.88072 -43.65764 1.000 61.27804 267 ASP C CA 1
ATOM 2144 C C . ASP C 1 61 ? 2.08139 -26.97076 -44.83781 1.000 50.20960 267 ASP C C 1
ATOM 2145 O O . ASP C 1 61 ? 2.68027 -25.90316 -44.69186 1.000 50.98741 267 ASP C O 1
ATOM 2150 N N . THR C 1 62 ? 1.59673 -27.37852 -46.00520 1.000 51.76107 268 THR C N 1
ATOM 2151 C CA . THR C 1 62 ? 1.74785 -26.57800 -47.21108 1.000 56.26049 268 THR C CA 1
ATOM 2152 C C . THR C 1 62 ? 0.61036 -25.57582 -47.26132 1.000 55.02629 268 THR C C 1
ATOM 2153 O O . THR C 1 62 ? -0.55008 -25.93523 -47.02556 1.000 57.91491 268 THR C O 1
ATOM 2157 N N . ILE C 1 63 ? 0.94559 -24.32406 -47.55534 1.000 52.77692 269 ILE C N 1
ATOM 2158 C CA . ILE C 1 63 ? -0.02603 -23.23772 -47.57506 1.000 55.57506 269 ILE C CA 1
ATOM 2159 C C . ILE C 1 63 ? -0.43554 -23.01947 -49.04243 1.000 67.48956 269 ILE C C 1
ATOM 2160 O O . ILE C 1 63 ? 0.37109 -22.51721 -49.82064 1.000 66.17700 269 ILE C O 1
ATOM 2165 N N . PRO C 1 64 ? -1.65068 -23.38454 -49.43831 1.000 71.16491 270 PRO C N 1
ATOM 2166 C CA . PRO C 1 64 ? -2.03185 -23.29022 -50.86119 1.000 70.80453 270 PRO C CA 1
ATOM 2167 C C . PRO C 1 64 ? -2.06518 -21.84468 -51.33987 1.000 63.78925 270 PRO C C 1
ATOM 2168 O O . PRO C 1 64 ? -2.84184 -21.03745 -50.82865 1.000 64.48031 270 PRO C O 1
ATOM 2172 N N . LEU C 1 65 ? -1.24081 -21.54355 -52.35281 1.000 58.92190 271 LEU C N 1
ATOM 2173 C CA . LEU C 1 65 ? -1.09904 -20.18179 -52.83419 1.000 62.20730 271 LEU C CA 1
ATOM 2174 C C . LEU C 1 65 ? -2.25290 -19.75538 -53.71582 1.000 70.19251 271 LEU C C 1
ATOM 2175 O O . LEU C 1 65 ? -2.34174 -18.56506 -54.02124 1.000 82.16821 271 LEU C O 1
ATOM 2180 N N . GLN C 1 66 ? -3.12941 -20.68563 -54.11817 1.000 69.36969 272 GLN C N 1
ATOM 2181 C CA . GLN C 1 66 ? -4.25074 -20.34007 -54.98933 1.000 74.46051 272 GLN C CA 1
ATOM 2182 C C . GLN C 1 66 ? -5.11637 -19.24176 -54.37989 1.000 73.69586 272 GLN C C 1
ATOM 2183 O O . GLN C 1 66 ? -5.60910 -18.35858 -55.09434 1.000 72.25092 272 GLN C O 1
ATOM 2189 N N . ASP C 1 67 ? -5.30300 -19.27228 -53.06125 1.000 67.31982 273 ASP C N 1
ATOM 2190 C CA . ASP C 1 67 ? -6.08768 -18.23134 -52.40416 1.000 78.32658 273 ASP C CA 1
ATOM 2191 C C . ASP C 1 67 ? -5.36323 -16.88550 -52.42684 1.000 76.19300 273 ASP C C 1
ATOM 2192 O O . ASP C 1 67 ? -5.99720 -15.83325 -52.57729 1.000 71.96920 273 ASP C O 1
ATOM 2197 N N . LEU C 1 68 ? -4.03358 -16.89963 -52.30322 1.000 71.93849 274 LEU C N 1
ATOM 2198 C CA . LEU C 1 68 ? -3.25446 -15.66565 -52.35957 1.000 70.03278 274 LEU C CA 1
ATOM 2199 C C . LEU C 1 68 ? -3.22073 -15.03787 -53.75638 1.000 70.80593 274 LEU C C 1
ATOM 2200 O O . LEU C 1 68 ? -2.88750 -13.85567 -53.88056 1.000 80.19525 274 LEU C O 1
ATOM 2205 N N . VAL C 1 69 ? -3.54938 -15.78350 -54.80714 1.000 61.79987 275 VAL C N 1
ATOM 2206 C CA . VAL C 1 69 ? -3.63846 -15.18084 -56.13811 1.000 67.76845 275 VAL C CA 1
ATOM 2207 C C . VAL C 1 69 ? -5.02960 -14.62328 -56.40160 1.000 76.51770 275 VAL C C 1
ATOM 2208 O O . VAL C 1 69 ? -5.16861 -13.56099 -57.01518 1.000 75.22732 275 VAL C O 1
ATOM 2212 N N . ALA C 1 70 ? -6.07445 -15.32292 -55.94857 1.000 83.91452 276 ALA C N 1
ATOM 2213 C CA . ALA C 1 70 ? -7.40548 -14.72585 -55.94715 1.000 91.19900 276 ALA C CA 1
ATOM 2214 C C . ALA C 1 70 ? -7.36865 -13.36564 -55.26561 1.000 91.75511 276 ALA C C 1
ATOM 2215 O O . ALA C 1 70 ? -7.83868 -12.36458 -55.81666 1.000 92.50124 276 ALA C O 1
ATOM 2217 N N . ALA C 1 71 ? -6.75961 -13.30819 -54.07969 1.000 91.25099 277 ALA C N 1
ATOM 2218 C CA . ALA C 1 71 ? -6.58434 -12.03497 -53.39249 1.000 89.50082 277 ALA C CA 1
ATOM 2219 C C . ALA C 1 71 ? -5.86055 -11.01654 -54.26970 1.000 92.17897 277 ALA C C 1
ATOM 2220 O O . ALA C 1 71 ? -6.22334 -9.83438 -54.28464 1.000 97.58825 277 ALA C O 1
ATOM 2222 N N . GLY C 1 72 ? -4.84980 -11.45828 -55.02370 1.000 87.09495 278 GLY C N 1
ATOM 2223 C CA . GLY C 1 72 ? -4.01881 -10.51504 -55.75969 1.000 76.11249 278 GLY C CA 1
ATOM 2224 C C . GLY C 1 72 ? -4.77178 -9.78049 -56.85458 1.000 76.22487 278 GLY C C 1
ATOM 2225 O O . GLY C 1 72 ? -4.66101 -8.55703 -56.99065 1.000 75.64404 278 GLY C O 1
ATOM 2226 N N . ARG C 1 73 ? -5.54801 -10.51305 -57.65361 1.000 70.20501 279 ARG C N 1
ATOM 2227 C CA . ARG C 1 73 ? -6.20724 -9.87547 -58.78528 1.000 80.95701 279 ARG C CA 1
ATOM 2228 C C . ARG C 1 73 ? -7.51847 -9.20690 -58.40000 1.000 84.54473 279 ARG C C 1
ATOM 2229 O O . ARG C 1 73 ? -7.88689 -8.19759 -59.00733 1.000 92.66052 279 ARG C O 1
ATOM 2237 N N . LEU C 1 74 ? -8.23171 -9.72508 -57.39833 1.000 87.05781 280 LEU C N 1
ATOM 2238 C CA . LEU C 1 74 ? -9.45217 -9.03475 -57.00156 1.000 89.45145 280 LEU C CA 1
ATOM 2239 C C . LEU C 1 74 ? -9.16792 -7.80482 -56.15627 1.000 93.58546 280 LEU C C 1
ATOM 2240 O O . LEU C 1 74 ? -10.11544 -7.14752 -55.71577 1.000 97.82535 280 LEU C O 1
ATOM 2245 N N . GLY C 1 75 ? -7.89767 -7.49039 -55.91242 1.000 94.29508 281 GLY C N 1
ATOM 2246 C CA . GLY C 1 75 ? -7.55008 -6.36789 -55.05807 1.000 97.88310 281 GLY C CA 1
ATOM 2247 C C . GLY C 1 75 ? -8.02105 -6.49703 -53.62635 1.000 93.51165 281 GLY C C 1
ATOM 2248 O O . GLY C 1 75 ? -8.23346 -5.47774 -52.96309 1.000 92.26192 281 GLY C O 1
ATOM 2249 N N . THR C 1 76 ? -8.16278 -7.72746 -53.11839 1.000 98.41962 282 THR C N 1
ATOM 2250 C CA . THR C 1 76 ? -8.70149 -7.94168 -51.77460 1.000 105.85675 282 THR C CA 1
ATOM 2251 C C . THR C 1 76 ? -7.64571 -7.85470 -50.68396 1.000 101.21974 282 THR C C 1
ATOM 2252 O O . THR C 1 76 ? -7.98738 -7.63405 -49.51615 1.000 99.94975 282 THR C O 1
ATOM 2256 N N . SER C 1 77 ? -6.37487 -8.03813 -51.02879 1.000 92.48211 283 SER C N 1
ATOM 2257 C CA . SER C 1 77 ? -5.32423 -8.16746 -50.03102 1.000 89.70040 283 SER C CA 1
ATOM 2258 C C . SER C 1 77 ? -4.38359 -6.97218 -49.99795 1.000 87.88280 283 SER C C 1
ATOM 2259 O O . SER C 1 77 ? -3.35124 -7.03284 -49.32130 1.000 87.83932 283 SER C O 1
ATOM 2262 N N . VAL C 1 78 ? -4.71807 -5.88771 -50.69517 1.000 90.09000 284 VAL C N 1
ATOM 2263 C CA . VAL C 1 78 ? -3.77276 -4.80363 -50.95097 1.000 89.76120 284 VAL C CA 1
ATOM 2264 C C . VAL C 1 78 ? -3.23886 -4.20783 -49.65057 1.000 94.63882 284 VAL C C 1
ATOM 2265 O O . VAL C 1 78 ? -2.05233 -4.35423 -49.33076 1.000 100.22079 284 VAL C O 1
ATOM 2269 N N . ARG C 1 79 ? -4.10176 -3.53600 -48.89042 1.000 86.84677 285 ARG C N 1
ATOM 2270 C CA . ARG C 1 79 ? -3.67438 -2.81227 -47.70170 1.000 87.51601 285 ARG C CA 1
ATOM 2271 C C . ARG C 1 79 ? -3.64155 -3.69441 -46.44976 1.000 85.56604 285 ARG C C 1
ATOM 2272 O O . ARG C 1 79 ? -3.65310 -3.17219 -45.33054 1.000 81.70772 285 ARG C O 1
ATOM 2280 N N . LYS C 1 80 ? -3.55038 -5.00960 -46.61872 1.000 82.74375 286 LYS C N 1
ATOM 2281 C CA . LYS C 1 80 ? -3.67574 -5.97169 -45.53697 1.000 73.60472 286 LYS C CA 1
ATOM 2282 C C . LYS C 1 80 ? -2.33059 -6.60809 -45.21375 1.000 66.00727 286 LYS C C 1
ATOM 2283 O O . LYS C 1 80 ? -1.45924 -6.72664 -46.08097 1.000 59.75256 286 LYS C O 1
ATOM 2289 N N . THR C 1 81 ? -2.16781 -7.02422 -43.95431 1.000 59.02077 287 THR C N 1
ATOM 2290 C CA . THR C 1 81 ? -1.03080 -7.84455 -43.55326 1.000 42.79790 287 THR C CA 1
ATOM 2291 C C . THR C 1 81 ? -1.53060 -9.16462 -42.99892 1.000 47.61547 287 THR C C 1
ATOM 2292 O O . THR C 1 81 ? -2.27803 -9.19573 -42.00745 1.000 49.98290 287 THR C O 1
ATOM 2296 N N . LEU C 1 82 ? -1.10260 -10.25189 -43.62610 1.000 38.05650 288 LEU C N 1
ATOM 2297 C CA . LEU C 1 82 ? -1.43155 -11.57596 -43.13908 1.000 46.74119 288 LEU C CA 1
ATOM 2298 C C . LEU C 1 82 ? -0.28306 -12.07815 -42.27336 1.000 47.78759 288 LEU C C 1
ATOM 2299 O O . LEU C 1 82 ? 0.88903 -11.82420 -42.56733 1.000 49.17871 288 LEU C O 1
ATOM 2304 N N . LEU C 1 83 ? -0.63097 -12.73785 -41.16431 1.000 38.01846 289 LEU C N 1
ATOM 2305 C CA . LEU C 1 83 ? 0.34217 -13.15635 -40.16154 1.000 42.57800 289 LEU C CA 1
ATOM 2306 C C . LEU C 1 83 ? 0.35590 -14.67547 -40.10804 1.000 40.08157 289 LEU C C 1
ATOM 2307 O O . LEU C 1 83 ? -0.57688 -15.29333 -39.58107 1.000 34.40853 289 LEU C O 1
ATOM 2312 N N . LEU C 1 84 ? 1.42248 -15.27580 -40.62260 1.000 36.95260 290 LEU C N 1
AT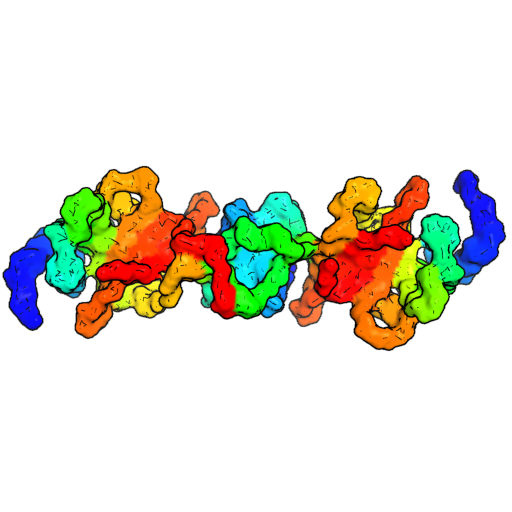OM 2313 C CA . LEU C 1 84 ? 1.58812 -16.71905 -40.51118 1.000 38.02777 290 LEU C CA 1
ATOM 2314 C C . LEU C 1 84 ? 2.18700 -17.03629 -39.14826 1.000 38.97842 290 LEU C C 1
ATOM 2315 O O . LEU C 1 84 ? 3.17895 -16.42223 -38.74503 1.000 47.91583 290 LEU C O 1
ATOM 2320 N N . CYS C 1 85 ? 1.56342 -17.97557 -38.42450 1.000 38.30758 291 CYS C N 1
ATOM 2321 C CA . CYS C 1 85 ? 1.97512 -18.32472 -37.07095 1.000 38.39980 291 CYS C CA 1
ATOM 2322 C C . CYS C 1 85 ? 2.14025 -19.83083 -36.97142 1.000 37.91654 291 CYS C C 1
ATOM 2323 O O . CYS C 1 85 ? 1.22152 -20.58216 -37.31767 1.000 40.36655 291 CYS C O 1
ATOM 2326 N N . SER C 1 86 ? 3.31168 -20.26255 -36.48856 1.000 33.89792 292 SER C N 1
ATOM 2327 C CA . SER C 1 86 ? 3.67528 -21.66477 -36.37310 1.000 34.44528 292 SER C CA 1
ATOM 2328 C C . SER C 1 86 ? 4.49493 -21.84457 -35.09397 1.000 41.68726 292 SER C C 1
ATOM 2329 O O . SER C 1 86 ? 5.47735 -21.11394 -34.87511 1.000 48.31843 292 SER C O 1
ATOM 2332 N N . PRO C 1 87 ? 4.12146 -22.76869 -34.22335 1.000 55.16409 293 PRO C N 1
ATOM 2333 C CA . PRO C 1 87 ? 5.00240 -23.13026 -33.11507 1.000 62.98043 293 PRO C CA 1
ATOM 2334 C C . PRO C 1 87 ? 5.94950 -24.23725 -33.53822 1.000 65.06405 293 PRO C C 1
ATOM 2335 O O . PRO C 1 87 ? 5.62846 -25.09929 -34.35756 1.000 63.33933 293 PRO C O 1
ATOM 2339 N N . GLN C 1 88 ? 7.13494 -24.18944 -32.98011 1.000 69.47542 294 GLN C N 1
ATOM 2340 C CA . GLN C 1 88 ? 8.18679 -25.12776 -33.31628 1.000 71.36306 294 GLN C CA 1
ATOM 2341 C C . GLN C 1 88 ? 8.29990 -26.19556 -32.24489 1.000 76.18872 294 GLN C C 1
ATOM 2342 O O . GLN C 1 88 ? 7.75582 -26.05378 -31.14614 1.000 68.65760 294 GLN C O 1
ATOM 2348 N N . PRO C 1 89 ? 8.99274 -27.30283 -32.53517 1.000 86.79760 295 PRO C N 1
ATOM 2349 C CA . PRO C 1 89 ? 9.33521 -28.24912 -31.45992 1.000 92.87734 295 PRO C CA 1
ATOM 2350 C C . PRO C 1 89 ? 10.14703 -27.60633 -30.34776 1.000 99.03291 295 PRO C C 1
ATOM 2351 O O . PRO C 1 89 ? 10.25444 -28.18553 -29.25895 1.000 106.03783 295 PRO C O 1
ATOM 2355 N N . ASP C 1 90 ? 10.72946 -26.43087 -30.60406 1.000 92.69888 296 ASP C N 1
ATOM 2356 C CA . ASP C 1 90 ? 11.35040 -25.62268 -29.55926 1.000 97.33722 296 ASP C CA 1
ATOM 2357 C C . ASP C 1 90 ? 10.45204 -25.46201 -28.33787 1.000 90.51519 296 ASP C C 1
ATOM 2358 O O . ASP C 1 90 ? 10.92559 -25.49656 -27.19652 1.000 86.86342 296 ASP C O 1
ATOM 2363 N N . GLY C 1 91 ? 9.15011 -25.28062 -28.56692 1.000 85.90287 297 GLY C N 1
ATOM 2364 C CA . GLY C 1 91 ? 8.25934 -24.59880 -27.66643 1.000 85.29326 297 GLY C CA 1
ATOM 2365 C C . GLY C 1 91 ? 7.94519 -23.18298 -28.11712 1.000 81.91827 297 GLY C C 1
ATOM 2366 O O . GLY C 1 91 ? 6.87484 -22.65867 -27.79292 1.000 79.68988 297 GLY C O 1
ATOM 2367 N N . LYS C 1 92 ? 8.84957 -22.56764 -28.87965 1.000 77.46143 298 LYS C N 1
ATOM 2368 C CA . LYS C 1 92 ? 8.67769 -21.22100 -29.39725 1.000 69.26489 298 LYS C CA 1
ATOM 2369 C C . LYS C 1 92 ? 7.70616 -21.22460 -30.57496 1.000 66.37449 298 LYS C C 1
ATOM 2370 O O . LYS C 1 92 ? 7.32117 -22.27272 -31.09768 1.000 73.30967 298 LYS C O 1
ATOM 2376 N N . VAL C 1 93 ? 7.31265 -20.02467 -30.99480 1.000 56.18837 299 VAL C N 1
ATOM 2377 C CA . VAL C 1 93 ? 6.46940 -19.82789 -32.16614 1.000 53.21455 299 VAL C CA 1
ATOM 2378 C C . VAL C 1 93 ? 7.13355 -18.79130 -33.06023 1.000 55.28314 299 VAL C C 1
ATOM 2379 O O . VAL C 1 93 ? 7.75461 -17.83923 -32.57260 1.000 50.56071 299 VAL C O 1
ATOM 2383 N N . VAL C 1 94 ? 7.03025 -18.99613 -34.37214 1.000 49.73211 300 VAL C N 1
ATOM 2384 C CA . VAL C 1 94 ? 7.69037 -18.14186 -35.34268 1.000 42.79261 300 VAL C CA 1
ATOM 2385 C C . VAL C 1 94 ? 6.62534 -17.40815 -36.15708 1.000 43.30073 300 VAL C C 1
ATOM 2386 O O . VAL C 1 94 ? 5.52619 -17.93191 -36.40215 1.000 42.93506 300 VAL C O 1
ATOM 2390 N N . TYR C 1 95 ? 6.93224 -16.16262 -36.53682 1.000 38.12963 301 TYR C N 1
ATOM 2391 C CA . TYR C 1 95 ? 5.94158 -15.27681 -37.14880 1.000 43.03215 301 TYR C CA 1
ATOM 2392 C C . TYR C 1 95 ? 6.46224 -14.69627 -38.46016 1.000 39.73255 301 TYR C C 1
ATOM 2393 O O . TYR C 1 95 ? 7.53266 -14.08225 -38.48492 1.000 37.28502 301 TYR C O 1
ATOM 2402 N N . THR C 1 96 ? 5.68179 -14.83096 -39.53404 1.000 32.61773 302 THR C N 1
ATOM 2403 C CA . THR C 1 96 ? 6.02728 -14.20420 -40.80780 1.000 34.30562 302 THR C CA 1
ATOM 2404 C C . THR C 1 96 ? 4.87889 -13.33869 -41.30197 1.000 35.87769 302 THR C C 1
ATOM 2405 O O . THR C 1 96 ? 3.77462 -13.84232 -41.53218 1.000 36.02848 302 THR C O 1
ATOM 2409 N N . SER C 1 97 ? 5.15592 -12.05289 -41.52190 1.000 38.62397 303 SER C N 1
ATOM 2410 C CA . SER C 1 97 ? 4.16834 -11.15362 -42.10356 1.000 36.64218 303 SER C CA 1
ATOM 2411 C C . SER C 1 97 ? 4.16644 -11.29330 -43.61754 1.000 43.19715 303 SER C C 1
ATOM 2412 O O . SER C 1 97 ? 5.22126 -11.42143 -44.24391 1.000 41.40308 303 SER C O 1
ATOM 2415 N N . LEU C 1 98 ? 2.96763 -11.25496 -44.19657 1.000 38.81350 304 LEU C N 1
ATOM 2416 C CA . LEU C 1 98 ? 2.75858 -11.44135 -45.62133 1.000 45.59326 304 LEU C CA 1
ATOM 2417 C C . LEU C 1 98 ? 1.89823 -10.29339 -46.13489 1.000 49.54060 304 LEU C C 1
ATOM 2418 O O . LEU C 1 98 ? 0.74351 -10.13934 -45.71614 1.000 42.42835 304 LEU C O 1
ATOM 2423 N N . GLN C 1 99 ? 2.45963 -9.49101 -47.04354 1.000 42.46161 305 GLN C N 1
ATOM 2424 C CA . GLN C 1 99 ? 1.80430 -8.29307 -47.54885 1.000 39.60582 305 GLN C CA 1
ATOM 2425 C C . GLN C 1 99 ? 1.82953 -8.26735 -49.06912 1.000 53.79855 305 GLN C C 1
ATOM 2426 O O . GLN C 1 99 ? 2.84192 -8.60390 -49.68690 1.000 47.79950 305 GLN C O 1
ATOM 2432 N N . TRP C 1 100 ? 0.72210 -7.83218 -49.66302 1.000 66.01475 306 TRP C N 1
ATOM 2433 C CA . TRP C 1 100 ? 0.67694 -7.61926 -51.10104 1.000 63.64364 306 TRP C CA 1
ATOM 2434 C C . TRP C 1 100 ? 1.63020 -6.49661 -51.48436 1.000 65.93510 306 TRP C C 1
ATOM 2435 O O . TRP C 1 100 ? 1.71491 -5.47253 -50.80330 1.000 64.51357 306 TRP C O 1
ATOM 2446 N N . ALA C 1 101 ? 2.36701 -6.69946 -52.57359 1.000 61.98636 307 ALA C N 1
ATOM 2447 C CA . ALA C 1 101 ? 3.37293 -5.75004 -53.02255 1.000 71.47843 307 ALA C CA 1
ATOM 2448 C C . ALA C 1 101 ? 3.09026 -5.36180 -54.46697 1.000 80.58111 307 ALA C C 1
ATOM 2449 O O . ALA C 1 101 ? 2.82713 -6.22941 -55.30868 1.000 76.28347 307 ALA C O 1
ATOM 2451 N N . SER C 1 102 ? 3.14219 -4.05419 -54.74362 1.000 88.18907 308 SER C N 1
ATOM 2452 C CA . SER C 1 102 ? 2.75345 -3.51545 -56.04639 1.000 88.65507 308 SER C CA 1
ATOM 2453 C C . SER C 1 102 ? 3.80024 -3.79555 -57.11880 1.000 87.88728 308 SER C C 1
ATOM 2454 O O . SER C 1 102 ? 3.47975 -4.33962 -58.18331 1.000 83.03331 308 SER C O 1
ATOM 2457 N N . LEU C 1 103 ? 5.04761 -3.41121 -56.85745 1.000 89.13568 309 LEU C N 1
ATOM 2458 C CA . LEU C 1 103 ? 6.14408 -3.53805 -57.81920 1.000 88.62755 309 LEU C CA 1
ATOM 2459 C C . LEU C 1 103 ? 5.79532 -2.87183 -59.14162 1.000 94.22278 309 LEU C C 1
ATOM 2460 O O . LEU C 1 103 ? 6.19144 -1.73631 -59.38875 1.000 100.17107 309 LEU C O 1
ATOM 2465 N N . ASP D 2 34 ? -23.91893 -3.27063 20.64714 1.000 113.48519 37 ASP D N 1
ATOM 2466 C CA . ASP D 2 34 ? -23.91335 -4.08462 21.86006 1.000 112.73923 37 ASP D CA 1
ATOM 2467 C C . ASP D 2 34 ? -25.12966 -5.00883 21.88581 1.000 106.03950 37 ASP D C 1
ATOM 2468 O O . ASP D 2 34 ? -25.81536 -5.18057 20.87588 1.000 112.39094 37 ASP D O 1
ATOM 2473 N N . ALA D 2 35 ? -25.39552 -5.60102 23.04906 1.000 93.69260 38 ALA D N 1
ATOM 2474 C CA . ALA D 2 35 ? -26.45771 -6.58989 23.16999 1.000 81.53900 38 ALA D CA 1
ATOM 2475 C C . ALA D 2 35 ? -27.84557 -6.01394 22.92340 1.000 76.47021 38 ALA D C 1
ATOM 2476 O O . ALA D 2 35 ? -28.78204 -6.79138 22.70882 1.000 69.37683 38 ALA D O 1
ATOM 2478 N N . TRP D 2 36 ? -28.00383 -4.68566 22.94182 1.000 79.98171 39 TRP D N 1
ATOM 2479 C CA . TRP D 2 36 ? -29.31913 -4.09427 22.70126 1.000 77.71906 39 TRP D CA 1
ATOM 2480 C C . TRP D 2 36 ? -29.88303 -4.52162 21.35482 1.000 73.57854 39 TRP D C 1
ATOM 2481 O O . TRP D 2 36 ? -31.10650 -4.60030 21.19333 1.000 73.78147 39 TRP D O 1
ATOM 2492 N N . MET D 2 37 ? -29.00770 -4.80222 20.38296 1.000 67.29567 40 MET D N 1
ATOM 2493 C CA . MET D 2 37 ? -29.46230 -5.26196 19.07467 1.000 62.87392 40 MET D CA 1
ATOM 2494 C C . MET D 2 37 ? -30.35119 -6.48986 19.19728 1.000 62.51929 40 MET D C 1
ATOM 2495 O O . MET D 2 37 ? -31.33943 -6.62341 18.46682 1.000 50.90559 40 MET D O 1
ATOM 2500 N N . GLY D 2 38 ? -30.02261 -7.38546 20.13265 1.000 70.26389 41 GLY D N 1
ATOM 2501 C CA . GLY D 2 38 ? -30.73329 -8.64263 20.29340 1.000 66.54193 41 GLY D CA 1
ATOM 2502 C C . GLY D 2 38 ? -32.21984 -8.51070 20.54425 1.000 61.35901 41 GLY D C 1
ATOM 2503 O O . GLY D 2 38 ? -32.96691 -9.45550 20.27390 1.000 62.80666 41 GLY D O 1
ATOM 2504 N N . THR D 2 39 ? -32.67917 -7.36706 21.05296 1.000 55.22633 42 THR D N 1
ATOM 2505 C CA . THR D 2 39 ? -34.10104 -7.18542 21.30430 1.000 44.02439 42 THR D CA 1
ATOM 2506 C C . THR D 2 39 ? -34.71741 -6.07040 20.45930 1.000 47.26319 42 THR D C 1
ATOM 2507 O O . THR D 2 39 ? -35.89594 -5.75370 20.63145 1.000 57.44105 42 THR D O 1
ATOM 2511 N N . HIS D 2 40 ? -33.97618 -5.51161 19.50892 1.000 61.54248 43 HIS D N 1
ATOM 2512 C CA . HIS D 2 40 ? -34.56472 -4.53163 18.60505 1.000 56.50101 43 HIS D CA 1
ATOM 2513 C C . HIS D 2 40 ? -35.66414 -5.18113 17.76350 1.000 52.39905 43 HIS D C 1
ATOM 2514 O O . HIS D 2 40 ? -35.50296 -6.31933 17.30328 1.000 52.07635 43 HIS D O 1
ATOM 2521 N N . PRO D 2 41 ? -36.79012 -4.49188 17.53568 1.000 55.86104 44 PRO D N 1
ATOM 2522 C CA . PRO D 2 41 ? -37.91380 -5.15292 16.84667 1.000 53.94818 44 PRO D CA 1
ATOM 2523 C C . PRO D 2 41 ? -37.58748 -5.58592 15.43093 1.000 51.71109 44 PRO D C 1
ATOM 2524 O O . PRO D 2 41 ? -38.01368 -6.66768 15.00435 1.000 59.52585 44 PRO D O 1
ATOM 2528 N N . LYS D 2 42 ? -36.84554 -4.77026 14.68089 1.000 45.45615 45 LYS D N 1
ATOM 2529 C CA . LYS D 2 42 ? -36.47006 -5.18292 13.33160 1.000 49.08184 45 LYS D CA 1
ATOM 2530 C C . LYS D 2 42 ? -35.55423 -6.39499 13.37691 1.000 51.09877 45 LYS D C 1
ATOM 2531 O O . LYS D 2 42 ? -35.67726 -7.31024 12.55163 1.000 62.59018 45 LYS D O 1
ATOM 2537 N N . TYR D 2 43 ? -34.63953 -6.43449 14.34608 1.000 41.16991 46 TYR D N 1
ATOM 2538 C CA . TYR D 2 43 ? -33.84867 -7.64602 14.52755 1.000 43.26306 46 TYR D CA 1
ATOM 2539 C C . TYR D 2 43 ? -34.75529 -8.83903 14.80796 1.000 48.78781 46 TYR D C 1
ATOM 2540 O O . TYR D 2 43 ? -34.59622 -9.90588 14.20374 1.000 44.38230 46 TYR D O 1
ATOM 2549 N N . LEU D 2 44 ? -35.73967 -8.67082 15.70420 1.000 42.43154 47 LEU D N 1
ATOM 2550 C CA . LEU D 2 44 ? -36.58822 -9.80529 16.04784 1.000 45.36340 47 LEU D CA 1
ATOM 2551 C C . LEU D 2 44 ? -37.46041 -10.21402 14.86669 1.000 40.13970 47 LEU D C 1
ATOM 2552 O O . LEU D 2 44 ? -37.68741 -11.40896 14.63766 1.000 40.42706 47 LEU D O 1
ATOM 2557 N N . GLU D 2 45 ? -37.95070 -9.23614 14.10114 1.000 44.58628 48 GLU D N 1
ATOM 2558 C CA . GLU D 2 45 ? -38.72631 -9.55216 12.90397 1.000 53.18570 48 GLU D CA 1
ATOM 2559 C C . GLU D 2 45 ? -37.89750 -10.33784 11.87758 1.000 49.00454 48 GLU D C 1
ATOM 2560 O O . GLU D 2 45 ? -38.41000 -11.25121 11.21036 1.000 48.03090 48 GLU D O 1
ATOM 2566 N N . MET D 2 46 ? -36.61538 -10.01130 11.73489 1.000 40.39451 49 MET D N 1
ATOM 2567 C CA . MET D 2 46 ? -35.80366 -10.79263 10.79901 1.000 48.19789 49 MET D CA 1
ATOM 2568 C C . MET D 2 46 ? -35.61445 -12.21858 11.28840 1.000 49.69746 49 MET D C 1
ATOM 2569 O O . MET D 2 46 ? -35.55835 -13.15197 10.47513 1.000 47.71861 49 MET D O 1
ATOM 2574 N N . MET D 2 47 ? -35.52616 -12.41080 12.60902 1.000 38.45987 50 MET D N 1
ATOM 2575 C CA . MET D 2 47 ? -35.36594 -13.75758 13.13377 1.000 42.35116 50 MET D CA 1
ATOM 2576 C C . MET D 2 47 ? -36.64719 -14.57246 13.01380 1.000 46.95115 50 MET D C 1
ATOM 2577 O O . MET D 2 47 ? -36.57440 -15.79741 12.85820 1.000 52.90324 50 MET D O 1
ATOM 2582 N N . GLU D 2 48 ? -37.82355 -13.93011 13.09706 1.000 43.87318 51 GLU D N 1
ATOM 2583 C CA . GLU D 2 48 ? -39.07247 -14.67023 12.90305 1.000 53.38870 51 GLU D CA 1
ATOM 2584 C C . GLU D 2 48 ? -39.20042 -15.20718 11.48236 1.000 58.01139 51 GLU D C 1
ATOM 2585 O O . GLU D 2 48 ? -39.97309 -16.14357 11.25171 1.000 60.79688 51 GLU D O 1
ATOM 2591 N N . LEU D 2 49 ? -38.45582 -14.64308 10.52591 1.000 47.44323 52 LEU D N 1
ATOM 2592 C CA . LEU D 2 49 ? -38.34051 -15.29095 9.22612 1.000 53.69976 52 LEU D CA 1
ATOM 2593 C C . LEU D 2 49 ? -37.85714 -16.72125 9.36870 1.000 58.48274 52 LEU D C 1
ATOM 2594 O O . LEU D 2 49 ? -38.09785 -17.53670 8.47390 1.000 56.06043 52 LEU D O 1
ATOM 2599 N N . ASP D 2 50 ? -37.21768 -17.04330 10.49278 1.000 50.25114 53 ASP D N 1
ATOM 2600 C CA . ASP D 2 50 ? -36.64609 -18.36035 10.75283 1.000 54.47907 53 ASP D CA 1
ATOM 2601 C C . ASP D 2 50 ? -35.82887 -18.87400 9.56854 1.000 53.81844 53 ASP D C 1
ATOM 2602 O O . ASP D 2 50 ? -35.95739 -20.02141 9.13637 1.000 59.24391 53 ASP D O 1
ATOM 2607 N N . ILE D 2 51 ? -34.97027 -18.00009 9.04368 1.000 58.99775 54 ILE D N 1
ATOM 2608 C CA . ILE D 2 51 ? -34.06368 -18.32294 7.94368 1.000 50.87301 54 ILE D CA 1
ATOM 2609 C C . ILE D 2 51 ? -32.64392 -18.03080 8.40775 1.000 45.30542 54 ILE D C 1
ATOM 2610 O O . ILE D 2 51 ? -32.32529 -16.88906 8.75220 1.000 52.27538 54 ILE D O 1
ATOM 2615 N N . GLY D 2 52 ? -31.79386 -19.04746 8.41504 1.000 49.25268 55 GLY D N 1
ATOM 2616 C CA . GLY D 2 52 ? -30.41415 -18.84211 8.80537 1.000 59.44091 55 GLY D CA 1
ATOM 2617 C C . GLY D 2 52 ? -30.21952 -18.71482 10.30644 1.000 62.84855 55 GLY D C 1
ATOM 2618 O O . GLY D 2 52 ? -31.14470 -18.86203 11.11273 1.000 60.15131 55 GLY D O 1
ATOM 2619 N N . ASP D 2 53 ? -28.96955 -18.44338 10.68862 1.000 56.52264 56 ASP D N 1
ATOM 2620 C CA . ASP D 2 53 ? -28.58496 -18.44500 12.09232 1.000 61.58026 56 ASP D CA 1
ATOM 2621 C C . ASP D 2 53 ? -28.42149 -17.01498 12.59505 1.000 53.01268 56 ASP D C 1
ATOM 2622 O O . ASP D 2 53 ? -28.72800 -16.04534 11.89100 1.000 50.53905 56 ASP D O 1
ATOM 2627 N N . ALA D 2 54 ? -27.90803 -16.88707 13.82250 1.000 48.49326 57 ALA D N 1
ATOM 2628 C CA . ALA D 2 54 ? -27.88736 -15.58198 14.47870 1.000 54.08271 57 ALA D CA 1
ATOM 2629 C C . ALA D 2 54 ? -26.98405 -14.61085 13.73309 1.000 51.30622 57 ALA D C 1
ATOM 2630 O O . ALA D 2 54 ? -27.31233 -13.42817 13.59222 1.000 54.82752 57 ALA D O 1
ATOM 2632 N N . THR D 2 55 ? -25.86625 -15.09964 13.20765 1.000 61.65496 58 THR D N 1
ATOM 2633 C CA . THR D 2 55 ? -24.96889 -14.22654 12.45639 1.000 58.74638 58 THR D CA 1
ATOM 2634 C C . THR D 2 55 ? -25.62182 -13.70837 11.18035 1.000 54.26967 58 THR D C 1
ATOM 2635 O O . THR D 2 55 ? -25.51977 -12.51448 10.87249 1.000 51.07521 58 THR D O 1
ATOM 2639 N N . GLN D 2 56 ? -26.29932 -14.57558 10.42132 1.000 52.35253 59 GLN D N 1
ATOM 2640 C CA . GLN D 2 56 ? -27.01245 -14.08255 9.24362 1.000 40.81865 59 GLN D CA 1
ATOM 2641 C C . GLN D 2 56 ? -28.07550 -13.06685 9.63820 1.000 44.91136 59 GLN D C 1
ATOM 2642 O O . GLN D 2 56 ? -28.29917 -12.08845 8.92540 1.000 42.04810 59 GLN D O 1
ATOM 2648 N N . VAL D 2 57 ? -28.74198 -13.26734 10.78115 1.000 42.77183 60 VAL D N 1
ATOM 2649 C CA . VAL D 2 57 ? -29.70885 -12.26329 11.21431 1.000 40.62011 60 VAL D CA 1
ATOM 2650 C C . VAL D 2 57 ? -28.99263 -10.96858 11.58203 1.000 42.25324 60 VAL D C 1
ATOM 2651 O O . VAL D 2 57 ? -29.39731 -9.87316 11.16775 1.000 44.04684 60 VAL D O 1
ATOM 2655 N N . TYR D 2 58 ? -27.89466 -11.08577 12.33697 1.000 43.28238 61 TYR D N 1
ATOM 2656 C CA . TYR D 2 58 ? -27.14445 -9.91525 12.79654 1.000 52.04372 61 TYR D CA 1
ATOM 2657 C C . TYR D 2 58 ? -26.59496 -9.11856 11.62282 1.000 52.62739 61 TYR D C 1
ATOM 2658 O O . TYR D 2 58 ? -26.74064 -7.89079 11.56001 1.000 48.45488 61 TYR D O 1
ATOM 2667 N N . VAL D 2 59 ? -25.97081 -9.81303 10.67420 1.000 52.43536 62 VAL D N 1
ATOM 2668 C CA . VAL D 2 59 ? -25.43042 -9.16526 9.48714 1.000 46.11471 62 VAL D CA 1
ATOM 2669 C C . VAL D 2 59 ? -26.52992 -8.41774 8.74071 1.000 45.09539 62 VAL D C 1
ATOM 2670 O O . VAL D 2 59 ? -26.36514 -7.24706 8.37507 1.000 44.57616 62 VAL D O 1
ATOM 2674 N N . ALA D 2 60 ? -27.69190 -9.06227 8.55249 1.000 44.67061 63 ALA D N 1
ATOM 2675 C CA . ALA D 2 60 ? -28.80308 -8.39910 7.87171 1.000 36.18424 63 ALA D CA 1
ATOM 2676 C C . ALA D 2 60 ? -29.32955 -7.22550 8.67758 1.000 48.29818 63 ALA D C 1
ATOM 2677 O O . ALA D 2 60 ? -29.76410 -6.22434 8.09718 1.000 51.79820 63 ALA D O 1
ATOM 2679 N N . PHE D 2 61 ? -29.31619 -7.33775 10.01184 1.000 43.17516 64 PHE D N 1
ATOM 2680 C CA . PHE D 2 61 ? -29.73547 -6.22136 10.85118 1.000 42.84051 64 PHE D CA 1
ATOM 2681 C C . PHE D 2 61 ? -28.74963 -5.06662 10.75356 1.000 41.14499 64 PHE D C 1
ATOM 2682 O O . PHE D 2 61 ? -29.15881 -3.90174 10.66747 1.000 38.05645 64 PHE D O 1
ATOM 2690 N N . LEU D 2 62 ? -27.44880 -5.37657 10.76924 1.000 36.71483 65 LEU D N 1
ATOM 2691 C CA . LEU D 2 62 ? -26.40838 -4.36806 10.56928 1.000 46.73217 65 LEU D CA 1
ATOM 2692 C C . LEU D 2 62 ? -26.64819 -3.54700 9.31285 1.000 54.40555 65 LEU D C 1
ATOM 2693 O O . LEU D 2 62 ? -26.56204 -2.31189 9.33730 1.000 53.07867 65 LEU D O 1
ATOM 2698 N N . VAL D 2 63 ? -26.89524 -4.22878 8.18734 1.000 49.75055 66 VAL D N 1
ATOM 2699 C CA . VAL D 2 63 ? -27.04958 -3.53361 6.91258 1.000 42.61258 66 VAL D CA 1
ATOM 2700 C C . VAL D 2 63 ? -28.33711 -2.73194 6.89828 1.000 40.44321 66 VAL D C 1
ATOM 2701 O O . VAL D 2 63 ? -28.37910 -1.62073 6.35232 1.000 47.09608 66 VAL D O 1
ATOM 2705 N N . TYR D 2 64 ? -29.41062 -3.28862 7.48829 1.000 42.59320 67 TYR D N 1
ATOM 2706 C CA . TYR D 2 64 ? -30.67153 -2.56236 7.59600 1.000 46.27267 67 TYR D CA 1
ATOM 2707 C C . TYR D 2 64 ? -30.46965 -1.23118 8.30158 1.000 55.60131 67 TYR D C 1
ATOM 2708 O O . TYR D 2 64 ? -31.00492 -0.20084 7.87399 1.000 55.00112 67 TYR D O 1
ATOM 2717 N N . LEU D 2 65 ? -29.71167 -1.23726 9.39733 1.000 59.90901 68 LEU D N 1
ATOM 2718 C CA . LEU D 2 65 ? -29.46723 0.00662 10.11049 1.000 61.59729 68 LEU D CA 1
ATOM 2719 C C . LEU D 2 65 ? -28.64492 0.96561 9.25335 1.000 55.58535 68 LEU D C 1
ATOM 2720 O O . LEU D 2 65 ? -28.89484 2.17615 9.25682 1.000 53.48561 68 LEU D O 1
ATOM 2725 N N . ASP D 2 66 ? -27.68909 0.43861 8.48050 1.000 51.22203 69 ASP D N 1
ATOM 2726 C CA . ASP D 2 66 ? -26.84483 1.29581 7.64440 1.000 60.15623 69 ASP D CA 1
ATOM 2727 C C . ASP D 2 66 ? -27.65835 1.98629 6.55636 1.000 63.19456 69 ASP D C 1
ATOM 2728 O O . ASP D 2 66 ? -27.50824 3.18997 6.32420 1.000 74.36398 69 ASP D O 1
ATOM 2733 N N . LEU D 2 67 ? -28.49774 1.22470 5.85102 1.000 49.88230 70 LEU D N 1
ATOM 2734 C CA . LEU D 2 67 ? -29.36311 1.80542 4.82876 1.000 45.20148 70 LEU D CA 1
ATOM 2735 C C . LEU D 2 67 ? -30.29575 2.86683 5.42003 1.000 57.04182 70 LEU D C 1
ATOM 2736 O O . LEU D 2 67 ? -30.43012 3.96942 4.87193 1.000 59.49526 70 LEU D O 1
ATOM 2741 N N . MET D 2 68 ? -30.95362 2.55199 6.54282 1.000 46.30048 71 MET D N 1
ATOM 2742 C CA . MET D 2 68 ? -31.95156 3.46773 7.09565 1.000 63.67976 71 MET D CA 1
ATOM 2743 C C . MET D 2 68 ? -31.33690 4.61899 7.87991 1.000 67.79156 71 MET D C 1
ATOM 2744 O O . MET D 2 68 ? -31.85217 5.74094 7.81420 1.000 67.59943 71 MET D O 1
ATOM 2749 N N . GLU D 2 69 ? -30.24457 4.38036 8.60820 1.000 66.99948 72 GLU D N 1
ATOM 2750 C CA . GLU D 2 69 ? -29.61593 5.44080 9.39596 1.000 74.56818 72 GLU D CA 1
ATOM 2751 C C . GLU D 2 69 ? -28.53240 6.17366 8.60154 1.000 81.36354 72 GLU D C 1
ATOM 2752 O O . GLU D 2 69 ? -28.66706 7.36900 8.32272 1.000 90.26293 72 GLU D O 1
ATOM 2758 N N . SER D 2 70 ? -27.47220 5.46607 8.20064 1.000 75.54379 73 SER D N 1
ATOM 2759 C CA . SER D 2 70 ? -26.32021 6.13427 7.59511 1.000 79.70472 73 SER D CA 1
ATOM 2760 C C . SER D 2 70 ? -26.63868 6.67075 6.20059 1.000 84.97433 73 SER D C 1
ATOM 2761 O O . SER D 2 70 ? -26.31712 7.82246 5.88091 1.000 82.53670 73 SER D O 1
ATOM 2764 N N . LYS D 2 71 ? -27.25079 5.84685 5.34792 1.000 83.86056 74 LYS D N 1
ATOM 2765 C CA . LYS D 2 71 ? -27.49000 6.22383 3.95976 1.000 78.22944 74 LYS D CA 1
ATOM 2766 C C . LYS D 2 71 ? -28.86605 6.84103 3.73453 1.000 76.39941 74 LYS D C 1
ATOM 2767 O O . LYS D 2 71 ? -29.13203 7.32672 2.62943 1.000 74.33567 74 LYS D O 1
ATOM 2773 N N . SER D 2 72 ? -29.74343 6.81380 4.74341 1.000 73.91226 75 SER D N 1
ATOM 2774 C CA . SER D 2 72 ? -31.01392 7.54856 4.73259 1.000 79.90784 75 SER D CA 1
ATOM 2775 C C . SER D 2 72 ? -31.95122 7.08250 3.61613 1.000 74.29771 75 SER D C 1
ATOM 2776 O O . SER D 2 72 ? -32.44595 7.88107 2.81899 1.000 75.80851 75 SER D O 1
ATOM 2779 N N . TRP D 2 73 ? -32.21768 5.78018 3.57561 1.000 68.42366 76 TRP D N 1
ATOM 2780 C CA . TRP D 2 73 ? -33.16683 5.24094 2.61046 1.000 63.60345 76 TRP D CA 1
ATOM 2781 C C . TRP D 2 73 ? -34.60608 5.51824 3.04908 1.000 68.16196 76 TRP D C 1
ATOM 2782 O O . TRP D 2 73 ? -34.91869 5.54961 4.24025 1.000 58.34831 76 TRP D O 1
ATOM 2793 N N . HIS D 2 74 ? -35.48977 5.72334 2.06652 1.000 72.40232 77 HIS D N 1
ATOM 2794 C CA . HIS D 2 74 ? -36.87416 6.07185 2.38187 1.000 69.82862 77 HIS D CA 1
ATOM 2795 C C . HIS D 2 74 ? -37.58303 4.94019 3.11443 1.000 79.22166 77 HIS D C 1
ATOM 2796 O O . HIS D 2 74 ? -38.29389 5.18527 4.09803 1.000 87.23930 77 HIS D O 1
ATOM 2803 N N . GLU D 2 75 ? -37.40728 3.69791 2.66023 1.000 69.11388 78 GLU D N 1
ATOM 2804 C CA . GLU D 2 75 ? -38.02576 2.56540 3.33823 1.000 63.53583 78 GLU D CA 1
ATOM 2805 C C . GLU D 2 75 ? -37.22116 1.30499 3.06070 1.000 55.48926 78 GLU D C 1
ATOM 2806 O O . GLU D 2 75 ? -36.77521 1.09189 1.93283 1.000 50.67931 78 GLU D O 1
ATOM 2812 N N . VAL D 2 76 ? -37.04001 0.46883 4.08344 1.000 44.05683 79 VAL D N 1
ATOM 2813 C CA . VAL D 2 76 ? -36.38415 -0.82490 3.91247 1.000 45.88338 79 VAL D CA 1
ATOM 2814 C C . VAL D 2 76 ? -37.23680 -1.90094 4.56750 1.000 55.52250 79 VAL D C 1
ATOM 2815 O O . VAL D 2 76 ? -37.60655 -1.77945 5.74027 1.000 59.56811 79 VAL D O 1
ATOM 2819 N N . ASN D 2 77 ? -37.53826 -2.95509 3.81915 1.000 47.65523 80 ASN D N 1
ATOM 2820 C CA . ASN D 2 77 ? -38.27771 -4.09141 4.34154 1.000 44.89492 80 ASN D CA 1
ATOM 2821 C C . ASN D 2 77 ? -37.42538 -5.34034 4.23002 1.000 50.83937 80 ASN D C 1
ATOM 2822 O O . ASN D 2 77 ? -36.68060 -5.51299 3.25720 1.000 52.92880 80 ASN D O 1
ATOM 2827 N N . CYS D 2 78 ? -37.53309 -6.21015 5.22594 1.000 37.26934 81 CYS D N 1
ATOM 2828 C CA . CYS D 2 78 ? -36.83328 -7.47513 5.17366 1.000 48.34780 81 CYS D CA 1
ATOM 2829 C C . CYS D 2 78 ? -37.78369 -8.50431 4.58710 1.000 50.48237 81 CYS D C 1
ATOM 2830 O O . CYS D 2 78 ? -38.99165 -8.44732 4.82274 1.000 43.34553 81 CYS D O 1
ATOM 2833 N N . VAL D 2 79 ? -37.24826 -9.38598 3.74545 1.000 47.70106 82 VAL D N 1
ATOM 2834 C CA . VAL D 2 79 ? -38.01702 -10.49098 3.19647 1.000 51.59751 82 VAL D CA 1
ATOM 2835 C C . VAL D 2 79 ? -37.17363 -11.74529 3.35006 1.000 54.09994 82 VAL D C 1
ATOM 2836 O O . VAL D 2 79 ? -35.93914 -11.71062 3.25460 1.000 52.65566 82 VAL D O 1
ATOM 2840 N N . GLY D 2 80 ? -37.84825 -12.85278 3.63008 1.000 43.70882 83 GLY D N 1
ATOM 2841 C CA . GLY D 2 80 ? -37.22460 -14.15983 3.64904 1.000 41.94288 83 GLY D CA 1
ATOM 2842 C C . GLY D 2 80 ? -37.59718 -14.91807 2.38813 1.000 55.31063 83 GLY D C 1
ATOM 2843 O O . GLY D 2 80 ? -38.75194 -14.88935 1.95603 1.000 64.80990 83 GLY D O 1
ATOM 2844 N N . LEU D 2 81 ? -36.61144 -15.58074 1.79980 1.000 46.67193 84 LEU D N 1
ATOM 2845 C CA . LEU D 2 81 ? -36.88017 -16.58542 0.77475 1.000 56.77798 84 LEU D CA 1
ATOM 2846 C C . LEU D 2 81 ? -36.31438 -17.90560 1.28784 1.000 44.54584 84 LEU D C 1
ATOM 2847 O O . LEU D 2 81 ? -35.09540 -18.12291 1.25602 1.000 52.92584 84 LEU D O 1
ATOM 2852 N N . PRO D 2 82 ? -37.15426 -18.81473 1.78319 1.000 54.44522 85 PRO D N 1
ATOM 2853 C CA . PRO D 2 82 ? -36.59948 -20.01421 2.44357 1.000 60.41330 85 PRO D CA 1
ATOM 2854 C C . PRO D 2 82 ? -35.89956 -20.97107 1.49834 1.000 66.23330 85 PRO D C 1
ATOM 2855 O O . PRO D 2 82 ? -34.98955 -21.69157 1.92110 1.000 62.21085 85 PRO D O 1
ATOM 2859 N N . GLU D 2 83 ? -36.29961 -21.01941 0.23130 1.000 74.34689 86 GLU D N 1
ATOM 2860 C CA . GLU D 2 83 ? -35.67515 -21.95557 -0.69113 1.000 75.54022 86 GLU D CA 1
ATOM 2861 C C . GLU D 2 83 ? -34.20145 -21.63915 -0.89863 1.000 64.57103 86 GLU D C 1
ATOM 2862 O O . GLU D 2 83 ? -33.39776 -22.55391 -1.09662 1.000 65.76663 86 GLU D O 1
ATOM 2868 N N . LEU D 2 84 ? -33.81552 -20.37209 -0.84044 1.000 58.64306 87 LEU D N 1
ATOM 2869 C CA . LEU D 2 84 ? -32.40565 -20.03506 -0.95115 1.000 57.17034 87 LEU D CA 1
ATOM 2870 C C . LEU D 2 84 ? -31.76825 -19.78875 0.40658 1.000 65.70358 87 LEU D C 1
ATOM 2871 O O . LEU D 2 84 ? -30.55702 -19.55619 0.46983 1.000 64.79450 87 LEU D O 1
ATOM 2876 N N . GLN D 2 85 ? -32.55039 -19.84547 1.49080 1.000 64.57181 88 GLN D N 1
ATOM 2877 C CA . GLN D 2 85 ? -32.04888 -19.62178 2.84347 1.000 61.22690 88 GLN D CA 1
ATOM 2878 C C . GLN D 2 85 ? -31.33296 -18.27380 2.93315 1.000 57.03537 88 GLN D C 1
ATOM 2879 O O . GLN D 2 85 ? -30.17157 -18.17287 3.32546 1.000 60.16704 88 GLN D O 1
ATOM 2885 N N . LEU D 2 86 ? -32.06624 -17.22657 2.56352 1.000 52.69156 89 LEU D N 1
ATOM 2886 C CA . LEU D 2 86 ? -31.52310 -15.88451 2.45566 1.000 54.76646 89 LEU D CA 1
ATOM 2887 C C . LEU D 2 86 ? -32.51500 -14.90006 3.04252 1.000 47.29026 89 LEU D C 1
ATOM 2888 O O . LEU D 2 86 ? -33.72057 -15.00336 2.81122 1.000 47.39510 89 LEU D O 1
ATOM 2893 N N . ILE D 2 87 ? -31.98919 -13.93107 3.77542 1.000 43.65663 90 ILE D N 1
ATOM 2894 C CA . ILE D 2 87 ? -32.74434 -12.76887 4.22156 1.000 47.39166 90 ILE D CA 1
ATOM 2895 C C . ILE D 2 87 ? -32.37385 -11.62010 3.29639 1.000 52.81344 90 ILE D C 1
ATOM 2896 O O . ILE D 2 87 ? -31.20496 -11.22600 3.21839 1.000 57.81480 90 ILE D O 1
ATOM 2901 N N . CYS D 2 88 ? -33.35015 -11.09977 2.57104 1.000 45.80568 91 CYS D N 1
ATOM 2902 C CA . CYS D 2 88 ? -33.12003 -9.94576 1.71864 1.000 45.95191 91 CYS D CA 1
ATOM 2903 C C . CYS D 2 88 ? -33.66628 -8.70152 2.39070 1.000 43.60039 91 CYS D C 1
ATOM 2904 O O . CYS D 2 88 ? -34.62169 -8.75626 3.16556 1.000 47.74557 91 CYS D O 1
ATOM 2907 N N . LEU D 2 89 ? -33.02727 -7.58483 2.10916 1.000 31.19133 92 LEU D N 1
ATOM 2908 C CA . LEU D 2 89 ? -33.61209 -6.28089 2.33986 1.000 40.10872 92 LEU D CA 1
ATOM 2909 C C . LEU D 2 89 ? -34.08344 -5.75536 0.98972 1.000 46.75568 92 LEU D C 1
ATOM 2910 O O . LEU D 2 89 ? -33.29830 -5.67702 0.03858 1.000 51.49035 92 LEU D O 1
ATOM 2915 N N . VAL D 2 90 ? -35.37094 -5.46070 0.88754 1.000 35.52587 93 VAL D N 1
ATOM 2916 C CA . VAL D 2 90 ? -35.94634 -4.84003 -0.29790 1.000 43.91138 93 VAL D CA 1
ATOM 2917 C C . VAL D 2 90 ? -36.28868 -3.41309 0.08964 1.000 55.98667 93 VAL D C 1
ATOM 2918 O O . VAL D 2 90 ? -37.06334 -3.18937 1.03299 1.000 48.09123 93 VAL D O 1
ATOM 2922 N N . GLY D 2 91 ? -35.69082 -2.44570 -0.60748 1.000 51.52637 94 GLY D N 1
ATOM 2923 C CA . GLY D 2 91 ? -35.78510 -1.06492 -0.19702 1.000 54.44108 94 GLY D CA 1
ATOM 2924 C C . GLY D 2 91 ? -36.11358 -0.12737 -1.34219 1.000 64.20693 94 GLY D C 1
ATOM 2925 O O . GLY D 2 91 ? -35.99196 -0.46675 -2.51908 1.000 66.44246 94 GLY D O 1
ATOM 2926 N N . THR D 2 92 ? -36.55817 1.06881 -0.95648 1.000 57.13582 95 THR D N 1
ATOM 2927 C CA . THR D 2 92 ? -36.68524 2.23024 -1.83048 1.000 62.25376 95 THR D CA 1
ATOM 2928 C C . THR D 2 92 ? -35.70127 3.27733 -1.33091 1.000 58.93483 95 THR D C 1
ATOM 2929 O O . THR D 2 92 ? -35.80758 3.73934 -0.19086 1.000 57.87746 95 THR D O 1
ATOM 2933 N N . GLU D 2 93 ? -34.73399 3.64295 -2.16225 1.000 63.09804 96 GLU D N 1
ATOM 2934 C CA . GLU D 2 93 ? -33.73445 4.58407 -1.67587 1.000 65.96826 96 GLU D CA 1
ATOM 2935 C C . GLU D 2 93 ? -34.30336 5.99487 -1.60012 1.000 75.95296 96 GLU D C 1
ATOM 2936 O O . GLU D 2 93 ? -34.09545 6.70265 -0.60766 1.000 83.19746 96 GLU D O 1
ATOM 2942 N N . ILE D 2 94 ? -35.04667 6.40638 -2.62159 1.000 78.33599 97 ILE D N 1
ATOM 2943 C CA . ILE D 2 94 ? -35.67847 7.71905 -2.68229 1.000 79.27459 97 ILE D CA 1
ATOM 2944 C C . ILE D 2 94 ? -37.15610 7.50633 -2.99231 1.000 79.99574 97 ILE D C 1
ATOM 2945 O O . ILE D 2 94 ? -37.49295 6.76086 -3.91632 1.000 76.69474 97 ILE D O 1
ATOM 2950 N N . GLU D 2 95 ? -38.03336 8.17753 -2.23845 1.000 102.95462 98 GLU D N 1
ATOM 2951 C CA . GLU D 2 95 ? -39.45234 7.81257 -2.20068 1.000 106.31149 98 GLU D CA 1
ATOM 2952 C C . GLU D 2 95 ? -40.05670 7.59649 -3.58732 1.000 105.02383 98 GLU D C 1
ATOM 2953 O O . GLU D 2 95 ? -40.92906 6.73689 -3.75832 1.000 109.50495 98 GLU D O 1
ATOM 2959 N N . GLY D 2 96 ? -39.58448 8.32110 -4.59403 1.000 95.86688 99 GLY D N 1
ATOM 2960 C CA . GLY D 2 96 ? -40.14652 8.16535 -5.92024 1.000 101.74040 99 GLY D CA 1
ATOM 2961 C C . GLY D 2 96 ? -39.72967 6.91891 -6.67998 1.000 101.62989 99 GLY D C 1
ATOM 2962 O O . GLY D 2 96 ? -40.54439 6.32660 -7.39427 1.000 103.48274 99 GLY D O 1
ATOM 2963 N N . GLU D 2 97 ? -38.47373 6.50242 -6.54202 1.000 96.94601 100 GLU D N 1
ATOM 2964 C CA . GLU D 2 97 ? -37.91175 5.49566 -7.43361 1.000 86.85804 100 GLU D CA 1
ATOM 2965 C C . GLU D 2 97 ? -38.44430 4.10752 -7.08146 1.000 80.65563 100 GLU D C 1
ATOM 2966 O O . GLU D 2 97 ? -39.34212 3.94222 -6.24943 1.000 76.69939 100 GLU D O 1
ATOM 2972 N N . GLY D 2 98 ? -37.87885 3.08367 -7.72508 1.000 79.02809 101 GLY D N 1
ATOM 2973 C CA . GLY D 2 98 ? -38.34074 1.72343 -7.57299 1.000 80.88832 101 GLY D CA 1
ATOM 2974 C C . GLY D 2 98 ? -37.50331 0.90925 -6.59410 1.000 72.73089 101 GLY D C 1
ATOM 2975 O O . GLY D 2 98 ? -36.47826 1.34688 -6.07685 1.000 69.63272 101 GLY D O 1
ATOM 2976 N N . LEU D 2 99 ? -37.96746 -0.31659 -6.36482 1.000 67.18752 102 LEU D N 1
ATOM 2977 C CA . LEU D 2 99 ? -37.37937 -1.17953 -5.35390 1.000 64.51117 102 LEU D CA 1
ATOM 2978 C C . LEU D 2 99 ? -36.02956 -1.71568 -5.80581 1.000 60.07156 102 LEU D C 1
ATOM 2979 O O . LEU D 2 99 ? -35.78986 -1.95181 -6.99589 1.000 69.53372 102 LEU D O 1
ATOM 2984 N N . GLN D 2 100 ? -35.13303 -1.90077 -4.83823 1.000 43.82953 103 GLN D N 1
ATOM 2985 C CA . GLN D 2 100 ? -33.90387 -2.63328 -5.08874 1.000 48.61447 103 GLN D CA 1
ATOM 2986 C C . GLN D 2 100 ? -33.64892 -3.59288 -3.94195 1.000 51.71655 103 GLN D C 1
ATOM 2987 O O . GLN D 2 100 ? -34.02193 -3.34009 -2.78843 1.000 41.88019 103 GLN D O 1
ATOM 2993 N N . THR D 2 101 ? -33.02014 -4.70995 -4.29604 1.000 40.28444 104 THR D N 1
ATOM 2994 C CA . THR D 2 101 ? -32.74761 -5.81531 -3.39354 1.000 36.12001 104 THR D CA 1
ATOM 2995 C C . THR D 2 101 ? -31.33001 -5.68021 -2.87393 1.000 43.68283 104 THR D C 1
ATOM 2996 O O . THR D 2 101 ? -30.39356 -5.55897 -3.67292 1.000 33.81988 104 THR D O 1
ATOM 3000 N N . VAL D 2 102 ? -31.17949 -5.70413 -1.54652 1.000 35.12967 105 VAL D N 1
ATOM 3001 C CA . VAL D 2 102 ? -29.88587 -5.69546 -0.87067 1.000 40.57097 105 VAL D CA 1
ATOM 3002 C C . VAL D 2 102 ? -29.72812 -7.02209 -0.14242 1.000 40.46815 105 VAL D C 1
ATOM 3003 O O . VAL D 2 102 ? -30.63541 -7.45126 0.58153 1.000 33.27201 105 VAL D O 1
ATOM 3007 N N . VAL D 2 103 ? -28.58518 -7.66712 -0.31799 1.000 30.81182 106 VAL D N 1
ATOM 3008 C CA . VAL D 2 103 ? -28.34949 -8.99871 0.22026 1.000 35.01900 106 VAL D CA 1
ATOM 3009 C C . VAL D 2 103 ? -27.15754 -8.92649 1.16254 1.000 43.72826 106 VAL D C 1
ATOM 3010 O O . VAL D 2 103 ? -26.00697 -8.87577 0.72160 1.000 39.45850 106 VAL D O 1
ATOM 3014 N N . PRO D 2 104 ? -27.40344 -8.87276 2.48323 1.000 39.09226 107 PRO D N 1
ATOM 3015 C CA . PRO D 2 104 ? -26.29548 -8.86789 3.44550 1.000 32.92124 107 PRO D CA 1
ATOM 3016 C C . PRO D 2 104 ? -25.63067 -10.22503 3.50091 1.000 36.65368 107 PRO D C 1
ATOM 3017 O O . PRO D 2 104 ? -26.28553 -11.26548 3.40793 1.000 40.02952 107 PRO D O 1
ATOM 3021 N N . THR D 2 105 ? -24.32232 -10.20624 3.68784 1.000 37.68072 108 THR D N 1
ATOM 3022 C CA . THR D 2 105 ? -23.56913 -11.43138 3.84315 1.000 43.35647 108 THR D CA 1
ATOM 3023 C C . THR D 2 105 ? -22.31239 -11.10325 4.63860 1.000 54.01778 108 THR D C 1
ATOM 3024 O O . THR D 2 105 ? -21.68800 -10.05859 4.40713 1.000 53.97788 108 THR D O 1
ATOM 3028 N N . PRO D 2 106 ? -21.94128 -11.93376 5.61340 1.000 50.57207 109 PRO D N 1
ATOM 3029 C CA . PRO D 2 106 ? -20.62945 -11.77412 6.24605 1.000 50.23695 109 PRO D CA 1
ATOM 3030 C C . PRO D 2 106 ? -19.52967 -12.01574 5.22953 1.000 51.55732 109 PRO D C 1
ATOM 3031 O O . PRO D 2 106 ? -19.66555 -12.85046 4.33660 1.000 51.38210 109 PRO D O 1
ATOM 3035 N N . ILE D 2 107 ? -18.42232 -11.28972 5.40340 1.000 64.18848 110 ILE D N 1
ATOM 3036 C CA . ILE D 2 107 ? -17.21789 -11.47811 4.59500 1.000 77.00505 110 ILE D CA 1
ATOM 3037 C C . ILE D 2 107 ? -16.75696 -12.93301 4.59568 1.000 81.42264 110 ILE D C 1
ATOM 3038 O O . ILE D 2 107 ? -16.10684 -13.39172 3.64465 1.000 79.41071 110 ILE D O 1
ATOM 3043 N N . THR D 2 108 ? -17.07113 -13.67781 5.66168 1.000 83.67366 111 THR D N 1
ATOM 3044 C CA . THR D 2 108 ? -16.61374 -15.05972 5.77143 1.000 84.69947 111 THR D CA 1
ATOM 3045 C C . THR D 2 108 ? -17.34592 -15.98288 4.80557 1.000 82.87688 111 THR D C 1
ATOM 3046 O O . THR D 2 108 ? -16.79686 -17.01509 4.40300 1.000 84.79829 111 THR D O 1
ATOM 3050 N N . ALA D 2 109 ? -18.57634 -15.63529 4.43530 1.000 79.93815 112 ALA D N 1
ATOM 3051 C CA . ALA D 2 109 ? -19.39358 -16.47361 3.57198 1.000 73.51366 112 ALA D CA 1
ATOM 3052 C C . ALA D 2 109 ? -18.78991 -16.58261 2.17091 1.000 77.67950 112 ALA D C 1
ATOM 3053 O O . ALA D 2 109 ? -17.92062 -15.80375 1.76794 1.000 83.12294 112 ALA D O 1
ATOM 3055 N N . SER D 2 110 ? -19.26484 -17.57619 1.42593 1.000 77.58475 113 SER D N 1
ATOM 3056 C CA . SER D 2 110 ? -18.83738 -17.78854 0.05162 1.000 84.47156 113 SER D CA 1
ATOM 3057 C C . SER D 2 110 ? -20.06575 -18.03863 -0.80832 1.000 80.98307 113 SER D C 1
ATOM 3058 O O . SER D 2 110 ? -21.11074 -18.48469 -0.32759 1.000 87.25879 113 SER D O 1
ATOM 3061 N N . LEU D 2 111 ? -19.93229 -17.73423 -2.09213 1.000 77.12599 114 LEU D N 1
ATOM 3062 C CA . LEU D 2 111 ? -21.03751 -17.88453 -3.02377 1.000 67.32146 114 LEU D CA 1
ATOM 3063 C C . LEU D 2 111 ? -20.53662 -18.50726 -4.31219 1.000 59.95456 114 LEU D C 1
ATOM 3064 O O . LEU D 2 111 ? -19.47589 -18.13301 -4.81980 1.000 67.06098 114 LEU D O 1
ATOM 3069 N N . SER D 2 112 ? -21.30382 -19.45728 -4.83212 1.000 50.33878 115 SER D N 1
ATOM 3070 C CA . SER D 2 112 ? -21.06850 -19.92351 -6.18154 1.000 50.19208 115 SER D CA 1
ATOM 3071 C C . SER D 2 112 ? -21.62383 -18.90374 -7.16614 1.000 44.20432 115 SER D C 1
ATOM 3072 O O . SER D 2 112 ? -22.43523 -18.04178 -6.81789 1.000 46.39672 115 SER D O 1
ATOM 3075 N N . HIS D 2 113 ? -21.18634 -19.00614 -8.41451 1.000 39.90750 116 HIS D N 1
ATOM 3076 C CA . HIS D 2 113 ? -21.84831 -18.21651 -9.44184 1.000 35.61010 116 HIS D CA 1
ATOM 3077 C C . HIS D 2 113 ? -23.30916 -18.64501 -9.57204 1.000 33.45373 116 HIS D C 1
ATOM 3078 O O . HIS D 2 113 ? -24.19991 -17.79702 -9.67461 1.000 38.63895 116 HIS D O 1
ATOM 3085 N N . ASN D 2 114 ? -23.57539 -19.95695 -9.53763 1.000 36.59524 117 ASN D N 1
ATOM 3086 C CA . ASN D 2 114 ? -24.95374 -20.45675 -9.51509 1.000 47.75020 117 ASN D CA 1
ATOM 3087 C C . ASN D 2 114 ? -25.78642 -19.77251 -8.43696 1.000 44.65738 117 ASN D C 1
ATOM 3088 O O . ASN D 2 114 ? -26.89094 -19.28179 -8.69948 1.000 47.34484 117 ASN D O 1
ATOM 3093 N N . ARG D 2 115 ? -25.27647 -19.73157 -7.21041 1.000 40.42802 118 ARG D N 1
ATOM 3094 C CA . ARG D 2 115 ? -26.04812 -19.07569 -6.16438 1.000 40.79472 118 ARG D CA 1
ATOM 3095 C C . ARG D 2 115 ? -26.31161 -17.61656 -6.51985 1.000 39.38937 118 ARG D C 1
ATOM 3096 O O . ARG D 2 115 ? -27.42360 -17.10965 -6.31912 1.000 37.57130 118 ARG D O 1
ATOM 3104 N N . ILE D 2 116 ? -25.31146 -16.94251 -7.09231 1.000 40.25569 119 ILE D N 1
ATOM 3105 C CA . ILE D 2 116 ? -25.47241 -15.55660 -7.52521 1.000 37.44688 119 ILE D CA 1
ATOM 3106 C C . ILE D 2 116 ? -26.56620 -15.44283 -8.58233 1.000 36.41461 119 ILE D C 1
ATOM 3107 O O . ILE D 2 116 ? -27.37655 -14.49641 -8.56538 1.000 32.14757 119 ILE D O 1
ATOM 3112 N N . ARG D 2 117 ? -26.60470 -16.39905 -9.51946 1.000 27.37720 120 ARG D N 1
ATOM 3113 C CA . ARG D 2 117 ? -27.67722 -16.43548 -10.51110 1.000 36.68008 120 ARG D CA 1
ATOM 3114 C C . ARG D 2 117 ? -29.03835 -16.58461 -9.84651 1.000 41.95371 120 ARG D C 1
ATOM 3115 O O . ARG D 2 117 ? -30.00923 -15.93369 -10.24145 1.000 44.94787 120 ARG D O 1
ATOM 3123 N N . GLU D 2 118 ? -29.13079 -17.48055 -8.86805 1.000 38.43251 121 GLU D N 1
ATOM 3124 C CA . GLU D 2 118 ? -30.37286 -17.67240 -8.12453 1.000 40.48583 121 GLU D CA 1
ATOM 3125 C C . GLU D 2 118 ? -30.81296 -16.37892 -7.45466 1.000 38.88790 121 GLU D C 1
ATOM 3126 O O . GLU D 2 118 ? -31.98044 -15.98930 -7.53654 1.000 40.09751 121 GLU D O 1
ATOM 3132 N N . ILE D 2 119 ? -29.87583 -15.67279 -6.82142 1.000 37.69457 122 ILE D N 1
ATOM 3133 C CA . ILE D 2 119 ? -30.22806 -14.40473 -6.19897 1.000 29.50750 122 ILE D CA 1
ATOM 3134 C C . ILE D 2 119 ? -30.67236 -13.38893 -7.24791 1.000 37.46494 122 ILE D C 1
ATOM 3135 O O . ILE D 2 119 ? -31.63891 -12.63136 -7.02853 1.000 32.06394 122 ILE D O 1
ATOM 3140 N N . LEU D 2 120 ? -30.00047 -13.37073 -8.41412 1.000 31.05852 123 LEU D N 1
ATOM 3141 C CA . LEU D 2 120 ? -30.44499 -12.50720 -9.50260 1.000 30.67832 123 LEU D CA 1
ATOM 3142 C C . LEU D 2 120 ? -31.89637 -12.80370 -9.85901 1.000 33.51812 123 LEU D C 1
ATOM 3143 O O . LEU D 2 120 ? -32.71961 -11.89081 -9.97727 1.000 35.21263 123 LEU D O 1
ATOM 3148 N N . LYS D 2 121 ? -32.23311 -14.08599 -10.02597 1.000 29.65264 124 LYS D N 1
ATOM 3149 C CA . LYS D 2 121 ? -33.59894 -14.41734 -10.41694 1.000 33.83934 124 LYS D CA 1
ATOM 3150 C C . LYS D 2 121 ? -34.58982 -14.08039 -9.30160 1.000 42.87482 124 LYS D C 1
ATOM 3151 O O . LYS D 2 121 ? -35.71994 -13.65097 -9.57871 1.000 42.41387 124 LYS D O 1
ATOM 3157 N N . ALA D 2 122 ? -34.18048 -14.23148 -8.03861 1.000 35.51531 125 ALA D N 1
ATOM 3158 C CA . ALA D 2 122 ? -35.06685 -13.83955 -6.94856 1.000 40.71774 125 ALA D CA 1
ATOM 3159 C C . ALA D 2 122 ? -35.25716 -12.33072 -6.94058 1.000 39.53933 125 ALA D C 1
ATOM 3160 O O . ALA D 2 122 ? -36.37630 -11.84108 -6.76670 1.000 39.15092 125 ALA D O 1
ATOM 3162 N N . SER D 2 123 ? -34.18014 -11.58336 -7.19240 1.000 35.06958 126 SER D N 1
ATOM 3163 C CA . SER D 2 123 ? -34.26717 -10.12704 -7.21812 1.000 39.95363 126 SER D CA 1
ATOM 3164 C C . SER D 2 123 ? -35.19383 -9.63502 -8.33438 1.000 43.06092 126 SER D C 1
ATOM 3165 O O . SER D 2 123 ? -35.92147 -8.64964 -8.16134 1.000 49.18596 126 SER D O 1
ATOM 3168 N N . ARG D 2 124 ? -35.19826 -10.32339 -9.47604 1.000 38.52405 127 ARG D N 1
ATOM 3169 C CA . ARG D 2 124 ? -36.09383 -9.94962 -10.56787 1.000 41.54936 127 ARG D CA 1
ATOM 3170 C C . ARG D 2 124 ? -37.55999 -9.99293 -10.12956 1.000 45.20387 127 ARG D C 1
ATOM 3171 O O . ARG D 2 124 ? -38.35535 -9.12371 -10.49915 1.000 48.37454 127 ARG D O 1
ATOM 3179 N N . LYS D 2 125 ? -37.93743 -11.00783 -9.35692 1.000 48.69724 128 LYS D N 1
ATOM 3180 C CA . LYS D 2 125 ? -39.28884 -11.07626 -8.79650 1.000 46.92216 128 LYS D CA 1
ATOM 3181 C C . LYS D 2 125 ? -39.53842 -9.94184 -7.81741 1.000 45.55538 128 LYS D C 1
ATOM 3182 O O . LYS D 2 125 ? -40.55052 -9.23686 -7.90267 1.000 42.87721 128 LYS D O 1
ATOM 3188 N N . LEU D 2 126 ? -38.61780 -9.76042 -6.87427 1.000 43.07516 129 LEU D N 1
ATOM 3189 C CA . LEU D 2 126 ? -38.81511 -8.80232 -5.79585 1.000 46.11249 129 LEU D CA 1
ATOM 3190 C C . LEU D 2 126 ? -38.84727 -7.37187 -6.31505 1.000 45.60109 129 LEU D C 1
ATOM 3191 O O . LEU D 2 126 ? -39.55742 -6.52118 -5.76794 1.000 44.56870 129 LEU D O 1
ATOM 3196 N N . GLN D 2 127 ? -38.06772 -7.07678 -7.35469 1.000 39.58574 130 GLN D N 1
ATOM 3197 C CA . GLN D 2 127 ? -38.04840 -5.71270 -7.86403 1.000 47.94068 130 GLN D CA 1
ATOM 3198 C C . GLN D 2 127 ? -39.12748 -5.48143 -8.91256 1.000 49.13445 130 GLN D C 1
ATOM 3199 O O . GLN D 2 127 ? -39.45292 -4.32438 -9.19258 1.000 49.85703 130 GLN D O 1
ATOM 3205 N N . GLY D 2 128 ? -39.70367 -6.54782 -9.47110 1.000 46.37141 131 GLY D N 1
ATOM 3206 C CA . GLY D 2 128 ? -40.77868 -6.41692 -10.43828 1.000 53.08804 131 GLY D CA 1
ATOM 3207 C C . GLY D 2 128 ? -40.38185 -5.68140 -11.70141 1.000 60.97210 131 GLY D C 1
ATOM 3208 O O . GLY D 2 128 ? -41.23418 -5.05485 -12.33958 1.000 66.04870 131 GLY D O 1
ATOM 3209 N N . ASP D 2 129 ? -39.10747 -5.75505 -12.08630 1.000 55.11575 132 ASP D N 1
ATOM 3210 C CA . ASP D 2 129 ? -38.56361 -4.99026 -13.20580 1.000 56.96734 132 ASP D CA 1
ATOM 3211 C C . ASP D 2 129 ? -38.01775 -5.89919 -14.30569 1.000 52.47133 132 ASP D C 1
ATOM 3212 O O . ASP D 2 129 ? -36.85073 -5.75126 -14.69754 1.000 43.00072 132 ASP D O 1
ATOM 3217 N N . PRO D 2 130 ? -38.78895 -6.85881 -14.82792 1.000 39.97121 133 PRO D N 1
ATOM 3218 C CA . PRO D 2 130 ? -38.17724 -7.81641 -15.77069 1.000 39.85408 133 PRO D CA 1
ATOM 3219 C C . PRO D 2 130 ? -37.72569 -7.17480 -17.08307 1.000 50.54732 133 PRO D C 1
ATOM 3220 O O . PRO D 2 130 ? -36.94356 -7.79193 -17.81307 1.000 50.27663 133 PRO D O 1
ATOM 3224 N N . ASP D 2 131 ? -38.20973 -5.96926 -17.41108 1.000 47.29503 134 ASP D N 1
ATOM 3225 C CA . ASP D 2 131 ? -37.70106 -5.23423 -18.57039 1.000 52.36081 134 ASP D CA 1
ATOM 3226 C C . ASP D 2 131 ? -36.26422 -4.75996 -18.39195 1.000 54.52932 134 ASP D C 1
ATOM 3227 O O . ASP D 2 131 ? -35.67811 -4.26183 -19.35355 1.000 65.35345 134 ASP D O 1
ATOM 3232 N N . LEU D 2 132 ? -35.68407 -4.89689 -17.20064 1.000 49.55018 135 LEU D N 1
ATOM 3233 C CA . LEU D 2 132 ? -34.31412 -4.46634 -16.95820 1.000 46.89942 135 LEU D CA 1
ATOM 3234 C C . LEU D 2 132 ? -33.42437 -5.67095 -16.68822 1.000 43.36843 135 LEU D C 1
ATOM 3235 O O . LEU D 2 132 ? -33.91824 -6.71969 -16.26945 1.000 52.88658 135 LEU D O 1
ATOM 3240 N N . PRO D 2 133 ? -32.12411 -5.57978 -16.95892 1.000 44.03976 136 PRO D N 1
ATOM 3241 C CA . PRO D 2 133 ? -31.22806 -6.66789 -16.56438 1.000 41.64718 136 PRO D CA 1
ATOM 3242 C C . PRO D 2 133 ? -31.36562 -6.97058 -15.08207 1.000 40.46581 136 PRO D C 1
ATOM 3243 O O . PRO D 2 133 ? -31.40902 -6.06631 -14.24822 1.000 46.70310 136 PRO D O 1
ATOM 3247 N N . MET D 2 134 ? -31.44155 -8.26028 -14.76702 1.000 41.81832 137 MET D N 1
ATOM 3248 C CA . MET D 2 134 ? -31.43294 -8.70597 -13.38194 1.000 43.13014 137 MET D CA 1
ATOM 3249 C C . MET D 2 134 ? -30.26615 -8.08456 -12.62848 1.000 46.00578 137 MET D C 1
ATOM 3250 O O . MET D 2 134 ? -29.14316 -8.02485 -13.13768 1.000 33.63954 137 MET D O 1
ATOM 3255 N N . SER D 2 135 ? -30.53489 -7.61489 -11.40894 1.000 40.83623 138 SER D N 1
ATOM 3256 C CA . SER D 2 135 ? -29.46846 -7.06223 -10.58461 1.000 41.80561 138 SER D CA 1
ATOM 3257 C C . SER D 2 135 ? -29.88219 -7.06087 -9.12042 1.000 44.34007 138 SER D C 1
ATOM 3258 O O . SER D 2 135 ? -31.07071 -7.12630 -8.78978 1.000 42.51532 138 SER D O 1
ATOM 3261 N N . PHE D 2 136 ? -28.87246 -6.99802 -8.24828 1.000 42.47007 139 PHE D N 1
ATOM 3262 C CA . PHE D 2 136 ? -29.08791 -6.75838 -6.82358 1.000 42.28943 139 PHE D CA 1
ATOM 3263 C C . PHE D 2 136 ? -27.81114 -6.17322 -6.23887 1.000 42.39640 139 PHE D C 1
ATOM 3264 O O . PHE D 2 136 ? -26.75816 -6.15923 -6.87754 1.000 40.67493 139 PHE D O 1
ATOM 3272 N N . THR D 2 137 ? -27.91314 -5.67547 -5.01751 1.000 37.69304 140 THR D N 1
ATOM 3273 C CA . THR D 2 137 ? -26.74819 -5.14093 -4.32589 1.000 35.81733 140 THR D CA 1
ATOM 3274 C C . THR D 2 137 ? -26.32223 -6.13835 -3.26473 1.000 36.55676 140 THR D C 1
ATOM 3275 O O . THR D 2 137 ? -27.14830 -6.60686 -2.47651 1.000 37.55351 140 THR D O 1
ATOM 3279 N N . LEU D 2 138 ? -25.04884 -6.49783 -3.28800 1.000 33.64878 141 LEU D N 1
ATOM 3280 C CA . LEU D 2 138 ? -24.45262 -7.35907 -2.27885 1.000 38.27922 141 LEU D CA 1
ATOM 3281 C C . LEU D 2 138 ? -23.88600 -6.48983 -1.15596 1.000 45.56182 141 LEU D C 1
ATOM 3282 O O . LEU D 2 138 ? -23.02545 -5.63954 -1.40283 1.000 45.49208 141 LEU D O 1
ATOM 3287 N N . ALA D 2 139 ? -24.37118 -6.68531 0.07886 1.000 42.95534 142 ALA D N 1
ATOM 3288 C CA . ALA D 2 139 ? -23.90157 -5.88826 1.21147 1.000 37.85211 142 ALA D CA 1
ATOM 3289 C C . ALA D 2 139 ? -22.97962 -6.76386 2.05249 1.000 47.96155 142 ALA D C 1
ATOM 3290 O O . ALA D 2 139 ? -23.44452 -7.55026 2.88671 1.000 48.30235 142 ALA D O 1
ATOM 3292 N N . ILE D 2 140 ? -21.67201 -6.60767 1.85187 1.000 48.46233 143 ILE D N 1
ATOM 3293 C CA . ILE D 2 140 ? -20.67204 -7.44124 2.51608 1.000 53.58221 143 ILE D CA 1
ATOM 3294 C C . ILE D 2 140 ? -20.26898 -6.79156 3.83560 1.000 53.83582 143 ILE D C 1
ATOM 3295 O O . ILE D 2 140 ? -19.81629 -5.64034 3.86784 1.000 56.51709 143 ILE D O 1
ATOM 3300 N N . VAL D 2 141 ? -20.44181 -7.52822 4.92651 1.000 60.20782 144 VAL D N 1
ATOM 3301 C CA . VAL D 2 141 ? -20.11760 -7.05220 6.26618 1.000 52.65984 144 VAL D CA 1
ATOM 3302 C C . VAL D 2 141 ? -18.76437 -7.63848 6.65352 1.000 59.54634 144 VAL D C 1
ATOM 3303 O O . VAL D 2 141 ? -18.61128 -8.86118 6.75699 1.000 60.38584 144 VAL D O 1
ATOM 3307 N N . GLU D 2 142 ? -17.77127 -6.77138 6.84350 1.000 62.64140 145 GLU D N 1
ATOM 3308 C CA . GLU D 2 142 ? -16.50223 -7.21051 7.40012 1.000 71.90943 145 GLU D CA 1
ATOM 3309 C C . GLU D 2 142 ? -16.68989 -7.59676 8.86736 1.000 73.48332 145 GLU D C 1
ATOM 3310 O O . GLU D 2 142 ? -17.72513 -7.32580 9.48224 1.000 68.54222 145 GLU D O 1
ATOM 3316 N N . SER D 2 143 ? -15.67355 -8.25332 9.42833 1.000 80.41092 146 SER D N 1
ATOM 3317 C CA . SER D 2 143 ? -15.79252 -8.73693 10.79860 1.000 92.95777 146 SER D CA 1
ATOM 3318 C C . SER D 2 143 ? -15.97863 -7.58088 11.77035 1.000 97.22148 146 SER D C 1
ATOM 3319 O O . SER D 2 143 ? -16.78508 -7.66793 12.70464 1.000 98.28575 146 SER D O 1
ATOM 3322 N N . ASP D 2 144 ? -15.25533 -6.48019 11.55596 1.000 92.47927 147 ASP D N 1
ATOM 3323 C CA . ASP D 2 144 ? -15.39073 -5.31871 12.42752 1.000 90.46365 147 ASP D CA 1
ATOM 3324 C C . ASP D 2 144 ? -16.69794 -4.56885 12.21683 1.000 81.39287 147 ASP D C 1
ATOM 3325 O O . ASP D 2 144 ? -16.88038 -3.51396 12.83836 1.000 80.84066 147 ASP D O 1
ATOM 3330 N N . SER D 2 145 ? -17.57560 -5.08452 11.34750 1.000 77.44565 148 SER D N 1
ATOM 3331 C CA . SER D 2 145 ? -18.96044 -4.65232 11.16152 1.000 74.06605 148 SER D CA 1
ATOM 3332 C C . SER D 2 145 ? -19.10694 -3.52709 10.13720 1.000 75.38939 148 SER D C 1
ATOM 3333 O O . SER D 2 145 ? -20.19721 -2.96469 9.98992 1.000 77.88802 148 SER D O 1
ATOM 3336 N N . THR D 2 146 ? -18.04754 -3.20411 9.40134 1.000 70.78329 149 THR D N 1
ATOM 3337 C CA . THR D 2 146 ? -18.16274 -2.19167 8.36441 1.000 78.68045 149 THR D CA 1
ATOM 3338 C C . THR D 2 146 ? -18.67917 -2.81903 7.06616 1.000 72.92636 149 THR D C 1
ATOM 3339 O O . THR D 2 146 ? -18.41397 -3.98553 6.76298 1.000 71.99089 149 THR D O 1
ATOM 3343 N N . ILE D 2 147 ? -19.43670 -2.03278 6.30564 1.000 67.36902 150 ILE D N 1
ATOM 3344 C CA . ILE D 2 147 ? -20.24939 -2.54482 5.20732 1.000 64.02263 150 ILE D CA 1
ATOM 3345 C C . ILE D 2 147 ? -19.76947 -1.93381 3.89937 1.000 59.98719 150 ILE D C 1
ATOM 3346 O O . ILE D 2 147 ? -19.80473 -0.70773 3.73046 1.000 57.93144 150 ILE D O 1
ATOM 3351 N N . VAL D 2 148 ? -19.36203 -2.78401 2.96388 1.000 56.27273 151 VAL D N 1
ATOM 3352 C CA . VAL D 2 148 ? -19.02160 -2.35597 1.61237 1.000 52.95680 151 VAL D CA 1
ATOM 3353 C C . VAL D 2 148 ? -20.06862 -2.90947 0.65330 1.000 49.90830 151 VAL D C 1
ATOM 3354 O O . VAL D 2 148 ? -20.50913 -4.05813 0.79104 1.000 46.01527 151 VAL D O 1
ATOM 3358 N N . TYR D 2 149 ? -20.48221 -2.08904 -0.30895 1.000 49.41168 152 TYR D N 1
ATOM 3359 C CA . TYR D 2 149 ? -21.59313 -2.42200 -1.19031 1.000 44.33057 152 TYR D CA 1
ATOM 3360 C C . TYR D 2 149 ? -21.10850 -2.68008 -2.61199 1.000 47.08435 152 TYR D C 1
ATOM 3361 O O . TYR D 2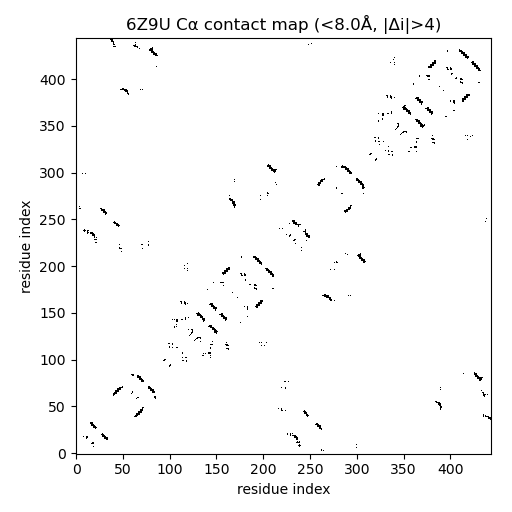 149 ? -20.20529 -1.99261 -3.10767 1.000 47.47887 152 TYR D O 1
ATOM 3370 N N . TYR D 2 150 ? -21.72123 -3.67226 -3.26616 1.000 45.68018 153 TYR D N 1
ATOM 3371 C CA . TYR D 2 150 ? -21.38086 -4.04500 -4.63849 1.000 40.89189 153 TYR D CA 1
ATOM 3372 C C . TYR D 2 150 ? -22.63966 -4.33706 -5.43958 1.000 39.83019 153 TYR D C 1
ATOM 3373 O O . TYR D 2 150 ? -23.51224 -5.08081 -4.98207 1.000 43.30038 153 TYR D O 1
ATOM 3382 N N . LYS D 2 151 ? -22.73390 -3.74518 -6.62886 1.000 41.16911 154 LYS D N 1
ATOM 3383 C CA . LYS D 2 151 ? -23.87750 -3.94981 -7.50306 1.000 37.16993 154 LYS D CA 1
ATOM 3384 C C . LYS D 2 151 ? -23.56177 -5.07125 -8.48327 1.000 39.67195 154 LYS D C 1
ATOM 3385 O O . LYS D 2 151 ? -22.54955 -5.01030 -9.18720 1.000 51.48104 154 LYS D O 1
ATOM 3391 N N . LEU D 2 152 ? -24.41825 -6.08650 -8.53623 1.000 30.81686 155 LEU D N 1
ATOM 3392 C CA . LEU D 2 152 ? -24.23397 -7.22924 -9.42581 1.000 31.18894 155 LEU D CA 1
ATOM 3393 C C . LEU D 2 152 ? -25.35626 -7.23457 -10.44369 1.000 40.80129 155 LEU D C 1
ATOM 3394 O O . LEU D 2 152 ? -26.53202 -7.18436 -10.07033 1.000 35.92552 155 LEU D O 1
ATOM 3399 N N . THR D 2 153 ? -24.98620 -7.29280 -11.71925 1.000 36.57100 156 THR D N 1
ATOM 3400 C CA . THR D 2 153 ? -25.91727 -7.20097 -12.82989 1.000 37.94727 156 THR D CA 1
ATOM 3401 C C . THR D 2 153 ? -25.65133 -8.31634 -13.83091 1.000 36.92915 156 THR D C 1
ATOM 3402 O O . THR D 2 153 ? -24.49639 -8.60340 -14.18013 1.000 35.07538 156 THR D O 1
ATOM 3406 N N . ASP D 2 154 ? -26.73365 -8.94783 -14.27480 1.000 30.56627 157 ASP D N 1
ATOM 3407 C CA . ASP D 2 154 ? -26.65174 -9.94107 -15.32692 1.000 30.70488 157 ASP D CA 1
ATOM 3408 C C . ASP D 2 154 ? -26.08889 -9.29594 -16.59272 1.000 35.43191 157 ASP D C 1
ATOM 3409 O O . ASP D 2 154 ? -26.51813 -8.21316 -17.00290 1.000 33.16976 157 ASP D O 1
ATOM 3414 N N . GLY D 2 155 ? -25.09829 -9.93751 -17.18942 1.000 36.31829 158 GLY D N 1
ATOM 3415 C CA . GLY D 2 155 ? -24.61705 -9.44038 -18.46076 1.000 36.95854 158 GLY D CA 1
ATOM 3416 C C . GLY D 2 155 ? -23.43517 -8.49769 -18.34561 1.000 37.05000 158 GLY D C 1
ATOM 3417 O O . GLY D 2 155 ? -22.58933 -8.62950 -17.45442 1.000 29.40074 158 GLY D O 1
ATOM 3418 N N . PHE D 2 156 ? -23.38291 -7.52277 -19.24308 1.000 33.23315 159 PHE D N 1
ATOM 3419 C CA . PHE D 2 156 ? -22.16312 -6.77202 -19.51937 1.000 42.30803 159 PHE D CA 1
ATOM 3420 C C . PHE D 2 156 ? -22.44350 -5.29958 -19.25574 1.000 42.03480 159 PHE D C 1
ATOM 3421 O O . PHE D 2 156 ? -23.05198 -4.61586 -20.08659 1.000 47.02694 159 PHE D O 1
ATOM 3429 N N . MET D 2 157 ? -21.96977 -4.81006 -18.12103 1.000 38.59666 160 MET D N 1
ATOM 3430 C CA . MET D 2 157 ? -22.22742 -3.44907 -17.66633 1.000 41.23272 160 MET D CA 1
ATOM 3431 C C . MET D 2 157 ? -20.88778 -2.73650 -17.52579 1.000 48.10056 160 MET D C 1
ATOM 3432 O O . MET D 2 157 ? -20.16625 -2.94318 -16.54736 1.000 62.49107 160 MET D O 1
ATOM 3437 N N . LEU D 2 158 ? -20.54260 -1.92622 -18.50786 1.000 52.81568 161 LEU D N 1
ATOM 3438 C CA . LEU D 2 158 ? -19.50299 -0.92938 -18.35475 1.000 55.21899 161 LEU D CA 1
ATOM 3439 C C . LEU D 2 158 ? -20.16043 0.43585 -18.36024 1.000 60.48689 161 LEU D C 1
ATOM 3440 O O . LEU D 2 158 ? -20.92935 0.73505 -19.28299 1.000 69.54153 161 LEU D O 1
ATOM 3445 N N . PRO D 2 159 ? -19.91634 1.27362 -17.35163 1.000 62.93773 162 PRO D N 1
ATOM 3446 C CA . PRO D 2 159 ? -20.51879 2.61765 -17.35113 1.000 70.69664 162 PRO D CA 1
ATOM 3447 C C . PRO D 2 159 ? -20.16742 3.45318 -18.57695 1.000 79.53462 162 PRO D C 1
ATOM 3448 O O . PRO D 2 159 ? -20.91518 4.38314 -18.90940 1.000 85.29127 162 PRO D O 1
ATOM 3452 N N . ASP D 2 160 ? -19.05903 3.16284 -19.25385 1.000 69.18237 163 ASP D N 1
ATOM 3453 C CA . ASP D 2 160 ? -18.67223 3.93950 -20.42181 1.000 63.45190 163 ASP D CA 1
ATOM 3454 C C . ASP D 2 160 ? -17.79648 3.06803 -21.31315 1.000 58.19585 163 ASP D C 1
ATOM 3455 O O . ASP D 2 160 ? -16.56405 3.14474 -21.24289 1.000 55.03069 163 ASP D O 1
ATOM 3460 N N . PRO D 2 161 ? -18.39713 2.21277 -22.14649 1.000 53.96686 164 PRO D N 1
ATOM 3461 C CA . PRO D 2 161 ? -17.59864 1.26172 -22.93484 1.000 57.32326 164 PRO D CA 1
ATOM 3462 C C . PRO D 2 161 ? -16.71049 1.91676 -23.98500 1.000 55.73046 164 PRO D C 1
ATOM 3463 O O . PRO D 2 161 ? -15.80500 1.24742 -24.49803 1.000 58.22769 164 PRO D O 1
ATOM 3467 N N . GLN D 2 162 ? -16.93123 3.18720 -24.31944 1.000 60.14702 165 GLN D N 1
ATOM 3468 C CA . GLN D 2 162 ? -16.08186 3.89671 -25.26509 1.000 71.97209 165 GLN D CA 1
ATOM 3469 C C . GLN D 2 162 ? -14.96880 4.68955 -24.58478 1.000 69.70410 165 GLN D C 1
ATOM 3470 O O . GLN D 2 162 ? -14.21824 5.38830 -25.27478 1.000 60.27349 165 GLN D O 1
ATOM 3476 N N . ASN D 2 163 ? -14.83005 4.59121 -23.25903 1.000 61.70546 166 ASN D N 1
ATOM 3477 C CA . ASN D 2 163 ? -13.90710 5.47262 -22.55346 1.000 56.39935 166 ASN D CA 1
ATOM 3478 C C . ASN D 2 163 ? -12.45767 5.24726 -22.97996 1.000 54.51401 166 ASN D C 1
ATOM 3479 O O . ASN D 2 163 ? -12.00343 4.11431 -23.17963 1.000 49.82380 166 ASN D O 1
ATOM 3484 N N . ILE D 2 164 ? -11.71910 6.34198 -23.08991 1.000 55.25198 167 ILE D N 1
ATOM 3485 C CA . ILE D 2 164 ? -10.29338 6.28553 -23.36660 1.000 62.06792 167 ILE D CA 1
ATOM 3486 C C . ILE D 2 164 ? -9.60732 7.20488 -22.38034 1.000 60.95708 167 ILE D C 1
ATOM 3487 O O . ILE D 2 164 ? -9.91387 8.40231 -22.32437 1.000 64.87190 167 ILE D O 1
ATOM 3492 N N . SER D 2 165 ? -8.69141 6.64966 -21.59782 1.000 53.64841 168 SER D N 1
ATOM 3493 C CA . SER D 2 165 ? -7.97695 7.43819 -20.61028 1.000 55.89815 168 SER D CA 1
ATOM 3494 C C . SER D 2 165 ? -6.52453 6.99364 -20.58548 1.000 53.76480 168 SER D C 1
ATOM 3495 O O . SER D 2 165 ? -6.13374 6.00756 -21.22062 1.000 51.65448 168 SER D O 1
ATOM 3498 N N . LEU D 2 166 ? -5.71777 7.72865 -19.83307 1.000 52.73373 169 LEU D N 1
ATOM 3499 C CA . LEU D 2 166 ? -4.30197 7.41258 -19.75745 1.000 53.85422 169 LEU D CA 1
ATOM 3500 C C . LEU D 2 166 ? -4.03933 6.22290 -18.83648 1.000 69.33507 169 LEU D C 1
ATOM 3501 O O . LEU D 2 166 ? -4.68820 6.06626 -17.78897 1.000 62.94552 169 LEU D O 1
ATOM 3506 N N . ARG D 2 167 ? -3.13227 5.35360 -19.29903 1.000 71.14542 170 ARG D N 1
ATOM 3507 C CA . ARG D 2 167 ? -2.45234 4.27851 -18.55675 1.000 75.66688 170 ARG D CA 1
ATOM 3508 C C . ARG D 2 167 ? -3.14374 2.92748 -18.64969 1.000 79.93552 170 ARG D C 1
ATOM 3509 O O . ARG D 2 167 ? -2.57189 1.98596 -19.21524 1.000 80.75236 170 ARG D O 1
#

InterPro domains:
  IPR006676 tRNA-splicing endonuclease [TIGR00324] (219-306)
  IPR006677 tRNA intron endonuclease, catalytic domain-like [PF01974] (218-301)
  IPR006677 tRNA intron endonuclease, catalytic domain-like [cd22363] (218-306)
  IPR011856 tRNA endonuclease-like domain superfamily [G3DSA:3.40.1350.10] (215-309)
  IPR016690 TSEN34 [PIRSF017250] (2-309)
  IPR036167 tRNA intron endonuclease, catalytic domain-like superfamily [SSF53032] (217-306)
  IPR059049 TSEN34, N-terminal domain [PF26577] (4-70)

Nearest PDB structures (foldseek):
  6z9u-assembly1_A  TM=1.011E+00  e=6.033E-18  Homo sapiens
  6z9u-assembly1_C  TM=8.696E-01  e=1.014E-12  Homo sapiens
  8iss-assembly1_C  TM=5.488E-01  e=1.500E-10  Homo sapiens
  3brw-assembly3_C  TM=6.000E-01  e=3.968E+00  Homo sapiens
  8vjl-assembly1_A  TM=4.350E-01  e=5.512E+00  Bacillus subtilis subsp. subtilis str. 168

GO terms:
  GO:0005654 nucleoplasm (C, TAS)
  GO:0005654 nucleoplasm (C, IDA)
  GO:0000379 tRNA-type intron splice site recognition and cleavage (P, IDA)

Radius of gyration: 31.89 Å; Cα contacts (8 Å, |Δi|>4): 908; chains: 4; bounding box: 65×38×102 Å

B-factor: mean 60.17, std 21.2, range [25.6, 140.92]

Organism: Homo sapiens (NCBI:txid9606)

CATH classification: 3.40.1350.10

Solvent-accessible surface area: 21349 Å² total; per-residue (Å²): 108,85,149,48,50,10,36,0,6,89,37,0,7,143,133,37,23,17,0,4,16,3,52,135,66,53,48,44,0,28,0,6,56,32,42,130,101,116,25,10,2,9,6,42,0,39,24,54,29,24,126,73,81,14,48,16,95,101,90,98,35,60,82,78,59,0,26,0,5,0,0,21,40,137,112,68,105,2,14,5,0,1,22,28,134,13,96,68,156,149,35,85,150,6,28,112,61,101,39,36,69,72,0,84,121,55,127,4,49,98,75,69,23,8,58,6,0,0,25,0,30,41,23,0,67,128,72,43,105,9,86,74,4,67,15,45,25,17,77,143,28,96,15,0,1,1,11,0,13,50,113,128,77,73,50,75,40,2,0,3,0,8,18,22,101,37,76,9,16,0,46,68,3,27,84,3,0,97,20,1,76,154,52,30,55,78,56,142,128,68,30,12,3,5,2,0,0,3,57,110,91,42,52,24,4,5,2,76,0,4,48,15,53,78,92,126,83,70,100,28,14,20,37,0,0,143,34,0,7,56,116,35,27,10,0,10,53,0,14,145,65,79,27,66,0,40,0,20,20,12,100,40,4,115,164,92,51,30,5,41,0,36,24,51,40,21,132,69,74,11,65,3,90,103,27,6,52,16,5,149,134,43,81,17,71,176,43,8,32,0,2,0,0,23,42,137,107,68,140,17,28,8,0,0,8,31,72,18,84,50,137,85,135,37,31,106,53,95,34,26,79,74,0,74,146,54,125,5,38,76,57,78,70,2,79,7,1,0,18,0,22,28,22,0,63,126,73,68,81,11,94,87,3,69,12,37,24,34,85,160,33,91,9,10,1,0,13,1,16,52,112,129,73,79,51,86,42,1,0,10,17,12,28,21,105,34,54,15,12,0,40,78,6,27,79,2,0,102,17,0,109,174,45,24,58,26,73,128,105,64,24,12,0,4,5,0,3,5,74,106,109,43,73,33,36,7,22,68,0,10,40,15,49,62,15,73,43,52,133,37,98,38,99,198

Foldseek 3Di:
DPVVVVVVVVVLVVQAWDKDDDCVVPRDIDTHHHDPPDQAQDEDEDEDAPPDDDDPVPDDADPRYWYKYWYADPVRRIDIDTHHDDDD/DVCPVCCPPPLLVVLVVLVFDDPVQSVQQVLVVCCLVPVQPFDDWDWDADVVLSFIWIWGHSDPPHFIAIETGDEQPDDDDVVSVVVCQVVRCVVRPVDPAFRKHWYWYQYPVRDTDIDIDGPDDDD/DVQVVLVVVVVVLVVVQWDWDPSPPSVDDTDTHHRVVPVPDADEAEDEDAPPDDDDCPVVVVCQVVVNQAVHWYWYWYADPVNRIDIDIDGDDDD/DCVLVPDVLLVVLCVLVFDDSVLSVQVSLVVCCLCPVLNAPDWDWDDDRVLSFIWIWGHRDVPDFIAIEGGDEPVDDDDVVSVVVVQVVRCVSRVCVVAFRKHKYWYAYPVGDTDIDIDTPDDDDPCVPDDDDD